Protein AF-A0ABD1SQK7-F1 (afdb_monomer)

Sequence (400 aa):
MASPSEDNLTMKVREDEMISPLNGVSSIKIAHFLRPSVTSVDGPVFEPPLDSVNPTMIDNSVPLKANFVGWRHPQKDWKTLVNRMQSLHRVAEKWCSKTNTFVFPWGEATITLEDIMILGCYVLGDSVFSPIEDLELEMIKEKLHKAQSDIIRVNAKKACQSAWMIKFMKCGSKIEHEAFHWLSRFVFPIYDGEGRTVLPIAAHLTRGTKLALAPAVLASIYKKLSSLKGALVASRKLGTRKGKVVHLVKLTVPFQLVQAWVWEIFPALRPKPNSTELGEPRLARWHGLKKVGTENVLLDIDRSAKDFIWRPYTRAENNSLPHMVYKEKDYWVLVDSCSGDEFEGLVRCCRSSELVSLEVGCIEQYLPHCVTMQFGMAQDLPGRVARVNGRFKIAWRNYT

Structure (mmCIF, N/CA/C/O backbone):
data_AF-A0ABD1SQK7-F1
#
_entry.id   AF-A0ABD1SQK7-F1
#
loop_
_atom_site.group_PDB
_atom_site.id
_atom_site.type_symbol
_atom_site.label_atom_id
_atom_site.label_alt_id
_atom_site.label_comp_id
_atom_site.label_asym_id
_atom_site.label_entity_id
_atom_site.label_seq_id
_atom_site.pdbx_PDB_ins_code
_atom_site.Cartn_x
_atom_site.Cartn_y
_atom_site.Cartn_z
_atom_site.occupancy
_atom_site.B_iso_or_equiv
_atom_site.auth_seq_id
_atom_site.auth_comp_id
_atom_site.auth_asym_id
_atom_site.auth_atom_id
_atom_site.pdbx_PDB_model_num
ATOM 1 N N . MET A 1 1 ? -21.029 -13.279 -30.216 1.00 36.22 1 MET A N 1
ATOM 2 C CA . MET A 1 1 ? -20.597 -12.395 -29.114 1.00 36.22 1 MET A CA 1
ATOM 3 C C . MET A 1 1 ? -19.850 -11.239 -29.744 1.00 36.22 1 MET A C 1
ATOM 5 O O . MET A 1 1 ? -18.933 -11.502 -30.510 1.00 36.22 1 MET A O 1
ATOM 9 N N . ALA A 1 2 ? -20.299 -10.002 -29.536 1.00 33.72 2 ALA A N 1
ATOM 10 C CA . ALA A 1 2 ? -19.579 -8.832 -30.029 1.00 33.72 2 ALA A CA 1
ATOM 11 C C . ALA A 1 2 ? -18.236 -8.729 -29.290 1.00 33.72 2 ALA A C 1
ATOM 13 O O . ALA A 1 2 ? -18.194 -8.903 -28.072 1.00 33.72 2 ALA A O 1
ATOM 14 N N . SER A 1 3 ? -17.151 -8.492 -30.025 1.00 37.22 3 SER A N 1
ATOM 15 C CA . SER A 1 3 ? -15.850 -8.153 -29.448 1.00 37.22 3 SER A CA 1
ATOM 16 C C . SER A 1 3 ? -16.005 -6.918 -28.548 1.00 37.22 3 SER A C 1
ATOM 18 O O . SER A 1 3 ? -16.675 -5.966 -28.961 1.00 37.22 3 SER A O 1
ATOM 20 N N . PRO A 1 4 ? -15.443 -6.915 -27.326 1.00 45.16 4 PRO A N 1
ATOM 21 C CA . PRO A 1 4 ? -15.523 -5.753 -26.449 1.00 45.16 4 PRO A CA 1
ATOM 22 C C . PRO A 1 4 ? -14.913 -4.531 -27.150 1.00 45.16 4 PRO A C 1
ATOM 24 O O . PRO A 1 4 ? -13.875 -4.645 -27.798 1.00 45.16 4 PRO A O 1
ATOM 27 N N . SER A 1 5 ? -15.578 -3.377 -27.041 1.00 47.38 5 SER A N 1
ATOM 28 C CA . SER A 1 5 ? -15.055 -2.093 -27.532 1.00 47.38 5 SER A CA 1
ATOM 29 C C . SER A 1 5 ? -13.648 -1.849 -26.975 1.00 47.38 5 SER A C 1
ATOM 31 O O . SER A 1 5 ? -13.435 -2.030 -25.773 1.00 47.38 5 SER A O 1
ATOM 33 N N . GLU A 1 6 ? -12.704 -1.414 -27.820 1.00 52.28 6 GLU A N 1
ATOM 34 C CA . GLU A 1 6 ? -11.308 -1.150 -27.427 1.00 52.28 6 GLU A CA 1
ATOM 35 C C . GLU A 1 6 ? -11.186 -0.136 -26.275 1.00 52.28 6 GLU A C 1
ATOM 37 O O . GLU A 1 6 ? -10.204 -0.148 -25.529 1.00 52.28 6 GLU A O 1
ATOM 42 N N . ASP A 1 7 ? -12.194 0.717 -26.081 1.00 50.75 7 ASP A N 1
ATOM 43 C CA . ASP A 1 7 ? -12.227 1.720 -25.012 1.00 50.75 7 ASP A CA 1
ATOM 44 C C . ASP A 1 7 ? -12.497 1.153 -23.615 1.00 50.75 7 ASP A C 1
ATOM 46 O O . ASP A 1 7 ? -12.173 1.804 -22.624 1.00 50.75 7 ASP A O 1
ATOM 50 N N . ASN A 1 8 ? -12.999 -0.080 -23.517 1.00 53.84 8 ASN A N 1
ATOM 51 C CA . ASN A 1 8 ? -13.243 -0.749 -22.236 1.00 53.84 8 ASN A CA 1
ATOM 52 C C . ASN A 1 8 ? -12.083 -1.659 -21.798 1.00 53.84 8 ASN A C 1
ATOM 54 O O . ASN A 1 8 ? -12.170 -2.314 -20.759 1.00 53.84 8 ASN A O 1
ATOM 58 N N . LEU A 1 9 ? -10.996 -1.722 -22.572 1.00 63.97 9 LEU A N 1
ATOM 59 C CA . LEU A 1 9 ? -9.846 -2.564 -22.261 1.00 63.97 9 LEU A CA 1
ATOM 60 C C . LEU A 1 9 ? -8.849 -1.821 -21.363 1.00 63.97 9 LEU A C 1
ATOM 62 O O . LEU A 1 9 ? -8.279 -0.795 -21.735 1.00 63.97 9 LEU A O 1
ATOM 66 N N . THR A 1 10 ? -8.570 -2.393 -20.189 1.00 70.75 10 THR A N 1
ATOM 67 C CA . THR A 1 10 ? -7.485 -1.944 -19.295 1.00 70.75 10 THR A CA 1
ATOM 68 C C . THR A 1 10 ? -6.100 -2.117 -19.935 1.00 70.75 10 THR A C 1
ATOM 70 O O . THR A 1 10 ? -5.141 -1.456 -19.542 1.00 70.75 10 THR A O 1
ATOM 73 N N . MET A 1 11 ? -5.988 -2.982 -20.944 1.00 76.94 11 MET A N 1
ATOM 74 C CA . MET A 1 11 ? -4.740 -3.367 -21.593 1.00 76.94 11 MET A CA 1
ATOM 75 C C . MET A 1 11 ? -4.825 -3.167 -23.109 1.00 76.94 11 MET A C 1
ATOM 77 O O . MET A 1 11 ? -5.835 -3.488 -23.729 1.00 76.94 11 MET A O 1
ATOM 81 N N . LYS A 1 12 ? -3.743 -2.669 -23.708 1.00 81.81 12 LYS A N 1
ATOM 82 C CA . LYS A 1 12 ? -3.559 -2.521 -25.153 1.00 81.81 12 LYS A CA 1
ATOM 83 C C . LYS A 1 12 ? -2.513 -3.520 -25.640 1.00 81.81 12 LYS A C 1
ATOM 85 O O . LYS A 1 12 ? -1.457 -3.651 -25.025 1.00 81.81 12 LYS A O 1
ATOM 90 N N . VAL A 1 13 ? -2.787 -4.180 -26.761 1.00 82.12 13 VAL A N 1
ATOM 91 C CA . VAL A 1 13 ? -1.832 -5.067 -27.438 1.00 82.12 13 VAL A CA 1
ATOM 92 C C . VAL A 1 13 ? -1.331 -4.368 -28.696 1.00 82.12 13 VAL A C 1
ATOM 94 O O . VAL A 1 13 ? -2.141 -3.908 -29.499 1.00 82.12 13 VAL A O 1
ATOM 97 N N . ARG A 1 14 ? -0.012 -4.246 -28.864 1.00 84.38 14 ARG A N 1
ATOM 98 C CA . ARG A 1 14 ? 0.596 -3.753 -30.110 1.00 84.38 14 ARG A CA 1
ATOM 99 C C . ARG A 1 14 ? 1.947 -4.415 -30.356 1.00 84.38 14 ARG A C 1
ATOM 101 O O . ARG A 1 14 ? 2.588 -4.885 -29.419 1.00 84.38 14 ARG A O 1
ATOM 108 N N . GLU A 1 15 ? 2.356 -4.453 -31.615 1.00 85.50 15 GLU A N 1
ATOM 109 C CA . GLU A 1 15 ? 3.732 -4.766 -31.988 1.00 85.50 15 GLU A CA 1
ATOM 110 C C . GLU A 1 15 ? 4.600 -3.529 -31.738 1.00 85.50 15 GLU A C 1
ATOM 112 O O . GLU A 1 15 ? 4.208 -2.419 -32.103 1.00 85.50 15 GLU A O 1
ATOM 117 N N . ASP A 1 16 ? 5.723 -3.707 -31.045 1.00 83.94 16 ASP A N 1
ATOM 118 C CA . ASP A 1 16 ? 6.603 -2.602 -30.668 1.00 83.94 16 ASP A CA 1
ATOM 119 C C . ASP A 1 16 ? 8.069 -3.043 -30.611 1.00 83.94 16 ASP A C 1
ATOM 121 O O . ASP A 1 16 ? 8.383 -4.231 -30.456 1.00 83.94 16 ASP A O 1
ATOM 125 N N . GLU A 1 17 ? 8.965 -2.068 -30.725 1.00 85.00 17 GLU A N 1
ATOM 126 C CA . GLU A 1 17 ? 10.397 -2.271 -30.566 1.00 85.00 17 GLU A CA 1
ATOM 127 C C . GLU A 1 17 ? 10.744 -2.360 -29.074 1.00 85.00 17 GLU A C 1
ATOM 129 O O . GLU A 1 17 ? 10.626 -1.397 -28.320 1.00 85.00 17 GLU A O 1
ATOM 134 N N . MET A 1 18 ? 11.186 -3.538 -28.632 1.0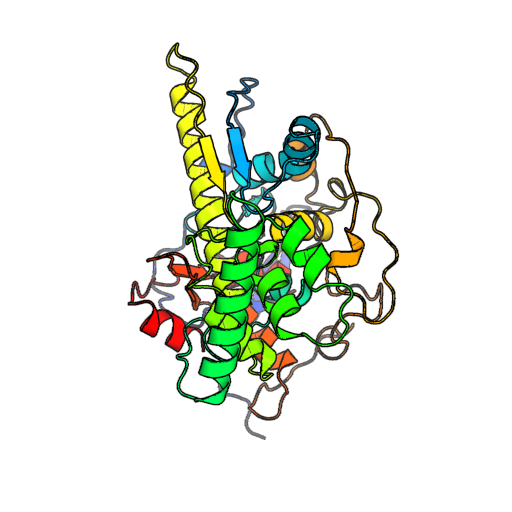0 80.56 18 MET A N 1
ATOM 135 C CA . MET A 1 18 ? 11.471 -3.812 -27.227 1.00 80.56 18 MET A CA 1
ATOM 136 C C . MET A 1 18 ? 12.958 -3.894 -26.951 1.00 80.56 18 MET A C 1
ATOM 138 O O . MET A 1 18 ? 13.645 -4.770 -27.478 1.00 80.56 18 MET A O 1
ATOM 142 N N . ILE A 1 19 ? 13.425 -3.049 -26.034 1.00 78.00 19 ILE A N 1
ATOM 143 C CA . ILE A 1 19 ? 14.800 -3.062 -25.543 1.00 78.00 19 ILE A CA 1
ATOM 144 C C . ILE A 1 19 ? 14.876 -3.943 -24.300 1.00 78.00 19 ILE A C 1
ATOM 146 O O . ILE A 1 19 ? 14.218 -3.699 -23.290 1.00 78.00 19 ILE A O 1
ATOM 150 N N . SER A 1 20 ? 15.713 -4.973 -24.357 1.00 71.12 20 SER A N 1
ATOM 151 C CA . SER A 1 20 ? 15.970 -5.822 -23.199 1.00 71.12 20 SER A CA 1
ATOM 152 C C . SER A 1 20 ? 16.756 -5.055 -22.123 1.00 71.12 20 SER A C 1
ATOM 154 O O . SER A 1 20 ? 17.874 -4.604 -22.393 1.00 71.12 20 SER A O 1
ATOM 156 N N . PRO A 1 21 ? 16.259 -4.977 -20.874 1.00 63.19 21 PRO A N 1
ATOM 157 C CA . PRO A 1 21 ? 16.953 -4.281 -19.788 1.00 63.19 21 PRO A CA 1
ATOM 158 C C . PRO A 1 21 ? 18.252 -4.982 -19.348 1.00 63.19 21 PRO A C 1
ATOM 160 O O . PRO A 1 21 ? 19.050 -4.404 -18.617 1.00 63.19 21 PRO A O 1
ATOM 163 N N . LEU A 1 22 ? 18.486 -6.227 -19.782 1.00 64.62 22 LEU A N 1
ATOM 164 C CA . LEU A 1 22 ? 19.648 -7.029 -19.380 1.00 64.62 22 LEU A CA 1
ATOM 165 C C . LEU A 1 22 ? 20.863 -6.859 -20.297 1.00 64.62 22 LEU A C 1
ATOM 167 O O . LEU A 1 22 ? 21.997 -6.980 -19.838 1.00 64.62 22 LEU A O 1
ATOM 171 N N . ASN A 1 23 ? 20.633 -6.653 -21.593 1.00 72.75 23 ASN A N 1
ATOM 172 C CA . ASN A 1 23 ? 21.688 -6.624 -22.610 1.00 72.75 23 ASN A CA 1
ATOM 173 C C . ASN A 1 23 ? 21.517 -5.496 -23.640 1.00 72.75 23 ASN A C 1
ATOM 175 O O . ASN A 1 23 ? 22.333 -5.399 -24.550 1.00 72.75 23 ASN A O 1
ATOM 179 N N . GLY A 1 24 ? 20.479 -4.662 -23.515 1.00 74.38 24 GLY A N 1
ATOM 180 C CA . GLY A 1 24 ? 20.214 -3.538 -24.415 1.00 74.38 24 GLY A CA 1
ATOM 181 C C . GLY A 1 24 ? 19.819 -3.946 -25.835 1.00 74.38 24 GLY A C 1
ATOM 182 O O . GLY A 1 24 ? 19.717 -3.088 -26.704 1.00 74.38 24 GLY A O 1
ATOM 183 N N . VAL A 1 25 ? 19.615 -5.242 -26.092 1.00 81.38 25 VAL A N 1
ATOM 184 C CA . VAL A 1 25 ? 19.269 -5.734 -27.427 1.00 81.38 25 VAL A CA 1
ATOM 185 C C . VAL A 1 25 ? 17.820 -5.384 -27.724 1.00 81.38 25 VAL A C 1
ATOM 187 O O . VAL A 1 25 ? 16.927 -5.702 -26.934 1.00 81.38 25 VAL A O 1
ATOM 190 N N . SER A 1 26 ? 17.618 -4.750 -28.874 1.00 84.44 26 SER A N 1
ATOM 191 C CA . SER A 1 26 ? 16.304 -4.446 -29.416 1.00 84.44 26 SER A CA 1
ATOM 192 C C . SER A 1 26 ? 15.722 -5.647 -30.170 1.00 84.44 26 SER A C 1
ATOM 194 O O . SER A 1 26 ? 16.440 -6.378 -30.858 1.00 84.44 26 SER A O 1
ATOM 196 N N . SER A 1 27 ? 14.417 -5.875 -30.033 1.00 85.00 27 SER A N 1
ATOM 197 C CA . SER A 1 27 ? 13.670 -6.863 -30.812 1.00 85.00 27 SER A CA 1
ATOM 198 C C . SER A 1 27 ? 12.223 -6.421 -31.000 1.00 85.00 27 SER A C 1
ATOM 200 O O . SER A 1 27 ? 11.601 -5.971 -30.042 1.00 85.00 27 SER A O 1
ATOM 202 N N . ILE A 1 28 ? 11.671 -6.602 -32.200 1.00 86.00 28 ILE A N 1
ATOM 203 C CA . ILE A 1 28 ? 10.249 -6.357 -32.467 1.00 86.00 28 ILE A CA 1
ATOM 204 C C . ILE A 1 28 ? 9.438 -7.542 -31.943 1.00 86.00 28 ILE A C 1
ATOM 206 O O . ILE A 1 28 ? 9.730 -8.693 -32.286 1.00 86.00 28 ILE A O 1
ATOM 210 N N . LYS A 1 29 ? 8.455 -7.277 -31.076 1.00 84.06 29 LYS A N 1
ATOM 211 C CA . LYS A 1 29 ? 7.579 -8.303 -30.488 1.00 84.06 29 LYS A CA 1
ATOM 212 C C . LYS A 1 29 ? 6.174 -7.757 -30.253 1.00 84.06 29 LYS A C 1
ATOM 214 O O . LYS A 1 29 ? 5.990 -6.567 -30.015 1.00 84.06 29 LYS A O 1
ATOM 219 N N . ILE A 1 30 ? 5.189 -8.655 -30.237 1.00 83.12 30 ILE A N 1
ATOM 220 C CA . ILE A 1 30 ? 3.848 -8.351 -29.725 1.00 83.12 30 ILE A CA 1
ATOM 221 C C . ILE A 1 30 ? 3.942 -8.189 -28.209 1.00 83.12 30 ILE A C 1
ATOM 223 O O . ILE A 1 30 ? 4.457 -9.071 -27.517 1.00 83.12 30 ILE A O 1
ATOM 227 N N . ALA A 1 31 ? 3.440 -7.068 -27.701 1.00 81.94 31 ALA A N 1
ATOM 228 C CA . ALA A 1 31 ? 3.527 -6.720 -26.297 1.00 81.94 31 ALA A CA 1
ATOM 229 C C . ALA A 1 31 ? 2.216 -6.181 -25.730 1.00 81.94 31 ALA A C 1
ATOM 231 O O . ALA A 1 31 ? 1.381 -5.599 -26.426 1.00 81.94 31 ALA A O 1
ATOM 232 N N . HIS A 1 32 ? 2.068 -6.386 -24.426 1.00 84.50 32 HIS A N 1
ATOM 233 C CA . HIS A 1 32 ? 0.905 -6.011 -23.639 1.00 84.50 32 HIS A CA 1
ATOM 234 C C . HIS A 1 32 ? 1.228 -4.785 -22.788 1.00 84.50 32 HIS A C 1
ATOM 236 O O . HIS A 1 32 ? 2.127 -4.846 -21.953 1.00 84.50 32 HIS A O 1
ATOM 242 N N . PHE A 1 33 ? 0.489 -3.695 -22.967 1.00 82.62 33 PHE A N 1
ATOM 243 C CA . PHE A 1 33 ? 0.696 -2.432 -22.262 1.00 82.62 33 PHE A CA 1
ATOM 244 C C . PHE A 1 33 ? -0.537 -2.044 -21.458 1.00 82.62 33 PHE A C 1
ATOM 246 O O . PHE A 1 33 ? -1.668 -2.270 -21.885 1.00 82.62 33 PHE A O 1
ATOM 253 N N . LEU A 1 34 ? -0.332 -1.401 -20.314 1.00 82.12 34 LEU A N 1
ATOM 254 C CA . LEU A 1 34 ? -1.427 -0.884 -19.500 1.00 82.12 34 LEU A CA 1
ATOM 255 C C . LEU A 1 34 ? -1.926 0.454 -20.060 1.00 82.12 34 LEU A C 1
ATOM 257 O O . LEU A 1 34 ? -1.134 1.378 -20.246 1.00 82.12 34 LEU A O 1
ATOM 261 N N . ARG A 1 35 ? -3.236 0.591 -20.295 1.00 73.94 35 ARG A N 1
ATOM 262 C CA . ARG A 1 35 ? -3.835 1.853 -20.756 1.00 73.94 35 ARG A CA 1
ATOM 263 C C . ARG A 1 35 ? -4.093 2.762 -19.544 1.00 73.94 35 ARG A C 1
ATOM 265 O O . ARG A 1 35 ? -4.826 2.363 -18.638 1.00 73.94 35 ARG A O 1
ATOM 272 N N . PRO A 1 36 ? -3.546 3.991 -19.491 1.00 62.38 36 PRO A N 1
ATOM 273 C CA . PRO A 1 36 ? -3.913 4.937 -18.445 1.00 62.38 36 PRO A CA 1
ATOM 274 C C . PRO A 1 36 ? -5.402 5.282 -18.565 1.00 62.38 36 PRO A C 1
ATOM 276 O O . PRO A 1 36 ? -5.858 5.755 -19.602 1.00 62.38 36 PRO A O 1
ATOM 279 N N . SER A 1 37 ? -6.163 5.072 -17.494 1.00 55.34 37 SER A N 1
ATOM 280 C CA . SER A 1 37 ? -7.621 5.254 -17.446 1.00 55.34 37 SER A CA 1
ATOM 281 C C . SER A 1 37 ? -8.097 6.719 -17.474 1.00 55.34 37 SER A C 1
ATOM 283 O O . SER A 1 37 ? -9.291 6.974 -17.364 1.00 55.34 37 SER A O 1
ATOM 285 N N . VAL A 1 38 ? -7.189 7.691 -17.628 1.00 50.94 38 VAL A N 1
ATOM 286 C CA . VAL A 1 38 ? -7.516 9.117 -17.795 1.00 50.94 38 VAL A CA 1
ATOM 287 C C . VAL A 1 38 ? -6.625 9.689 -18.895 1.00 50.94 38 VAL A C 1
ATOM 289 O O . VAL A 1 38 ? -5.433 9.924 -18.699 1.00 50.94 38 VAL A O 1
ATOM 292 N N . THR A 1 39 ? -7.205 9.861 -20.077 1.00 39.59 39 THR A N 1
ATOM 293 C CA . THR A 1 39 ? -6.531 10.322 -21.290 1.00 39.59 39 THR A CA 1
ATOM 294 C C . THR A 1 39 ? -6.296 11.828 -21.261 1.00 39.59 39 THR A C 1
ATOM 296 O O . THR A 1 39 ? -7.217 12.622 -21.419 1.00 39.59 39 THR A O 1
ATOM 299 N N . SER A 1 40 ? -5.032 12.214 -21.158 1.00 39.72 40 SER A N 1
ATOM 300 C CA . SER A 1 40 ? -4.490 13.287 -21.988 1.00 39.72 40 SER A CA 1
ATOM 301 C C . SER A 1 40 ? -3.200 12.743 -22.584 1.00 39.72 40 SER A C 1
ATOM 303 O O . SER A 1 40 ? -2.122 12.942 -22.030 1.00 39.72 40 SER A O 1
ATOM 305 N N . VAL A 1 41 ? -3.327 11.998 -23.683 1.00 41.28 41 VAL A N 1
ATOM 306 C CA . VAL A 1 41 ? -2.175 11.469 -24.434 1.00 41.28 41 VAL A CA 1
ATOM 307 C C . VAL A 1 41 ? -1.422 12.608 -25.151 1.00 41.28 41 VAL A C 1
ATOM 309 O O . VAL A 1 41 ? -0.256 12.447 -25.477 1.00 41.28 41 VAL A O 1
ATOM 312 N N . ASP A 1 42 ? -2.025 13.800 -25.258 1.00 40.66 42 ASP A N 1
ATOM 313 C CA . ASP A 1 42 ? -1.418 15.009 -25.846 1.00 40.66 42 ASP A CA 1
ATOM 314 C C . ASP A 1 42 ? -0.591 15.850 -24.848 1.00 40.66 42 ASP A C 1
ATOM 316 O O . ASP A 1 42 ? -0.281 17.018 -25.087 1.00 40.66 42 ASP A O 1
ATOM 320 N N . GLY A 1 43 ? -0.247 15.288 -23.684 1.00 43.56 43 GLY A N 1
ATOM 321 C CA . GLY A 1 43 ? 0.648 15.937 -22.723 1.00 43.56 43 GLY A CA 1
ATOM 322 C C . GLY A 1 43 ? 2.126 15.693 -23.058 1.00 43.56 43 GLY A C 1
ATOM 323 O O . GLY A 1 43 ? 2.451 14.641 -23.602 1.00 43.56 43 GLY A O 1
ATOM 324 N N . PRO A 1 44 ? 3.052 16.604 -22.696 1.00 41.12 44 PRO A N 1
ATOM 325 C CA . PRO A 1 44 ? 4.481 16.343 -22.852 1.00 41.12 44 PRO A CA 1
ATOM 326 C C . PRO A 1 44 ? 4.876 15.053 -22.115 1.00 41.12 44 PRO A C 1
ATOM 328 O O . PRO A 1 44 ? 4.458 14.839 -20.970 1.00 41.12 44 PRO A O 1
ATOM 331 N N . VAL A 1 45 ? 5.666 14.207 -22.787 1.00 47.38 45 VAL A N 1
ATOM 332 C CA . VAL A 1 45 ? 6.249 12.974 -22.232 1.00 47.38 45 VAL A CA 1
ATOM 333 C C . VAL A 1 45 ? 7.024 13.324 -20.963 1.00 47.38 45 VAL A C 1
ATOM 335 O O . VAL A 1 45 ? 7.727 14.335 -20.914 1.00 47.38 45 VAL A O 1
ATOM 338 N N . PHE A 1 46 ? 6.867 12.519 -19.912 1.00 46.12 46 PHE A N 1
ATOM 339 C CA . PHE A 1 46 ? 7.576 12.753 -18.662 1.00 46.12 46 PHE A CA 1
ATOM 340 C C . PHE A 1 46 ? 9.076 12.525 -18.886 1.00 46.12 46 PHE A C 1
ATOM 342 O O . PHE A 1 46 ? 9.496 11.409 -19.183 1.00 46.12 46 PHE A O 1
ATOM 349 N N . GLU A 1 47 ? 9.893 13.572 -18.754 1.00 43.34 47 GLU A N 1
ATOM 350 C CA . GLU A 1 47 ? 11.345 13.400 -18.757 1.00 43.34 47 GLU A CA 1
ATOM 351 C C . GLU A 1 47 ? 11.753 12.593 -17.512 1.00 43.34 47 GLU A C 1
ATOM 353 O O . GLU A 1 47 ? 11.362 12.957 -16.391 1.00 43.34 47 GLU A O 1
ATOM 358 N N . PRO A 1 48 ? 12.517 11.495 -17.669 1.00 39.81 48 PRO A N 1
ATOM 359 C CA . PRO A 1 48 ? 12.953 10.691 -16.538 1.00 39.81 48 PRO A CA 1
ATOM 360 C C . PRO A 1 48 ? 13.727 11.570 -15.538 1.00 39.81 48 PRO A C 1
ATOM 362 O O . PRO A 1 48 ? 14.494 12.442 -15.957 1.00 39.81 48 PRO A O 1
ATOM 365 N N . PRO A 1 49 ? 13.559 11.384 -14.213 1.00 42.09 49 PRO A N 1
ATOM 366 C CA . PRO A 1 49 ? 14.252 12.197 -13.217 1.00 42.09 49 PRO A CA 1
ATOM 367 C C . PRO A 1 49 ? 15.780 12.011 -13.290 1.00 42.09 49 PRO A C 1
ATOM 369 O O . PRO A 1 49 ? 16.347 11.138 -12.627 1.00 42.09 49 PRO A O 1
ATOM 372 N N . LEU A 1 50 ? 16.461 12.873 -14.052 1.00 35.72 50 LEU A N 1
ATOM 373 C CA . LEU A 1 50 ? 17.926 12.908 -14.200 1.00 35.72 50 LEU A CA 1
ATOM 374 C C . LEU A 1 50 ? 18.658 13.024 -12.848 1.00 35.72 50 LEU A C 1
ATOM 376 O O . LEU A 1 50 ? 19.756 12.495 -12.684 1.00 35.72 50 LEU A O 1
ATOM 380 N N . ASP A 1 51 ? 18.010 13.610 -11.838 1.00 41.16 51 ASP A N 1
ATOM 381 C CA . ASP A 1 51 ? 18.550 13.781 -10.481 1.00 41.16 51 ASP A CA 1
ATOM 382 C C . ASP A 1 51 ? 18.789 12.461 -9.714 1.00 41.16 51 ASP A C 1
ATOM 384 O O . ASP A 1 51 ? 19.409 12.469 -8.648 1.00 41.16 51 ASP A O 1
ATOM 388 N N . SER A 1 52 ? 18.280 11.324 -10.208 1.00 39.66 52 SER A N 1
ATOM 389 C CA . SER A 1 52 ? 18.412 10.007 -9.556 1.00 39.66 52 SER A CA 1
ATOM 390 C C . SER A 1 52 ? 19.507 9.109 -10.150 1.00 39.66 52 SER A C 1
ATOM 392 O O . SER A 1 52 ? 19.886 8.118 -9.522 1.00 39.66 52 SER A O 1
ATOM 394 N N . VAL A 1 53 ? 20.050 9.478 -11.317 1.00 37.19 53 VAL A N 1
ATOM 395 C CA . VAL A 1 53 ? 20.960 8.635 -12.117 1.00 37.19 53 VAL A CA 1
ATOM 396 C C . VAL A 1 53 ? 22.440 8.877 -11.789 1.00 37.19 53 VAL A C 1
ATOM 398 O O . VAL A 1 53 ? 23.279 8.044 -12.114 1.00 37.19 53 VAL A O 1
ATOM 401 N N . ASN A 1 54 ? 22.776 9.949 -11.063 1.00 32.88 54 ASN A N 1
ATOM 402 C CA . ASN A 1 54 ? 24.152 10.232 -10.644 1.00 32.88 54 ASN A CA 1
ATOM 403 C C . ASN A 1 54 ? 24.384 9.864 -9.167 1.00 32.88 54 ASN A C 1
ATOM 405 O O . ASN A 1 54 ? 24.138 10.692 -8.281 1.00 32.88 54 ASN A O 1
ATOM 409 N N . PRO A 1 55 ? 24.898 8.660 -8.850 1.00 32.16 55 PRO A N 1
ATOM 410 C CA . PRO A 1 55 ? 25.426 8.381 -7.530 1.00 32.16 55 PRO A CA 1
ATOM 411 C C . PRO A 1 55 ? 26.788 9.071 -7.428 1.00 32.16 55 PRO A C 1
ATOM 413 O O . PRO A 1 55 ? 27.826 8.484 -7.722 1.00 32.16 55 PRO A O 1
ATOM 416 N N . THR A 1 56 ? 26.824 10.338 -7.013 1.00 32.72 56 THR A N 1
ATOM 417 C CA . THR A 1 56 ? 28.084 10.878 -6.497 1.00 32.72 56 THR A CA 1
ATOM 418 C C . THR A 1 56 ? 28.369 10.120 -5.205 1.00 32.72 56 THR A C 1
ATOM 420 O O . THR A 1 56 ? 27.706 10.340 -4.189 1.00 32.72 56 THR A O 1
ATOM 423 N N . MET A 1 57 ? 29.304 9.170 -5.267 1.00 35.25 57 MET A N 1
ATOM 424 C CA . MET A 1 57 ? 29.875 8.508 -4.099 1.00 35.25 57 MET A CA 1
ATOM 425 C C . MET A 1 57 ? 30.458 9.595 -3.197 1.00 35.25 57 MET A C 1
ATOM 427 O O . MET A 1 57 ? 31.542 10.112 -3.451 1.00 35.25 57 MET A O 1
ATOM 431 N N . ILE A 1 58 ? 29.709 9.993 -2.173 1.00 34.47 58 ILE A N 1
ATOM 432 C CA . ILE A 1 58 ? 30.218 10.853 -1.115 1.00 34.47 58 ILE A CA 1
ATOM 433 C C . ILE A 1 58 ? 30.054 10.078 0.182 1.00 34.47 58 ILE A C 1
ATOM 435 O O . ILE A 1 58 ? 28.952 9.937 0.717 1.00 34.47 58 ILE A O 1
ATOM 439 N N . ASP A 1 59 ? 31.191 9.592 0.666 1.00 34.94 59 ASP A N 1
ATOM 440 C CA . ASP A 1 59 ? 31.408 8.913 1.941 1.00 34.94 59 ASP A CA 1
ATOM 441 C C . ASP A 1 59 ? 31.280 9.876 3.137 1.00 34.94 59 ASP A C 1
ATOM 443 O O . ASP A 1 59 ? 32.124 9.953 4.020 1.00 34.94 59 ASP A O 1
ATOM 447 N N . ASN A 1 60 ? 30.216 10.681 3.157 1.00 35.69 60 ASN A N 1
ATOM 448 C CA . ASN A 1 60 ? 29.906 11.560 4.276 1.00 35.69 60 ASN A CA 1
ATOM 449 C C . ASN A 1 60 ? 28.552 11.149 4.836 1.00 35.69 60 ASN A C 1
ATOM 451 O O . ASN A 1 60 ? 27.505 11.699 4.485 1.00 35.69 60 ASN A O 1
ATOM 455 N N . SER A 1 61 ? 28.574 10.157 5.725 1.00 39.16 61 SER A N 1
ATOM 456 C CA . SER A 1 61 ? 27.428 9.784 6.545 1.00 39.16 61 SER A CA 1
ATOM 457 C C . SER A 1 61 ? 27.026 10.961 7.446 1.00 39.16 61 SER A C 1
ATOM 459 O O . SER A 1 61 ? 27.453 11.065 8.598 1.00 39.16 61 SER A O 1
ATOM 461 N N . VAL A 1 62 ? 26.193 11.871 6.942 1.00 40.75 62 VAL A N 1
ATOM 462 C CA . VAL A 1 62 ? 25.461 12.804 7.802 1.00 40.75 62 VAL A CA 1
ATOM 463 C C . VAL A 1 62 ? 24.427 11.970 8.566 1.00 40.75 62 VAL A C 1
ATOM 465 O O . VAL A 1 62 ? 23.612 11.296 7.931 1.00 40.75 62 VAL A O 1
ATOM 468 N N . PRO A 1 63 ? 24.433 11.959 9.911 1.00 42.62 63 PRO A N 1
ATOM 469 C CA . PRO A 1 63 ? 23.518 11.121 10.670 1.00 42.62 63 PRO A CA 1
ATOM 470 C C . PRO A 1 63 ? 22.100 11.705 10.612 1.00 42.62 63 PRO A C 1
ATOM 472 O O . PRO A 1 63 ? 21.726 12.551 11.422 1.00 42.62 63 PRO A O 1
ATOM 475 N N . LEU A 1 64 ? 21.291 11.247 9.656 1.00 41.38 64 LEU A N 1
ATOM 476 C CA . LEU A 1 64 ? 19.836 11.387 9.707 1.00 41.38 64 LEU A CA 1
ATOM 477 C C . LEU A 1 64 ? 19.274 10.417 10.739 1.00 41.38 64 LEU A C 1
ATOM 479 O O . LEU A 1 64 ? 19.577 9.223 10.723 1.00 41.38 64 LEU A O 1
ATOM 483 N N . LYS A 1 65 ? 18.412 10.919 11.623 1.00 45.78 65 LYS A N 1
ATOM 484 C CA . LYS A 1 65 ? 17.704 10.084 12.591 1.00 45.78 65 LYS A CA 1
ATOM 485 C C . LYS A 1 65 ? 16.244 9.985 12.167 1.00 45.78 65 LYS A C 1
ATOM 487 O O . LYS A 1 65 ? 15.476 10.927 12.322 1.00 45.78 65 LYS A O 1
ATOM 492 N N . ALA A 1 66 ? 15.846 8.839 11.632 1.00 40.84 66 ALA A N 1
ATOM 493 C CA . ALA A 1 66 ? 14.444 8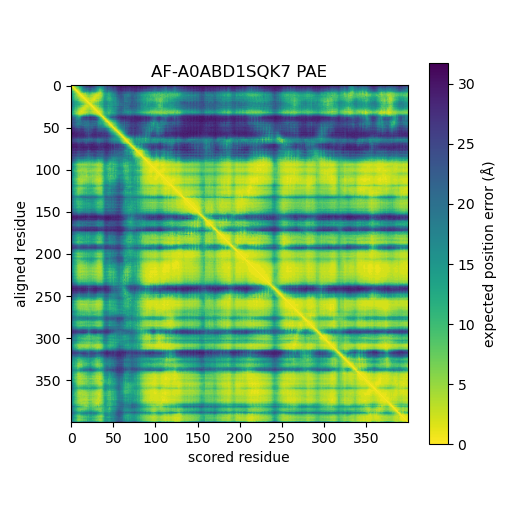.537 11.372 1.00 40.84 66 ALA A CA 1
ATOM 494 C C . ALA A 1 66 ? 13.821 7.863 12.608 1.00 40.84 66 ALA A C 1
ATOM 496 O O . ALA A 1 66 ? 14.361 6.890 13.134 1.00 40.84 66 ALA A O 1
ATOM 497 N N . ASN A 1 67 ? 12.701 8.393 13.104 1.00 43.25 67 ASN A N 1
ATOM 498 C CA . ASN A 1 67 ? 11.966 7.842 14.241 1.00 43.25 67 ASN A CA 1
ATOM 499 C C . ASN A 1 67 ? 10.680 7.167 13.757 1.00 43.25 67 ASN A C 1
ATOM 501 O O . ASN A 1 67 ? 9.715 7.848 13.411 1.00 43.25 67 ASN A O 1
ATOM 505 N N . PHE A 1 68 ? 10.673 5.837 13.746 1.00 43.78 68 PHE A N 1
ATOM 506 C CA . PHE A 1 68 ? 9.550 5.026 13.286 1.00 43.78 68 PHE A CA 1
ATOM 507 C C . PHE A 1 68 ? 8.579 4.751 14.438 1.00 43.78 68 PHE A C 1
ATOM 509 O O . PHE A 1 68 ? 8.783 3.855 15.253 1.00 43.78 68 PHE A O 1
ATOM 516 N N . VAL A 1 69 ? 7.507 5.538 14.524 1.00 43.81 69 VAL A N 1
ATOM 517 C CA . VAL A 1 69 ? 6.599 5.552 15.690 1.00 43.81 69 VAL A CA 1
ATOM 518 C C . VAL A 1 69 ? 5.523 4.467 15.620 1.00 43.81 69 VAL A C 1
ATOM 520 O O . VAL A 1 69 ? 4.793 4.260 16.589 1.00 43.81 69 VAL A O 1
ATOM 523 N N . GLY A 1 70 ? 5.490 3.702 14.522 1.00 37.69 70 GLY A N 1
ATOM 524 C CA . GLY A 1 70 ? 4.682 2.489 14.417 1.00 37.69 70 GLY A CA 1
ATOM 525 C C . GLY A 1 70 ? 4.932 1.519 15.564 1.00 37.69 70 GLY A C 1
ATOM 526 O O . GLY A 1 70 ? 3.993 0.891 16.026 1.00 37.69 70 GLY A O 1
ATOM 527 N N . TRP A 1 71 ? 6.150 1.488 16.110 1.00 36.72 71 TRP A N 1
ATOM 528 C CA . TRP A 1 71 ? 6.557 0.600 17.193 1.00 36.72 71 TRP A CA 1
ATOM 529 C C . TRP A 1 71 ? 6.696 1.362 18.512 1.00 36.72 71 TRP A C 1
ATOM 531 O O . TRP A 1 71 ? 7.791 1.718 18.941 1.00 36.72 71 TRP A O 1
ATOM 541 N N . ARG A 1 72 ? 5.572 1.627 19.189 1.00 38.72 72 ARG A N 1
ATOM 542 C CA . ARG A 1 72 ? 5.587 2.210 20.541 1.00 38.72 72 ARG A CA 1
ATOM 543 C C . ARG A 1 72 ? 5.974 1.141 21.554 1.00 38.72 72 ARG A C 1
ATOM 545 O O . ARG A 1 72 ? 5.075 0.554 22.132 1.00 38.72 72 ARG A O 1
ATOM 552 N N . HIS A 1 73 ? 7.276 0.865 21.648 1.00 32.69 73 HIS A N 1
ATOM 553 C CA . HIS A 1 73 ? 8.129 0.444 22.777 1.00 32.69 73 HIS A CA 1
ATOM 554 C C . HIS A 1 73 ? 9.461 0.009 22.127 1.00 32.69 73 HIS A C 1
ATOM 556 O O . HIS A 1 73 ? 9.508 -1.065 21.524 1.00 32.69 73 HIS A O 1
ATOM 562 N N . PRO A 1 74 ? 10.544 0.806 22.183 1.00 32.66 74 PRO A N 1
ATOM 563 C CA . PRO A 1 74 ? 11.845 0.329 21.736 1.00 32.66 74 PRO A CA 1
ATOM 564 C C . PRO A 1 74 ? 12.307 -0.762 22.710 1.00 32.66 74 PRO A C 1
ATOM 566 O O . PRO A 1 74 ? 12.786 -0.466 23.801 1.00 32.66 74 PRO A O 1
ATOM 569 N N . GLN A 1 75 ? 12.141 -2.037 22.349 1.00 36.78 75 GLN A N 1
ATOM 570 C CA . GLN A 1 75 ? 12.862 -3.107 23.035 1.00 36.78 75 GLN A CA 1
ATOM 571 C C . GLN A 1 75 ? 14.353 -2.852 22.836 1.00 36.78 75 GLN A C 1
ATOM 573 O O . GLN A 1 75 ? 14.752 -2.846 21.679 1.00 36.78 75 GLN A O 1
ATOM 578 N N . LYS A 1 76 ? 15.081 -2.578 23.937 1.00 34.78 76 LYS A N 1
ATOM 579 C CA . LYS A 1 76 ? 16.543 -2.471 24.234 1.00 34.78 76 LYS A CA 1
ATOM 580 C C . LYS A 1 76 ? 17.603 -2.250 23.125 1.00 34.78 76 LYS A C 1
ATOM 582 O O . LYS A 1 76 ? 18.774 -2.117 23.440 1.00 34.78 76 LYS A O 1
ATOM 587 N N . ASP A 1 77 ? 17.228 -2.079 21.869 1.00 38.62 77 ASP A N 1
ATOM 588 C CA . ASP A 1 77 ? 18.031 -2.436 20.705 1.00 38.62 77 ASP A CA 1
ATOM 589 C C . ASP A 1 77 ? 17.717 -1.490 19.532 1.00 38.62 77 ASP A C 1
ATOM 591 O O . ASP A 1 77 ? 17.537 -1.872 18.375 1.00 38.62 77 ASP A O 1
ATOM 595 N N . TRP A 1 78 ? 17.650 -0.190 19.833 1.00 30.95 78 TRP A N 1
ATOM 596 C CA . TRP A 1 78 ? 17.444 0.867 18.836 1.00 30.95 78 TRP A CA 1
ATOM 597 C C . TRP A 1 78 ? 18.522 0.841 17.731 1.00 30.95 78 TRP A C 1
ATOM 599 O O . TRP A 1 78 ? 18.214 1.104 16.571 1.00 30.95 78 TRP A O 1
ATOM 609 N N . LYS A 1 79 ? 19.765 0.455 18.067 1.00 34.62 79 LYS A N 1
ATOM 610 C CA . LYS A 1 79 ? 20.845 0.230 17.089 1.00 34.62 79 LYS A CA 1
ATOM 611 C C . LYS A 1 79 ? 20.496 -0.923 16.141 1.00 34.62 79 LYS A C 1
ATOM 613 O O . LYS A 1 79 ? 20.634 -0.784 14.932 1.00 34.62 79 LYS A O 1
ATOM 618 N N . THR A 1 80 ? 19.941 -2.011 16.668 1.00 39.44 80 THR A N 1
ATOM 619 C CA . THR A 1 80 ? 19.452 -3.160 15.893 1.00 39.44 80 THR A CA 1
ATOM 620 C C . THR A 1 80 ? 18.284 -2.776 14.980 1.00 39.44 80 THR A C 1
ATOM 622 O O . THR A 1 80 ? 18.189 -3.290 13.872 1.00 39.44 80 THR A O 1
ATOM 625 N N . LEU A 1 81 ? 17.409 -1.853 15.397 1.00 40.00 81 LEU A N 1
ATOM 626 C CA . LEU A 1 81 ? 16.302 -1.335 14.579 1.00 40.00 81 LEU A CA 1
ATOM 627 C C . LEU A 1 81 ? 16.785 -0.448 13.422 1.00 40.00 81 LEU A C 1
ATOM 629 O O . LEU A 1 81 ? 16.334 -0.625 12.294 1.00 40.00 81 LEU A O 1
ATOM 633 N N . VAL A 1 82 ? 17.700 0.488 13.687 1.00 39.81 82 VAL A N 1
ATOM 634 C CA . VAL A 1 82 ? 18.306 1.322 12.636 1.00 39.81 82 VAL A CA 1
ATOM 635 C C . VAL A 1 82 ? 19.056 0.444 11.639 1.00 39.81 82 VAL A C 1
ATOM 637 O O . VAL A 1 82 ? 18.863 0.617 10.442 1.00 39.81 82 VAL A O 1
ATOM 640 N N . ASN A 1 83 ? 19.800 -0.562 12.110 1.00 45.47 83 ASN A N 1
ATOM 641 C CA . ASN A 1 83 ? 20.472 -1.535 11.246 1.00 45.47 83 ASN A CA 1
ATOM 642 C C . ASN A 1 83 ? 19.478 -2.369 10.412 1.00 45.47 83 ASN A C 1
ATOM 644 O O . ASN A 1 83 ? 19.722 -2.595 9.233 1.00 45.47 83 ASN A O 1
ATOM 648 N N . ARG A 1 84 ? 18.316 -2.758 10.967 1.00 51.69 84 ARG A N 1
ATOM 649 C CA . ARG A 1 84 ? 17.238 -3.441 10.212 1.00 51.69 84 ARG A CA 1
ATOM 650 C C . ARG A 1 84 ? 16.618 -2.576 9.110 1.00 51.69 84 ARG A C 1
ATOM 652 O O . ARG A 1 84 ? 16.074 -3.121 8.159 1.00 51.69 84 ARG A O 1
ATOM 659 N N . MET A 1 85 ? 16.678 -1.253 9.252 1.00 52.53 85 MET A N 1
ATOM 660 C CA . MET A 1 85 ? 16.025 -0.276 8.369 1.00 52.53 85 MET A CA 1
ATOM 661 C C . MET A 1 85 ? 17.032 0.512 7.517 1.00 52.53 85 MET A C 1
ATOM 663 O O . MET A 1 85 ? 16.640 1.414 6.776 1.00 52.53 85 MET A O 1
ATOM 667 N N . GLN A 1 86 ? 18.328 0.183 7.599 1.00 58.41 86 GLN A N 1
ATOM 668 C CA . GLN A 1 86 ? 19.369 0.773 6.754 1.00 58.41 86 GLN A CA 1
ATOM 669 C C . GLN A 1 86 ? 19.069 0.539 5.275 1.00 58.41 86 GLN A C 1
ATOM 671 O O . GLN A 1 86 ? 19.202 1.467 4.482 1.00 58.41 86 GLN A O 1
ATOM 676 N N . SER A 1 87 ? 18.592 -0.654 4.910 1.00 59.44 87 SER A N 1
ATOM 677 C CA . SER A 1 87 ? 18.174 -0.945 3.538 1.00 59.44 87 SER A CA 1
ATOM 678 C C . SER A 1 87 ? 17.061 -0.014 3.078 1.00 59.44 87 SER A C 1
ATOM 680 O O . SER A 1 87 ? 17.175 0.574 2.015 1.00 59.44 87 SER A O 1
ATOM 682 N N . LEU A 1 88 ? 16.043 0.220 3.905 1.00 64.62 88 LEU A N 1
ATOM 683 C CA . LEU A 1 88 ? 14.951 1.138 3.593 1.00 64.62 88 LEU A CA 1
ATOM 684 C C . LEU A 1 88 ? 15.428 2.593 3.455 1.00 64.62 88 LEU A C 1
ATOM 686 O O . LEU A 1 88 ? 14.981 3.300 2.560 1.00 64.62 88 LEU A O 1
ATOM 690 N N . HIS A 1 89 ? 16.350 3.041 4.312 1.00 66.81 89 HIS A N 1
ATOM 691 C CA . HIS A 1 89 ? 16.964 4.367 4.203 1.00 66.81 89 HIS A CA 1
ATOM 692 C C . HIS A 1 89 ? 17.711 4.540 2.873 1.00 66.81 89 HIS A C 1
ATOM 694 O O . HIS A 1 89 ? 17.578 5.576 2.229 1.00 66.81 89 HIS A O 1
ATOM 700 N N . ARG A 1 90 ? 18.447 3.507 2.447 1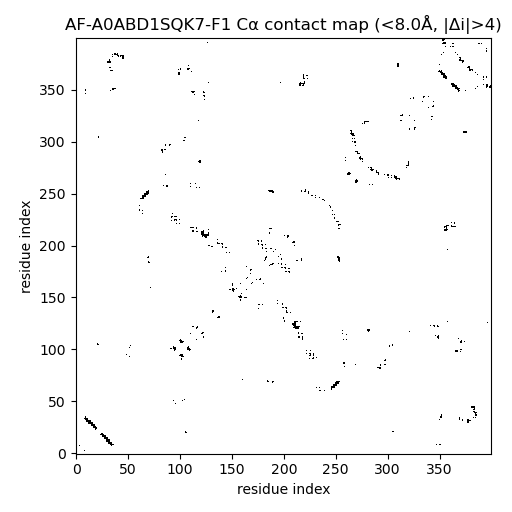.00 71.88 90 ARG A N 1
ATOM 701 C CA . ARG A 1 90 ? 19.170 3.482 1.171 1.00 71.88 90 ARG A CA 1
ATOM 702 C C . ARG A 1 90 ? 18.230 3.377 -0.031 1.00 71.88 90 ARG A C 1
ATOM 704 O O . ARG A 1 90 ? 18.362 4.155 -0.965 1.00 71.88 90 ARG A O 1
ATOM 711 N N . VAL A 1 91 ? 17.229 2.502 0.014 1.00 74.00 91 VAL A N 1
ATOM 712 C CA . VAL A 1 91 ? 16.195 2.378 -1.029 1.00 74.00 91 VAL A CA 1
ATOM 713 C C . VAL A 1 91 ? 15.420 3.694 -1.179 1.00 74.00 91 VAL A C 1
ATOM 715 O O . VAL A 1 91 ? 15.168 4.135 -2.295 1.00 74.00 91 VAL A O 1
ATOM 718 N N . ALA A 1 92 ? 15.134 4.399 -0.078 1.00 81.88 92 ALA A N 1
ATOM 719 C CA . ALA A 1 92 ? 14.500 5.718 -0.113 1.00 81.88 92 ALA A CA 1
ATOM 720 C C . ALA A 1 92 ? 15.341 6.791 -0.827 1.00 81.88 92 ALA A C 1
ATOM 722 O O . ALA A 1 92 ? 14.789 7.805 -1.252 1.00 81.88 92 ALA A O 1
ATOM 723 N N . GLU A 1 93 ? 16.649 6.588 -1.024 1.00 82.44 93 GLU A N 1
ATOM 724 C CA . GLU A 1 93 ? 17.454 7.472 -1.873 1.00 82.44 93 GLU A CA 1
ATOM 725 C C . GLU A 1 93 ? 17.039 7.391 -3.347 1.00 82.44 93 GLU A C 1
ATOM 727 O O . GLU A 1 93 ? 17.157 8.390 -4.054 1.00 82.44 93 GLU A O 1
ATOM 732 N N . LYS A 1 94 ? 16.500 6.255 -3.799 1.00 87.38 94 LYS A N 1
ATOM 733 C CA . LYS A 1 94 ? 15.996 6.051 -5.166 1.00 87.38 94 LYS A CA 1
ATOM 734 C C . LYS A 1 94 ? 14.540 6.517 -5.342 1.00 87.38 94 LYS A C 1
ATOM 736 O O . LYS A 1 94 ? 14.025 6.485 -6.451 1.00 87.38 94 LYS A O 1
ATOM 741 N N . TRP A 1 95 ? 13.869 6.967 -4.275 1.00 92.31 95 TRP A N 1
ATOM 742 C CA . TRP A 1 95 ? 12.471 7.413 -4.333 1.00 92.31 95 TRP A CA 1
ATOM 743 C C . TRP A 1 95 ? 12.294 8.706 -5.143 1.00 92.31 95 TRP A C 1
ATOM 745 O O . TRP A 1 95 ? 12.982 9.706 -4.902 1.00 92.31 95 TRP A O 1
ATOM 755 N N . CYS A 1 96 ? 11.317 8.699 -6.048 1.00 91.81 96 CYS A N 1
ATOM 756 C CA . CYS A 1 96 ? 10.840 9.835 -6.819 1.00 91.81 96 CYS A CA 1
ATOM 757 C C . CYS A 1 96 ? 9.435 10.238 -6.352 1.00 91.81 96 CYS A C 1
ATOM 759 O O . CYS A 1 96 ? 8.438 9.583 -6.648 1.00 91.81 96 CYS A O 1
ATOM 761 N N . SER A 1 97 ? 9.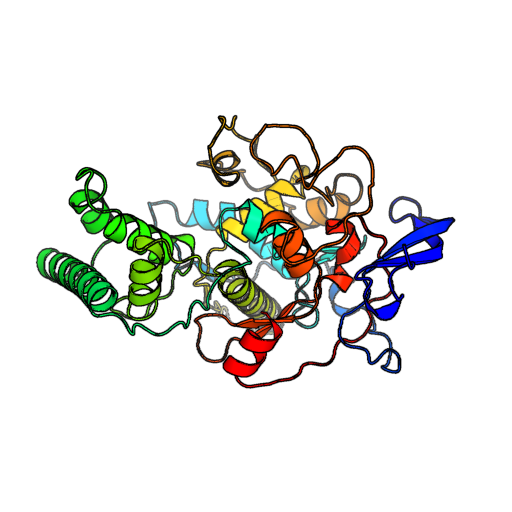333 11.382 -5.673 1.00 90.81 97 SER A N 1
ATOM 762 C CA . SER A 1 97 ? 8.052 11.900 -5.171 1.00 90.81 97 SER A CA 1
ATOM 763 C C . SER A 1 97 ? 7.096 12.386 -6.270 1.00 90.81 97 SER A C 1
ATOM 765 O O . SER A 1 97 ? 5.949 12.701 -5.971 1.00 90.81 97 SER A O 1
ATOM 767 N N . LYS A 1 98 ? 7.560 12.525 -7.523 1.00 88.12 98 LYS A N 1
ATOM 768 C CA . LYS A 1 98 ? 6.704 12.956 -8.642 1.00 88.12 98 LYS A CA 1
ATOM 769 C C . LYS A 1 98 ? 5.840 11.805 -9.159 1.00 88.12 98 LYS A C 1
ATOM 771 O O . LYS A 1 98 ? 4.661 12.009 -9.420 1.00 88.12 98 LYS A O 1
ATOM 776 N N . THR A 1 99 ? 6.434 10.622 -9.285 1.00 88.81 99 THR A N 1
ATOM 777 C CA . THR A 1 99 ? 5.798 9.400 -9.797 1.00 88.81 99 THR A CA 1
ATOM 778 C C . THR A 1 99 ? 5.341 8.464 -8.676 1.00 88.81 99 THR A C 1
ATOM 780 O O . THR A 1 99 ? 4.557 7.556 -8.927 1.00 88.81 99 THR A O 1
ATOM 783 N N . ASN A 1 100 ? 5.781 8.702 -7.432 1.00 94.38 100 ASN A N 1
ATOM 784 C CA . ASN A 1 100 ? 5.610 7.793 -6.294 1.00 94.38 100 ASN A CA 1
ATOM 785 C C . ASN A 1 100 ? 6.189 6.390 -6.571 1.00 94.38 100 ASN A C 1
ATOM 787 O O . ASN A 1 100 ? 5.593 5.361 -6.240 1.00 94.38 100 ASN A O 1
ATOM 791 N N . THR A 1 101 ? 7.380 6.366 -7.174 1.00 93.81 101 THR A N 1
ATOM 792 C CA . THR A 1 101 ? 8.129 5.152 -7.525 1.00 93.81 101 THR A CA 1
ATOM 793 C C . THR A 1 101 ? 9.583 5.239 -7.072 1.00 93.81 101 THR A C 1
ATOM 795 O O . THR A 1 101 ? 10.112 6.317 -6.789 1.00 93.81 101 THR A O 1
ATOM 798 N N . PHE A 1 102 ? 10.250 4.092 -6.977 1.00 92.31 102 PHE A N 1
ATOM 799 C CA . PHE A 1 102 ? 11.700 3.999 -6.878 1.00 92.31 102 PHE A CA 1
ATOM 800 C C . PHE A 1 102 ? 12.286 3.878 -8.285 1.00 92.31 102 PHE A C 1
ATOM 802 O O . PHE A 1 102 ? 11.872 3.014 -9.055 1.00 92.31 102 PHE A O 1
ATOM 809 N N . VAL A 1 103 ? 13.256 4.733 -8.601 1.00 90.12 103 VAL A N 1
ATOM 810 C CA . VAL A 1 103 ? 13.921 4.770 -9.907 1.00 90.12 103 VAL A CA 1
ATOM 811 C C . VAL A 1 103 ? 15.239 4.013 -9.810 1.00 90.12 103 VAL A C 1
ATOM 813 O O . VAL A 1 103 ? 16.166 4.457 -9.127 1.00 90.12 103 VAL A O 1
ATOM 816 N N . PHE A 1 104 ? 15.327 2.867 -10.482 1.00 86.94 104 PHE A N 1
ATOM 817 C CA . PHE A 1 104 ? 16.546 2.069 -10.591 1.00 86.94 104 PHE A CA 1
ATOM 818 C C . PHE A 1 104 ? 17.148 2.187 -12.002 1.00 86.94 104 PHE A C 1
ATOM 820 O O . PHE A 1 104 ? 16.425 2.505 -12.946 1.00 86.94 104 PHE A O 1
ATOM 827 N N . PRO A 1 105 ? 18.449 1.888 -12.188 1.00 83.25 105 PRO A N 1
ATOM 828 C CA . PRO A 1 105 ? 19.082 1.900 -13.513 1.00 83.25 105 PRO A CA 1
ATOM 829 C C . PRO A 1 105 ? 18.402 1.017 -14.573 1.00 83.25 105 PRO A C 1
ATOM 831 O O . PRO A 1 105 ? 18.567 1.266 -15.761 1.00 83.25 105 PRO A O 1
ATOM 834 N N . TRP A 1 106 ? 17.658 -0.012 -14.156 1.00 83.69 106 TRP A N 1
ATOM 835 C CA . TRP A 1 106 ? 16.970 -0.966 -15.036 1.00 83.69 106 TRP A CA 1
ATOM 836 C C . TRP A 1 106 ? 15.442 -0.793 -15.072 1.00 83.69 106 TRP A C 1
ATOM 838 O O . TRP A 1 106 ? 14.756 -1.650 -15.624 1.00 83.69 106 TRP A O 1
ATOM 848 N N . GLY A 1 107 ? 14.895 0.266 -14.464 1.00 85.75 107 GLY A N 1
ATOM 849 C CA . GLY A 1 107 ? 13.459 0.558 -14.500 1.00 85.75 107 GLY A CA 1
ATOM 850 C C . GLY A 1 107 ? 12.893 1.120 -13.198 1.00 85.75 107 GLY A C 1
ATOM 851 O O . GLY A 1 107 ? 13.571 1.198 -12.170 1.00 85.75 107 GLY A O 1
ATOM 852 N N . GLU A 1 108 ? 11.621 1.508 -13.245 1.00 90.75 108 GLU A N 1
ATOM 853 C CA . GLU A 1 108 ? 10.874 1.952 -12.068 1.00 90.75 108 GLU A CA 1
ATOM 854 C C . GLU A 1 108 ? 10.158 0.779 -11.392 1.00 90.75 108 GLU A C 1
ATOM 856 O O . GLU A 1 108 ? 9.612 -0.099 -12.057 1.00 90.75 108 GLU A O 1
ATOM 861 N N . ALA A 1 109 ? 10.124 0.786 -10.060 1.00 93.19 109 ALA A N 1
ATOM 862 C CA . ALA A 1 109 ? 9.285 -0.119 -9.278 1.00 93.19 109 ALA A CA 1
ATOM 863 C C . ALA A 1 109 ? 8.765 0.582 -8.020 1.00 93.19 109 ALA A C 1
ATOM 865 O O . ALA A 1 109 ? 9.374 1.526 -7.520 1.00 93.19 109 ALA A O 1
ATOM 866 N N . THR A 1 110 ? 7.643 0.135 -7.470 1.00 94.88 110 THR A N 1
ATOM 867 C CA . THR A 1 110 ? 7.078 0.671 -6.228 1.00 94.88 110 THR A CA 1
ATOM 868 C C . THR A 1 110 ? 6.285 -0.385 -5.478 1.00 94.88 110 THR A C 1
ATOM 870 O O . THR A 1 110 ? 5.923 -1.415 -6.037 1.00 94.88 110 THR A O 1
ATOM 873 N N . ILE A 1 111 ? 6.012 -0.135 -4.201 1.00 95.00 111 ILE A N 1
ATOM 874 C CA . ILE A 1 111 ? 5.011 -0.918 -3.480 1.00 95.00 111 ILE A CA 1
ATOM 875 C C . ILE A 1 111 ? 3.632 -0.516 -4.011 1.00 95.00 111 ILE A C 1
ATOM 877 O O . ILE A 1 111 ? 3.283 0.657 -3.992 1.00 95.00 111 ILE A O 1
ATOM 881 N N . THR A 1 112 ? 2.869 -1.467 -4.522 1.00 96.12 112 THR A N 1
ATOM 882 C CA . THR A 1 112 ? 1.600 -1.269 -5.231 1.00 96.12 112 THR A CA 1
ATOM 883 C C . THR A 1 112 ? 0.398 -1.653 -4.369 1.00 96.12 112 THR A C 1
ATOM 885 O O . THR A 1 112 ? 0.540 -2.158 -3.252 1.00 96.12 112 THR A O 1
ATOM 888 N N . LEU A 1 113 ? -0.818 -1.430 -4.882 1.00 95.75 113 LEU A N 1
ATOM 889 C CA . LEU A 1 113 ? -2.031 -1.940 -4.234 1.00 95.75 113 LEU A CA 1
ATOM 890 C C . LEU A 1 113 ? -2.056 -3.475 -4.189 1.00 95.75 113 LEU A C 1
ATOM 892 O O . LEU A 1 113 ? -2.550 -4.020 -3.207 1.00 95.75 113 LEU A O 1
ATOM 896 N N . GLU A 1 114 ? -1.475 -4.157 -5.183 1.00 92.88 114 GLU A N 1
ATOM 897 C CA . GLU A 1 114 ? -1.361 -5.622 -5.217 1.00 92.88 114 GLU A CA 1
ATOM 898 C C . GLU A 1 114 ? -0.492 -6.121 -4.055 1.00 92.88 114 GLU A C 1
ATOM 900 O O . GLU A 1 114 ? -0.894 -7.023 -3.319 1.00 92.88 114 GLU A O 1
ATOM 905 N N . ASP A 1 115 ? 0.650 -5.469 -3.817 1.00 92.00 115 ASP A N 1
ATOM 906 C CA . ASP A 1 115 ? 1.539 -5.805 -2.701 1.00 92.00 115 ASP A CA 1
ATOM 907 C C . ASP A 1 115 ? 0.825 -5.626 -1.350 1.00 92.00 115 ASP A C 1
ATOM 909 O O . ASP A 1 115 ? 0.867 -6.497 -0.482 1.00 92.00 115 ASP A O 1
ATOM 913 N N . ILE A 1 116 ? 0.121 -4.505 -1.163 1.00 91.50 116 ILE A N 1
ATOM 914 C CA . ILE A 1 116 ? -0.630 -4.231 0.072 1.00 91.50 116 ILE A CA 1
ATOM 915 C C . ILE A 1 116 ? -1.801 -5.211 0.242 1.00 91.50 116 ILE A C 1
ATOM 917 O O . ILE A 1 116 ? -2.092 -5.621 1.371 1.00 91.50 116 ILE A O 1
ATOM 921 N N . MET A 1 117 ? -2.433 -5.616 -0.863 1.00 87.81 117 MET A N 1
ATOM 922 C CA . MET A 1 117 ? -3.504 -6.606 -0.877 1.00 87.81 117 MET A CA 1
ATOM 923 C C . MET A 1 117 ? -3.015 -7.960 -0.366 1.00 87.81 117 MET A C 1
ATOM 925 O O . MET A 1 117 ? -3.545 -8.509 0.599 1.00 87.81 117 MET A O 1
ATOM 929 N N . ILE A 1 118 ? -1.932 -8.453 -0.960 1.00 82.50 118 ILE A N 1
ATOM 930 C CA . ILE A 1 118 ? -1.339 -9.755 -0.641 1.00 82.50 118 ILE A CA 1
ATOM 931 C C . ILE A 1 118 ? -0.747 -9.783 0.772 1.00 82.50 118 ILE A C 1
ATOM 933 O O . ILE A 1 118 ? -0.726 -10.826 1.429 1.00 82.50 118 ILE A O 1
ATOM 937 N N . LEU A 1 119 ? -0.284 -8.638 1.274 1.00 74.81 119 LEU A N 1
ATOM 938 C CA . LEU A 1 119 ? 0.211 -8.507 2.643 1.00 74.81 119 LEU A CA 1
ATOM 939 C C . LEU A 1 119 ? -0.910 -8.366 3.695 1.00 74.81 119 LEU A C 1
ATOM 941 O O . LEU A 1 119 ? -0.596 -8.290 4.885 1.00 74.81 119 LEU A O 1
ATOM 945 N N . GLY A 1 120 ? -2.189 -8.392 3.290 1.00 75.75 120 GLY A N 1
ATOM 946 C CA . GLY A 1 120 ? -3.334 -8.591 4.189 1.00 75.75 120 GLY A CA 1
ATOM 947 C C . GLY A 1 120 ? -4.272 -7.394 4.368 1.00 75.75 120 GLY A C 1
ATOM 948 O O . GLY A 1 120 ? -4.953 -7.311 5.389 1.00 75.75 120 GLY A O 1
ATOM 949 N N . CYS A 1 121 ? -4.305 -6.445 3.431 1.00 85.88 121 CYS A N 1
ATOM 950 C CA . CYS A 1 121 ? -5.301 -5.365 3.409 1.00 85.88 121 CYS A CA 1
ATOM 951 C C . CYS A 1 121 ? -6.272 -5.540 2.234 1.00 85.88 121 CYS A C 1
ATOM 953 O O . CYS A 1 121 ? -5.922 -6.112 1.216 1.00 85.88 121 CYS A O 1
ATOM 955 N N . TYR A 1 122 ? -7.486 -5.004 2.326 1.00 87.75 122 TYR A N 1
ATOM 956 C CA . TYR A 1 122 ? -8.444 -5.082 1.219 1.00 87.75 122 TYR A CA 1
ATOM 957 C C . TYR A 1 122 ? -8.345 -3.856 0.309 1.00 87.75 122 TYR A C 1
ATOM 959 O O . TYR A 1 122 ? -8.205 -2.728 0.791 1.00 87.75 122 TYR A O 1
ATOM 967 N N . VAL A 1 123 ? -8.421 -4.078 -1.004 1.00 91.19 123 VAL A N 1
ATOM 968 C CA . VAL A 1 123 ? -8.503 -3.016 -2.027 1.00 91.19 123 VAL A CA 1
ATOM 969 C C . VAL A 1 123 ? -9.950 -2.663 -2.374 1.00 91.19 123 VAL A C 1
ATOM 971 O O . VAL A 1 123 ? -10.219 -1.532 -2.773 1.00 91.19 123 VAL A O 1
ATOM 974 N N . LEU A 1 124 ? -10.880 -3.599 -2.184 1.00 90.06 124 LEU A N 1
ATOM 975 C CA . LEU A 1 124 ? -12.314 -3.397 -2.380 1.00 90.06 124 LEU A CA 1
ATOM 976 C C . LEU A 1 124 ? -13.034 -3.167 -1.050 1.00 90.06 124 LEU A C 1
ATOM 978 O O . LEU A 1 124 ? -12.499 -3.450 0.025 1.00 90.06 124 LEU A O 1
ATOM 982 N N . GLY A 1 125 ? -14.268 -2.681 -1.151 1.00 90.31 125 GLY A N 1
ATOM 983 C CA . GLY A 1 125 ? -15.150 -2.417 -0.023 1.00 90.31 125 GLY A CA 1
ATOM 984 C C . GLY A 1 125 ? -15.386 -0.932 0.222 1.00 90.31 125 GLY A C 1
ATOM 985 O O . GLY A 1 125 ? -14.988 -0.064 -0.558 1.00 90.31 125 GLY A O 1
ATOM 986 N N . ASP A 1 126 ? -16.040 -0.664 1.343 1.00 90.88 126 ASP A N 1
ATOM 987 C CA . ASP A 1 126 ? -16.462 0.665 1.744 1.00 90.88 126 ASP A CA 1
ATOM 988 C C . ASP A 1 126 ? -15.281 1.563 2.124 1.00 90.88 126 ASP A C 1
ATOM 990 O O . ASP A 1 126 ? -14.134 1.140 2.322 1.00 90.88 126 ASP A O 1
ATOM 994 N N . SER A 1 127 ? -15.582 2.853 2.246 1.00 91.75 127 SER A N 1
ATOM 995 C CA . SER A 1 127 ? -14.603 3.844 2.657 1.00 91.75 127 SER A CA 1
ATOM 996 C C . SER A 1 127 ? -14.095 3.610 4.073 1.00 91.75 127 SER A C 1
ATOM 998 O O . SER A 1 127 ? -14.867 3.412 5.004 1.00 91.75 127 SER A O 1
ATOM 1000 N N . VAL A 1 128 ? -12.792 3.804 4.289 1.00 90.69 128 VAL A N 1
ATOM 1001 C CA . VAL A 1 128 ? -12.253 3.960 5.654 1.00 90.69 128 VAL A CA 1
ATOM 1002 C C . VAL A 1 128 ? -12.809 5.202 6.368 1.00 90.69 128 VAL A C 1
ATOM 1004 O O . VAL A 1 128 ? -12.629 5.352 7.573 1.00 90.69 128 VAL A O 1
ATOM 1007 N N . PHE A 1 129 ? -13.486 6.086 5.625 1.00 89.69 129 PHE A N 1
ATOM 1008 C CA . PHE A 1 129 ? -14.212 7.254 6.120 1.00 89.69 129 PHE A CA 1
ATOM 1009 C C . PHE A 1 129 ? -15.726 7.025 6.229 1.00 89.69 129 PHE A C 1
ATOM 1011 O O . PHE A 1 129 ? -16.460 7.997 6.417 1.00 89.69 129 PHE A O 1
ATOM 1018 N N . SER A 1 130 ? -16.206 5.787 6.066 1.00 89.75 130 SER A N 1
ATOM 1019 C CA . SER A 1 130 ? -17.635 5.486 6.144 1.00 89.75 130 SER A CA 1
ATOM 1020 C C . SER A 1 130 ? -18.196 5.895 7.511 1.00 89.75 130 SER A C 1
ATOM 1022 O O . SER A 1 130 ? -17.607 5.550 8.544 1.00 89.75 130 SER A O 1
ATOM 1024 N N . PRO A 1 131 ? -19.312 6.646 7.540 1.00 88.31 131 PRO A N 1
ATOM 1025 C CA . PRO A 1 131 ? -19.918 7.093 8.786 1.00 88.31 131 PRO A CA 1
ATOM 1026 C C . PRO A 1 131 ? -20.420 5.906 9.618 1.00 88.31 131 PRO A C 1
ATOM 1028 O O . PRO A 1 131 ? -20.623 4.800 9.117 1.00 88.31 131 PRO A O 1
ATOM 1031 N N . ILE A 1 132 ? -20.607 6.143 10.915 1.00 84.81 132 ILE A N 1
ATOM 1032 C CA . ILE A 1 132 ? -21.343 5.230 11.789 1.00 84.81 132 ILE A CA 1
ATOM 1033 C C . ILE A 1 132 ? -22.781 5.724 11.828 1.00 84.81 132 ILE A C 1
ATOM 1035 O O . ILE A 1 132 ? -23.060 6.763 12.418 1.00 84.81 132 ILE A O 1
ATOM 1039 N N . GLU A 1 133 ? -23.667 5.003 11.154 1.00 84.88 133 GLU A N 1
ATOM 1040 C CA . GLU A 1 133 ? -25.090 5.359 11.052 1.00 84.88 133 GLU A CA 1
ATOM 1041 C C . GLU A 1 133 ? -25.977 4.432 11.897 1.00 84.88 133 GLU A C 1
ATOM 1043 O O . GLU A 1 133 ? -27.107 4.776 12.227 1.00 84.88 133 GLU A O 1
ATOM 1048 N N . ASP A 1 134 ? -25.451 3.268 12.281 1.00 86.62 134 ASP A N 1
ATOM 1049 C CA . ASP A 1 134 ? -26.174 2.223 13.002 1.00 86.62 134 ASP A CA 1
ATOM 1050 C C . ASP A 1 134 ? -25.934 2.303 14.519 1.00 86.62 134 ASP A C 1
ATOM 1052 O O . ASP A 1 134 ? -24.795 2.458 14.974 1.00 86.62 134 ASP A O 1
ATOM 1056 N N . LEU A 1 135 ? -27.002 2.122 15.302 1.00 87.25 135 LEU A N 1
ATOM 1057 C CA . LEU A 1 135 ? -26.962 2.024 16.762 1.00 87.25 135 LEU A CA 1
ATOM 1058 C C . LEU A 1 135 ? -26.039 0.896 17.243 1.00 87.25 135 LEU A C 1
ATOM 1060 O O . LEU A 1 135 ? -25.351 1.056 18.253 1.00 87.25 135 LEU A O 1
ATOM 1064 N N . GLU A 1 136 ? -25.984 -0.230 16.527 1.00 84.94 136 GLU A N 1
ATOM 1065 C CA . GLU A 1 136 ? -25.093 -1.338 16.882 1.00 84.94 136 GLU A CA 1
ATOM 1066 C C . GLU A 1 136 ? -23.616 -0.967 16.713 1.00 84.94 136 GLU A C 1
ATOM 1068 O O . GLU A 1 136 ? -22.797 -1.242 17.595 1.00 84.94 136 GLU A O 1
ATOM 1073 N N . LEU A 1 137 ? -23.269 -0.299 15.608 1.00 85.75 137 LEU A N 1
ATOM 1074 C CA . LEU A 1 137 ? -21.905 0.166 15.345 1.00 85.75 137 LEU A CA 1
ATOM 1075 C C . LEU A 1 137 ? -21.468 1.216 16.372 1.00 85.75 137 LEU A C 1
ATOM 1077 O O . LEU A 1 137 ? -20.330 1.171 16.847 1.00 85.75 137 LEU A O 1
ATOM 1081 N N . GLU A 1 138 ? -22.373 2.116 16.762 1.00 88.69 138 GLU A N 1
ATOM 1082 C CA . GLU A 1 138 ? -22.096 3.100 17.809 1.00 88.69 138 GLU A CA 1
ATOM 1083 C C . GLU A 1 138 ? -21.895 2.412 19.167 1.00 88.69 138 GLU A C 1
ATOM 1085 O O . GLU A 1 138 ? -20.941 2.720 19.881 1.00 88.69 138 GLU A O 1
ATOM 1090 N N . MET A 1 139 ? -22.694 1.388 19.489 1.00 87.25 139 MET A N 1
ATOM 1091 C CA . MET A 1 139 ? -22.499 0.583 20.697 1.00 87.25 139 MET A CA 1
ATOM 1092 C C . MET A 1 139 ? -21.134 -0.127 20.708 1.00 87.25 139 MET A C 1
ATOM 1094 O O . MET A 1 139 ? -20.471 -0.161 21.749 1.00 87.25 139 MET A O 1
ATOM 1098 N N . ILE A 1 140 ? -20.692 -0.704 19.585 1.00 85.75 140 ILE A N 1
ATOM 1099 C CA . ILE A 1 140 ? -19.371 -1.347 19.485 1.00 85.75 140 ILE A CA 1
ATOM 1100 C C . ILE A 1 140 ? -18.255 -0.313 19.666 1.00 85.75 140 ILE A C 1
ATOM 1102 O O . ILE A 1 140 ? -17.326 -0.532 20.449 1.00 85.75 140 ILE A O 1
ATOM 1106 N N . LYS A 1 141 ? -18.354 0.834 18.989 1.00 87.25 141 LYS A N 1
ATOM 1107 C CA . LYS A 1 141 ? -17.393 1.932 19.124 1.00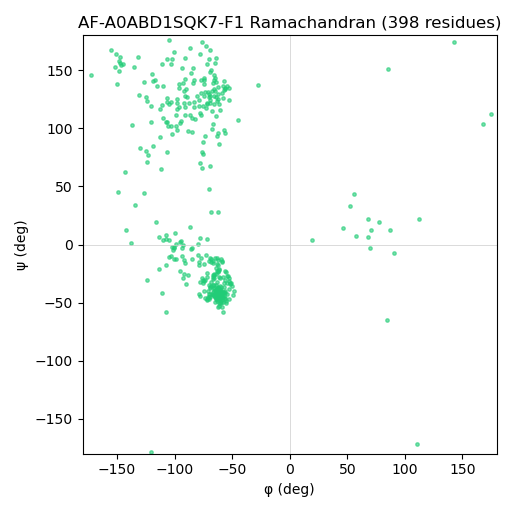 87.25 141 LYS A CA 1
ATOM 1108 C C . LYS A 1 141 ? -17.294 2.424 20.567 1.00 87.25 141 LYS A C 1
ATOM 1110 O O . LYS A 1 141 ? -16.180 2.572 21.070 1.00 87.25 141 LYS A O 1
ATOM 1115 N N . GLU A 1 142 ? -18.417 2.616 21.253 1.00 87.12 142 GLU A N 1
ATOM 1116 C CA . GLU A 1 142 ? -18.431 3.038 22.657 1.00 87.12 142 GLU A CA 1
ATOM 1117 C C . GLU A 1 142 ? -17.840 1.973 23.591 1.00 87.12 142 GLU A C 1
ATOM 1119 O O . GLU A 1 142 ? -17.069 2.298 24.500 1.00 87.12 142 GLU A O 1
ATOM 1124 N N . LYS A 1 143 ? -18.099 0.681 23.340 1.00 85.88 143 LYS A N 1
ATOM 1125 C CA . LYS A 1 143 ? -17.440 -0.425 24.063 1.00 85.88 143 LYS A CA 1
ATOM 1126 C C . LYS A 1 143 ? -15.918 -0.380 23.896 1.00 85.88 143 LYS A C 1
ATOM 1128 O O . LYS A 1 143 ? -15.189 -0.506 24.887 1.00 85.88 143 LYS A O 1
ATOM 1133 N N . LEU A 1 144 ? -15.433 -0.170 22.671 1.00 82.12 144 LEU A N 1
ATOM 1134 C CA . LEU A 1 144 ? -14.005 -0.046 22.370 1.00 82.12 144 LEU A CA 1
ATOM 1135 C C . LEU A 1 144 ? -13.379 1.179 23.038 1.00 82.12 144 LEU A C 1
ATOM 1137 O O . LEU A 1 144 ? -12.314 1.069 23.654 1.00 82.12 144 LEU A O 1
ATOM 1141 N N . HIS A 1 145 ? -14.055 2.323 22.955 1.00 83.19 145 HIS A N 1
ATOM 1142 C CA . HIS A 1 145 ? -13.615 3.570 23.563 1.00 83.19 145 HIS A CA 1
ATOM 1143 C C . HIS A 1 145 ? -13.517 3.432 25.088 1.00 83.19 145 HIS A C 1
ATOM 1145 O O . HIS A 1 145 ? -12.450 3.659 25.657 1.00 83.19 145 HIS A O 1
ATOM 1151 N N . LYS A 1 146 ? -14.569 2.926 25.746 1.00 83.38 146 LYS A N 1
ATOM 1152 C CA . LYS A 1 146 ? -14.585 2.678 27.197 1.00 83.38 146 LYS A CA 1
ATOM 1153 C C . LYS A 1 146 ? -13.443 1.768 27.641 1.00 83.38 146 LYS A C 1
ATOM 1155 O O . LYS A 1 146 ? -12.743 2.067 28.608 1.00 83.38 146 LYS A O 1
ATOM 1160 N N . ALA A 1 147 ? -13.215 0.670 26.925 1.00 78.75 147 ALA A N 1
ATOM 1161 C CA . ALA A 1 147 ? -12.116 -0.239 27.229 1.00 78.75 147 ALA A CA 1
ATOM 1162 C C . ALA A 1 147 ? -10.739 0.420 27.100 1.00 78.75 147 ALA A C 1
ATOM 1164 O O . ALA A 1 147 ? -9.844 0.138 27.903 1.00 78.75 147 ALA A O 1
ATOM 1165 N N . GLN A 1 148 ? -10.568 1.291 26.104 1.00 75.62 148 GLN A N 1
ATOM 1166 C CA . GLN A 1 148 ? -9.358 2.082 25.941 1.00 75.62 148 GLN A CA 1
ATOM 1167 C C . GLN A 1 148 ? -9.179 3.055 27.101 1.00 75.62 148 GLN A C 1
ATOM 1169 O O . GLN A 1 148 ? -8.115 3.040 27.724 1.00 75.62 148 GLN A O 1
ATOM 1174 N N . SER A 1 149 ? -10.212 3.822 27.454 1.00 77.62 149 SER A N 1
ATOM 1175 C CA . SER A 1 149 ? -10.190 4.726 28.605 1.00 77.62 149 SER A CA 1
ATOM 1176 C C . SER A 1 149 ? -9.848 3.986 29.902 1.00 77.62 149 SER A C 1
ATOM 1178 O O . SER A 1 149 ? -9.011 4.453 30.672 1.00 77.62 149 SER A O 1
ATOM 1180 N N . ASP A 1 150 ? -10.407 2.792 30.118 1.00 76.00 150 ASP A N 1
ATOM 1181 C CA . ASP A 1 150 ? -10.096 1.959 31.283 1.00 76.00 150 ASP A CA 1
ATOM 1182 C C . ASP A 1 150 ? -8.618 1.554 31.339 1.00 76.00 150 ASP A C 1
ATOM 1184 O O . ASP A 1 150 ? -8.005 1.591 32.406 1.00 76.00 150 ASP A O 1
ATOM 1188 N N . ILE A 1 151 ? -8.012 1.192 30.204 1.00 71.44 151 ILE A N 1
ATOM 1189 C CA . ILE A 1 151 ? -6.584 0.837 30.150 1.00 71.44 151 ILE A CA 1
ATOM 1190 C C . ILE A 1 151 ? -5.693 2.065 30.376 1.00 71.44 151 ILE A C 1
ATOM 1192 O O . ILE A 1 151 ? -4.644 1.943 31.017 1.00 71.44 151 ILE A O 1
ATOM 1196 N N . ILE A 1 152 ? -6.094 3.239 29.870 1.00 70.81 152 ILE A N 1
ATOM 1197 C CA . ILE A 1 152 ? -5.397 4.509 30.129 1.00 70.81 152 ILE A CA 1
ATOM 1198 C C . ILE A 1 152 ? -5.438 4.822 31.631 1.00 70.81 152 ILE A C 1
ATOM 1200 O O . ILE A 1 152 ? -4.407 5.153 32.217 1.00 70.81 152 ILE A O 1
ATOM 1204 N N . ARG A 1 153 ? -6.613 4.677 32.254 1.00 69.38 153 ARG A N 1
ATOM 1205 C CA . ARG A 1 153 ? -6.852 4.986 33.668 1.00 69.38 153 ARG A CA 1
ATOM 1206 C C . ARG A 1 153 ? -6.039 4.098 34.611 1.00 69.38 153 ARG A C 1
ATOM 1208 O O . ARG A 1 153 ? -5.442 4.612 35.549 1.00 69.38 153 ARG A O 1
ATOM 1215 N N . VAL A 1 154 ? -5.976 2.789 34.352 1.00 63.06 154 VAL A N 1
ATOM 1216 C CA . VAL A 1 154 ? -5.287 1.820 35.229 1.00 63.06 154 VAL A CA 1
ATOM 1217 C C . VAL A 1 154 ? -3.762 1.993 35.237 1.00 63.06 154 VAL A C 1
ATOM 1219 O O . VAL A 1 154 ? -3.132 1.759 36.261 1.00 63.06 154 VAL A O 1
ATOM 1222 N N . ASN A 1 155 ? -3.144 2.423 34.133 1.00 56.22 155 ASN A N 1
ATOM 1223 C CA . ASN A 1 155 ? -1.678 2.467 34.036 1.00 56.22 155 ASN A CA 1
ATOM 1224 C C . ASN A 1 155 ? -1.040 3.812 34.436 1.00 56.22 155 ASN A C 1
ATOM 1226 O O . ASN A 1 155 ? 0.182 3.934 34.341 1.00 56.22 155 ASN A O 1
ATOM 1230 N N . ALA A 1 156 ? -1.831 4.831 34.820 1.00 52.41 156 ALA A N 1
ATOM 1231 C CA . ALA A 1 156 ? -1.404 6.215 35.131 1.00 52.41 156 ALA A CA 1
ATOM 1232 C C . ALA A 1 156 ? -0.435 6.863 34.104 1.00 52.41 156 ALA A C 1
ATOM 1234 O O . ALA A 1 156 ? 0.176 7.905 34.337 1.00 52.41 156 ALA A O 1
ATOM 1235 N N . LYS A 1 157 ? -0.320 6.242 32.929 1.00 53.78 157 LYS A N 1
ATOM 1236 C CA . LYS A 1 157 ? 0.350 6.645 31.697 1.00 53.78 157 LYS A CA 1
ATOM 1237 C C . LYS A 1 157 ? -0.470 6.029 30.562 1.00 53.78 157 LYS A C 1
ATOM 1239 O O . LYS A 1 157 ? -1.089 4.982 30.744 1.00 53.78 157 LYS A O 1
ATOM 1244 N N . LYS A 1 158 ? -0.476 6.716 29.413 1.00 54.22 158 LYS A N 1
ATOM 1245 C CA . LYS A 1 158 ? -1.160 6.363 28.148 1.00 54.22 158 LYS A CA 1
ATOM 1246 C C . LYS A 1 158 ? -1.335 4.851 27.979 1.00 54.22 158 LYS A C 1
ATOM 1248 O O . LYS A 1 158 ? -0.361 4.132 28.191 1.00 54.22 158 LYS A O 1
ATOM 1253 N N . ALA A 1 159 ? -2.511 4.402 27.526 1.00 51.78 159 ALA A N 1
ATOM 1254 C CA . ALA A 1 159 ? -2.824 2.985 27.329 1.00 51.78 159 ALA A CA 1
ATOM 1255 C C . ALA A 1 159 ? -1.665 2.272 26.630 1.00 51.78 159 ALA A C 1
ATOM 1257 O O . ALA A 1 159 ? -1.376 2.514 25.454 1.00 51.78 159 ALA A O 1
ATOM 1258 N N . CYS A 1 160 ? -0.938 1.457 27.394 1.00 58.25 160 CYS A N 1
ATOM 1259 C CA . CYS A 1 160 ? 0.242 0.789 26.890 1.00 58.25 160 CYS A CA 1
ATOM 1260 C C . CYS A 1 160 ? -0.191 -0.488 26.162 1.00 58.25 160 CYS A C 1
ATOM 1262 O O . CYS A 1 160 ? -1.089 -1.210 26.594 1.00 58.25 160 CYS A O 1
ATOM 1264 N N . GLN A 1 161 ? 0.448 -0.750 25.022 1.00 58.16 161 GLN A N 1
ATOM 1265 C CA . GLN A 1 161 ? 0.193 -1.911 24.165 1.00 58.16 161 GLN A CA 1
ATOM 1266 C C . GLN A 1 161 ? 0.170 -3.224 24.963 1.00 58.16 161 GLN A C 1
ATOM 1268 O O . GLN A 1 161 ? -0.701 -4.062 24.750 1.00 58.16 161 GLN A O 1
ATOM 1273 N N . SER A 1 162 ? 1.116 -3.388 25.889 1.00 61.47 162 SER A N 1
ATOM 1274 C CA . SER A 1 162 ? 1.219 -4.563 26.753 1.00 61.47 162 SER A CA 1
ATOM 1275 C C . SER A 1 162 ? -0.023 -4.747 27.621 1.00 61.47 162 SER A C 1
ATOM 1277 O O . SER A 1 162 ? -0.515 -5.865 27.718 1.00 61.47 162 SER A O 1
ATOM 1279 N N . ALA A 1 163 ? -0.587 -3.674 28.182 1.00 66.44 163 ALA A N 1
ATOM 1280 C CA . ALA A 1 163 ? -1.816 -3.763 28.965 1.00 66.44 163 ALA A CA 1
ATOM 1281 C C . ALA A 1 163 ? -3.040 -4.120 28.109 1.00 66.44 163 ALA A C 1
ATOM 1283 O O . ALA A 1 163 ? -3.887 -4.880 28.570 1.00 66.44 163 ALA A O 1
ATOM 1284 N N . TRP A 1 164 ? -3.121 -3.639 26.861 1.00 71.75 164 TRP A N 1
ATOM 1285 C CA . TRP A 1 164 ? -4.182 -4.059 25.933 1.00 71.75 164 TRP A CA 1
ATOM 1286 C C . TRP A 1 164 ? -4.087 -5.554 25.611 1.00 71.75 164 TRP A C 1
ATOM 1288 O O . TRP A 1 164 ? -5.074 -6.276 25.708 1.00 71.75 164 TRP A O 1
ATOM 1298 N N . MET A 1 165 ? -2.881 -6.029 25.295 1.00 64.44 165 MET A N 1
ATOM 1299 C CA . MET A 1 165 ? -2.610 -7.436 24.986 1.00 64.44 165 MET A CA 1
ATOM 1300 C C . MET A 1 165 ? -2.922 -8.351 26.172 1.00 64.44 165 MET A C 1
ATOM 1302 O O . MET A 1 165 ? -3.620 -9.345 26.007 1.00 64.44 165 MET A O 1
ATOM 1306 N N . ILE A 1 166 ? -2.464 -7.990 27.376 1.00 68.50 166 ILE A N 1
ATOM 1307 C CA . ILE A 1 166 ? -2.747 -8.742 28.606 1.00 68.50 166 ILE A CA 1
ATOM 1308 C C . ILE A 1 166 ? -4.256 -8.821 28.859 1.00 68.50 166 ILE A C 1
ATOM 1310 O O . ILE A 1 166 ? -4.749 -9.875 29.249 1.00 68.50 166 ILE A O 1
ATOM 1314 N N . LYS A 1 167 ? -4.989 -7.726 28.619 1.00 70.81 167 LYS A N 1
ATOM 1315 C CA . LYS A 1 167 ? -6.426 -7.651 28.899 1.00 70.81 167 LYS A CA 1
ATOM 1316 C C . LYS A 1 167 ? -7.290 -8.397 27.880 1.00 70.81 167 LYS A C 1
ATOM 1318 O O . LYS A 1 167 ? -8.363 -8.850 28.260 1.00 70.81 167 LYS A O 1
ATOM 1323 N N . PHE A 1 168 ? -6.866 -8.499 26.615 1.00 68.81 168 PHE A N 1
ATOM 1324 C CA . PHE A 1 168 ? -7.755 -8.956 25.538 1.00 68.81 168 PHE A CA 1
ATOM 1325 C C . PHE A 1 168 ? -7.272 -10.174 24.736 1.00 68.81 168 PHE A C 1
ATOM 1327 O O . PHE A 1 168 ? -8.120 -10.971 24.350 1.00 68.81 168 PHE A O 1
ATOM 1334 N N . MET A 1 169 ? -5.965 -10.413 24.549 1.00 58.88 169 MET A N 1
ATOM 1335 C CA . MET A 1 169 ? -5.489 -11.517 23.682 1.00 58.88 169 MET A CA 1
ATOM 1336 C C . MET A 1 169 ? -5.672 -12.934 24.253 1.00 58.88 169 MET A C 1
ATOM 1338 O O . MET A 1 169 ? -5.464 -13.907 23.540 1.00 58.88 169 MET A O 1
ATOM 1342 N N . LYS A 1 170 ? -6.054 -13.085 25.527 1.00 58.47 170 LYS A N 1
ATOM 1343 C CA . LYS A 1 170 ? -6.344 -14.396 26.147 1.00 58.47 170 LYS A CA 1
ATOM 1344 C C . LYS A 1 170 ? -7.813 -14.579 26.537 1.00 58.47 170 LYS A C 1
ATOM 1346 O O . LYS A 1 170 ? -8.145 -15.560 27.192 1.00 58.47 170 LYS A O 1
ATOM 1351 N N . CYS A 1 171 ? -8.690 -13.642 26.169 1.00 55.44 171 CYS A N 1
ATOM 1352 C CA . CYS A 1 171 ? -10.084 -13.642 26.623 1.00 55.44 171 CYS A CA 1
ATOM 1353 C C . CYS A 1 171 ? -11.084 -14.227 25.613 1.00 55.44 171 CYS A C 1
ATOM 1355 O O . CYS A 1 171 ? -12.275 -14.241 25.915 1.00 55.44 171 CYS A O 1
ATOM 1357 N N . GLY A 1 172 ? -10.628 -14.694 24.443 1.00 52.09 172 GLY A N 1
ATOM 1358 C CA . GLY A 1 172 ? -11.373 -15.565 23.518 1.00 52.09 172 GLY A CA 1
ATOM 1359 C C . GLY A 1 172 ? -12.723 -15.060 22.987 1.00 52.09 172 GLY A C 1
ATOM 1360 O O . GLY A 1 172 ? -13.436 -15.836 22.367 1.00 52.09 172 GLY A O 1
ATOM 1361 N N . SER A 1 173 ? -13.116 -13.809 23.244 1.00 53.50 173 SER A N 1
ATOM 1362 C CA . SER A 1 173 ? -14.516 -13.372 23.074 1.00 53.50 173 SER A CA 1
ATOM 1363 C C . SER A 1 173 ? -14.694 -11.955 22.522 1.00 53.50 173 SER A C 1
ATOM 1365 O O . SER A 1 173 ? -15.787 -11.405 22.614 1.00 53.50 173 SER A O 1
ATOM 1367 N N . LYS A 1 174 ? -13.639 -11.320 21.995 1.00 68.81 174 LYS A N 1
ATOM 1368 C CA . LYS A 1 174 ? -13.632 -9.867 21.758 1.00 68.81 174 LYS A CA 1
ATOM 1369 C C . LYS A 1 174 ? -12.894 -9.465 20.479 1.00 68.81 174 LYS A C 1
ATOM 1371 O O . LYS A 1 174 ? -11.893 -8.747 20.531 1.00 68.81 174 LYS A O 1
ATOM 1376 N N . ILE A 1 175 ? -13.413 -9.927 19.337 1.00 65.62 175 ILE A N 1
ATOM 1377 C CA . ILE A 1 175 ? -12.894 -9.651 17.982 1.00 65.62 175 ILE A CA 1
ATOM 1378 C C . ILE A 1 175 ? -12.696 -8.143 17.769 1.00 65.62 175 ILE A C 1
ATOM 1380 O O . ILE A 1 175 ? -11.722 -7.719 17.148 1.00 65.62 175 ILE A O 1
ATOM 1384 N N . GLU A 1 176 ? -13.543 -7.304 18.369 1.00 68.81 176 GLU A N 1
ATOM 1385 C CA . GLU A 1 176 ? -13.410 -5.853 18.300 1.00 68.81 176 GLU A CA 1
ATOM 1386 C C . GLU A 1 176 ? -12.136 -5.300 18.913 1.00 68.81 176 GLU A C 1
ATOM 1388 O O . GLU A 1 176 ? -11.509 -4.388 18.358 1.00 68.81 176 GLU A O 1
ATOM 1393 N N . HIS A 1 177 ? -11.681 -5.894 20.007 1.00 70.19 177 HIS A N 1
ATOM 1394 C CA . HIS A 1 177 ? -10.459 -5.459 20.654 1.00 70.19 177 HIS A CA 1
ATOM 1395 C C . HIS A 1 177 ? -9.210 -5.917 19.895 1.00 70.19 177 HIS A C 1
ATOM 1397 O O . HIS A 1 177 ? -8.188 -5.224 19.930 1.00 70.19 177 HIS A O 1
ATOM 1403 N N . GLU A 1 178 ? -9.292 -7.044 19.189 1.00 68.06 178 GLU A N 1
ATOM 1404 C CA . GLU A 1 178 ? -8.239 -7.540 18.301 1.00 68.06 178 GLU A CA 1
ATOM 1405 C C . GLU A 1 178 ? -8.142 -6.688 17.032 1.00 68.06 178 GLU A C 1
ATOM 1407 O O . GLU A 1 178 ? -7.054 -6.209 16.706 1.00 68.06 178 GLU A O 1
ATOM 1412 N N . ALA A 1 179 ? -9.277 -6.398 16.387 1.00 70.25 179 ALA A N 1
ATOM 1413 C CA . ALA A 1 179 ? -9.353 -5.543 15.204 1.00 70.25 179 ALA A CA 1
ATOM 1414 C C . ALA A 1 179 ? -8.808 -4.133 15.488 1.00 70.25 179 ALA A C 1
ATOM 1416 O O . ALA A 1 179 ? -7.955 -3.632 14.752 1.00 70.25 179 ALA A O 1
ATOM 1417 N N . PHE A 1 180 ? -9.222 -3.511 16.598 1.00 77.88 180 PHE A N 1
ATOM 1418 C CA . PHE A 1 180 ? -8.697 -2.208 17.014 1.00 77.88 180 PHE A CA 1
ATOM 1419 C C . PHE A 1 180 ? -7.180 -2.242 17.261 1.00 77.88 180 PHE A C 1
ATOM 1421 O O . PHE A 1 180 ? -6.445 -1.340 16.839 1.00 77.88 180 PHE A O 1
ATOM 1428 N N . HIS A 1 181 ? -6.688 -3.281 17.941 1.00 74.94 181 HIS A N 1
ATOM 1429 C CA . HIS A 1 181 ? -5.260 -3.426 18.210 1.00 74.94 181 HIS A CA 1
ATOM 1430 C C . HIS A 1 181 ? -4.457 -3.577 16.921 1.00 74.94 181 HIS A C 1
ATOM 1432 O O . HIS A 1 181 ? -3.444 -2.901 16.731 1.00 74.94 181 HIS A O 1
ATOM 1438 N N . TRP A 1 182 ? -4.925 -4.444 16.026 1.00 77.38 182 TRP A N 1
ATOM 1439 C CA . TRP A 1 182 ? -4.287 -4.689 14.746 1.00 77.38 182 TRP A CA 1
ATOM 1440 C C . TRP A 1 182 ? -4.232 -3.415 13.899 1.00 77.38 182 TRP A C 1
ATOM 1442 O O . TRP A 1 182 ? -3.145 -3.008 13.476 1.00 77.38 182 TRP A O 1
ATOM 1452 N N . LEU A 1 183 ? -5.365 -2.720 13.748 1.00 80.94 183 LEU A N 1
ATOM 1453 C CA . LEU A 1 183 ? -5.444 -1.475 12.989 1.00 80.94 183 LEU A CA 1
ATOM 1454 C C . LEU A 1 183 ? -4.509 -0.405 13.553 1.00 80.94 183 LEU A C 1
ATOM 1456 O O . LEU A 1 183 ? -3.673 0.127 12.829 1.00 80.94 183 LEU A O 1
ATOM 1460 N N . SER A 1 184 ? -4.605 -0.113 14.851 1.00 77.88 184 SER A N 1
ATOM 1461 C CA . SER A 1 184 ? -3.836 0.968 15.484 1.00 77.88 184 SER A CA 1
ATOM 1462 C C . SER A 1 184 ? -2.327 0.719 15.509 1.00 77.88 184 SER A C 1
ATOM 1464 O O . SER A 1 184 ? -1.550 1.646 15.749 1.00 77.88 184 SER A O 1
ATOM 1466 N N . ARG A 1 185 ? -1.887 -0.524 15.281 1.00 73.81 185 ARG A N 1
ATOM 1467 C CA . ARG A 1 185 ? -0.481 -0.908 15.395 1.00 73.81 185 ARG A CA 1
ATOM 1468 C C . ARG A 1 185 ? 0.188 -1.243 14.073 1.00 73.81 185 ARG A C 1
ATOM 1470 O O . ARG A 1 185 ? 1.357 -0.885 13.884 1.00 73.81 185 ARG A O 1
ATOM 1477 N N . PHE A 1 186 ? -0.516 -1.961 13.207 1.00 73.38 186 PHE A N 1
ATOM 1478 C CA . PHE A 1 186 ? 0.054 -2.567 12.009 1.00 73.38 186 PHE A CA 1
ATOM 1479 C C . PHE A 1 186 ? -0.472 -1.964 10.710 1.00 73.38 186 PHE A C 1
ATOM 1481 O O . PHE A 1 186 ? 0.238 -2.053 9.714 1.00 73.38 186 PHE A O 1
ATOM 1488 N N . VAL A 1 187 ? -1.638 -1.309 10.727 1.00 81.12 187 VAL A N 1
ATOM 1489 C CA . VAL A 1 187 ? -2.272 -0.731 9.527 1.00 81.12 187 VAL A CA 1
ATOM 1490 C C . VAL A 1 187 ? -2.173 0.795 9.549 1.00 81.12 187 VAL A C 1
ATOM 1492 O O . VAL A 1 187 ? -1.533 1.406 8.696 1.00 81.12 187 VAL A O 1
ATOM 1495 N N . PHE A 1 188 ? -2.703 1.417 10.601 1.00 84.38 188 PHE A N 1
ATOM 1496 C CA . PHE A 1 188 ? -2.736 2.858 10.821 1.00 84.38 188 PHE A CA 1
ATOM 1497 C C . PHE A 1 188 ? -2.095 3.206 12.168 1.00 84.38 188 PHE A C 1
ATOM 1499 O O . PHE A 1 188 ? -2.801 3.471 13.142 1.00 84.38 188 PHE A O 1
ATOM 1506 N N . PRO A 1 189 ? -0.752 3.270 12.253 1.00 74.19 189 PRO A N 1
ATOM 1507 C CA . PRO A 1 189 ? -0.034 3.631 13.479 1.00 74.19 189 PRO A CA 1
ATOM 1508 C C . PRO A 1 189 ? -0.195 5.101 13.916 1.00 74.19 189 PRO A C 1
ATOM 1510 O O . PRO A 1 189 ? 0.696 5.675 14.545 1.00 74.19 189 PRO A O 1
ATOM 1513 N N . ILE A 1 190 ? -1.316 5.735 13.579 1.00 68.62 190 ILE A N 1
ATOM 1514 C CA . ILE A 1 190 ? -1.614 7.145 13.800 1.00 68.62 190 ILE A CA 1
ATOM 1515 C C . ILE A 1 190 ? -1.721 7.417 15.308 1.00 68.62 190 ILE A C 1
ATOM 1517 O O . ILE A 1 190 ? -2.229 6.615 16.091 1.00 68.62 190 ILE A O 1
ATOM 1521 N N . TYR A 1 191 ? -1.172 8.552 15.741 1.00 60.47 191 TYR A N 1
ATOM 1522 C CA . TYR A 1 191 ? -1.353 9.057 17.100 1.00 60.47 191 TYR A CA 1
ATOM 1523 C C . TYR A 1 191 ? -2.315 10.239 17.043 1.00 60.47 191 TYR A C 1
ATOM 1525 O O . TYR A 1 191 ? -1.891 11.342 16.714 1.00 60.47 191 TYR A O 1
ATOM 1533 N N . ASP A 1 192 ? -3.570 10.024 17.414 1.00 63.75 192 ASP A N 1
ATOM 1534 C CA . ASP A 1 192 ? -4.586 11.069 17.616 1.00 63.75 192 ASP A CA 1
ATOM 1535 C C . ASP A 1 192 ? -5.061 11.134 19.085 1.00 63.75 192 ASP A C 1
ATOM 1537 O O . ASP A 1 192 ? -6.115 11.676 19.397 1.00 63.75 192 ASP A O 1
ATOM 1541 N N . GLY A 1 193 ? -4.265 10.589 20.014 1.00 59.00 193 GLY A N 1
ATOM 1542 C CA . GLY A 1 193 ? -4.561 10.578 21.449 1.00 59.00 193 GLY A CA 1
ATOM 1543 C C . GLY A 1 193 ? -5.461 9.418 21.867 1.00 59.00 193 GLY A C 1
ATOM 1544 O O . GLY A 1 193 ? -4.992 8.540 22.588 1.00 59.00 193 GLY A O 1
ATOM 1545 N N . GLU A 1 194 ? -6.702 9.409 21.385 1.00 54.94 194 GLU A N 1
ATOM 1546 C CA . GLU A 1 194 ? -7.783 8.488 21.794 1.00 54.94 194 GLU A CA 1
ATOM 1547 C C . GLU A 1 194 ? -8.112 7.420 20.732 1.00 54.94 194 GLU A C 1
ATOM 1549 O O . GLU A 1 194 ? -9.043 6.637 20.878 1.00 54.94 194 GLU A O 1
ATOM 1554 N N . GLY A 1 195 ? -7.372 7.340 19.624 1.00 60.75 195 GLY A N 1
ATOM 1555 C CA . GLY A 1 195 ? -7.696 6.399 18.547 1.00 60.75 195 GLY A CA 1
ATOM 1556 C C . GLY A 1 195 ? -8.999 6.742 17.823 1.00 60.75 195 GLY A C 1
ATOM 1557 O O . GLY A 1 195 ? -9.575 5.854 17.199 1.00 60.75 195 GLY A O 1
ATOM 1558 N N . ARG A 1 196 ? -9.464 8.000 17.887 1.00 72.44 196 ARG A N 1
ATOM 1559 C CA . ARG A 1 196 ? -10.731 8.474 17.291 1.00 72.44 196 ARG A CA 1
ATOM 1560 C C . ARG A 1 196 ? -10.864 8.109 15.820 1.00 72.44 196 ARG A C 1
ATOM 1562 O O . ARG A 1 196 ? -11.961 7.839 15.355 1.00 72.44 196 ARG A O 1
ATOM 1569 N N . THR A 1 197 ? -9.749 8.083 15.105 1.00 81.50 197 THR A N 1
ATOM 1570 C CA . THR A 1 197 ? -9.696 7.769 13.676 1.00 81.50 197 THR A CA 1
ATOM 1571 C C . THR A 1 197 ? -9.813 6.264 13.418 1.00 81.50 197 THR A C 1
ATOM 1573 O O . THR A 1 197 ? -10.360 5.850 12.404 1.00 81.50 197 THR A O 1
ATOM 1576 N N . VAL A 1 198 ? -9.310 5.427 14.332 1.00 85.44 198 VAL A N 1
ATOM 1577 C CA . VAL A 1 198 ? -9.253 3.964 14.166 1.00 85.44 198 VAL A CA 1
ATOM 1578 C C . VAL A 1 198 ? -10.476 3.266 14.767 1.00 85.44 198 VAL A C 1
ATOM 1580 O O . VAL A 1 198 ? -10.871 2.212 14.278 1.00 85.44 198 VAL A O 1
ATOM 1583 N N . LEU A 1 199 ? -11.096 3.847 15.799 1.00 86.81 199 LEU A N 1
ATOM 1584 C CA . LEU A 1 199 ? -12.275 3.286 16.468 1.00 86.81 199 LEU A CA 1
ATOM 1585 C C . LEU A 1 199 ? -13.449 3.018 15.502 1.00 86.81 199 LEU A C 1
ATOM 1587 O O . LEU A 1 199 ? -13.966 1.902 15.538 1.00 86.81 199 LEU A O 1
ATOM 1591 N N . PRO A 1 200 ? -13.843 3.946 14.602 1.00 89.12 200 PRO A N 1
ATOM 1592 C CA . PRO A 1 200 ? -14.910 3.682 13.638 1.00 89.12 200 PRO A CA 1
ATOM 1593 C C . PRO A 1 200 ? -14.584 2.552 12.665 1.00 89.12 200 PRO A C 1
ATOM 1595 O O . PRO A 1 200 ? -15.430 1.710 12.382 1.00 89.12 200 PRO A O 1
ATOM 1598 N N . ILE A 1 201 ? -13.336 2.497 12.199 1.00 90.75 201 ILE A N 1
ATOM 1599 C CA . ILE A 1 201 ? -12.856 1.454 11.288 1.00 90.75 201 ILE A CA 1
ATOM 1600 C C . ILE A 1 201 ? -12.927 0.091 11.984 1.00 90.75 201 ILE A C 1
ATOM 1602 O O . ILE A 1 201 ? -13.417 -0.873 11.405 1.00 90.75 201 ILE A O 1
ATOM 1606 N N . ALA A 1 202 ? -12.483 0.013 13.243 1.00 88.31 202 ALA A N 1
ATOM 1607 C CA . ALA A 1 202 ? -12.556 -1.211 14.031 1.00 88.31 202 ALA A CA 1
ATOM 1608 C C . ALA A 1 202 ? -14.007 -1.681 14.211 1.00 88.31 202 ALA A C 1
ATOM 1610 O O . ALA A 1 202 ? -14.279 -2.858 14.001 1.00 88.31 202 ALA A O 1
ATOM 1611 N N . ALA A 1 203 ? -14.935 -0.771 14.528 1.00 88.62 203 ALA A N 1
ATOM 1612 C CA . ALA A 1 203 ? -16.353 -1.104 14.659 1.00 88.62 203 ALA A CA 1
ATOM 1613 C C . ALA A 1 203 ? -16.932 -1.677 13.351 1.00 88.62 203 ALA A C 1
ATOM 1615 O O . ALA A 1 203 ? -17.550 -2.740 13.364 1.00 88.62 203 ALA A O 1
ATOM 1616 N N . HIS A 1 204 ? -16.651 -1.051 12.207 1.00 89.69 204 HIS A N 1
ATOM 1617 C CA . HIS A 1 204 ? -17.068 -1.568 10.897 1.00 89.69 204 HIS A CA 1
ATOM 1618 C C . HIS A 1 204 ? -16.503 -2.962 10.602 1.00 89.69 204 HIS A C 1
ATOM 1620 O O . HIS A 1 204 ? -17.260 -3.873 10.273 1.00 89.69 204 HIS A O 1
ATOM 1626 N N . LEU A 1 205 ? -15.197 -3.175 10.799 1.00 87.50 205 LEU A N 1
ATOM 1627 C CA . LEU A 1 205 ? -14.580 -4.490 10.572 1.00 87.50 205 LEU A CA 1
ATOM 1628 C C . LEU A 1 205 ? -15.198 -5.584 11.448 1.00 87.50 205 LEU A C 1
ATOM 1630 O O . LEU A 1 205 ? -15.364 -6.715 11.004 1.00 87.50 205 LEU A O 1
ATOM 1634 N N . THR A 1 206 ? -15.565 -5.256 12.685 1.00 84.31 206 THR A N 1
ATOM 1635 C CA . THR A 1 206 ? -16.127 -6.234 13.634 1.00 84.31 206 THR A CA 1
ATOM 1636 C C . THR A 1 206 ? -17.534 -6.672 13.306 1.00 84.31 206 THR A C 1
ATOM 1638 O O . THR A 1 206 ? -17.926 -7.779 13.661 1.00 84.31 206 THR A O 1
ATOM 1641 N N . ARG A 1 207 ? -18.268 -5.829 12.581 1.00 85.25 207 ARG A N 1
ATOM 1642 C CA . ARG A 1 207 ? -19.562 -6.174 12.002 1.00 85.25 207 ARG A CA 1
ATOM 1643 C C . ARG A 1 207 ? -19.419 -7.048 10.748 1.00 85.25 207 ARG A C 1
ATOM 1645 O O . ARG A 1 207 ? -20.403 -7.592 10.263 1.00 85.25 207 ARG A O 1
ATOM 1652 N N . GLY A 1 208 ? -18.205 -7.185 10.215 1.00 83.31 208 GLY A N 1
ATOM 1653 C CA . GLY A 1 208 ? -17.951 -7.845 8.938 1.00 83.31 208 GLY A CA 1
ATOM 1654 C C . GLY A 1 208 ? -18.077 -6.913 7.731 1.00 83.31 208 GLY A C 1
ATOM 1655 O O . GLY A 1 208 ? -18.091 -7.396 6.600 1.00 83.31 208 GLY A O 1
ATOM 1656 N N . THR A 1 209 ? -18.139 -5.589 7.933 1.00 88.81 209 THR A N 1
ATOM 1657 C CA . THR A 1 209 ? -18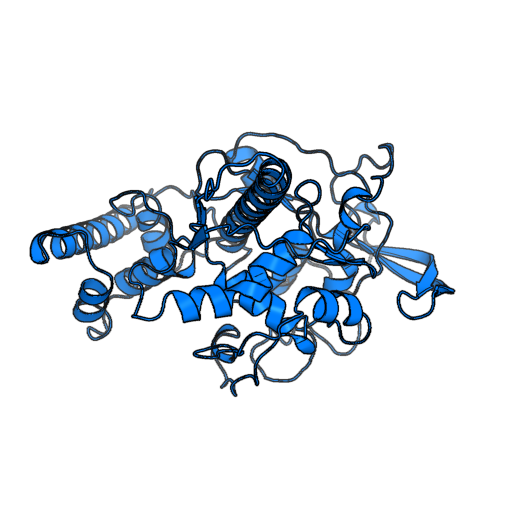.095 -4.628 6.825 1.00 88.81 209 THR A CA 1
ATOM 1658 C C . THR A 1 209 ? -16.721 -4.695 6.158 1.00 88.81 209 THR A C 1
ATOM 1660 O O . THR A 1 209 ? -15.692 -4.453 6.795 1.00 88.81 209 THR A O 1
ATOM 1663 N N . LYS A 1 210 ? -16.688 -5.005 4.858 1.00 87.69 210 LYS A N 1
ATOM 1664 C CA . LYS A 1 210 ? -15.458 -4.958 4.057 1.00 87.69 210 LYS A CA 1
ATOM 1665 C C . LYS A 1 210 ? -15.068 -3.497 3.831 1.00 87.69 210 LYS A C 1
ATOM 1667 O O . LYS A 1 210 ? -15.843 -2.745 3.252 1.00 87.69 210 LYS A O 1
ATOM 1672 N N . LEU A 1 211 ? -13.870 -3.103 4.261 1.00 92.00 211 LEU A N 1
ATOM 1673 C CA . LEU A 1 211 ? -13.333 -1.751 4.069 1.00 92.00 211 LEU A CA 1
ATOM 1674 C C . LEU A 1 211 ? -12.094 -1.783 3.174 1.00 92.00 211 LEU A C 1
ATOM 1676 O O . LEU A 1 211 ? -11.186 -2.577 3.425 1.00 92.00 211 LEU A O 1
ATOM 1680 N N . ALA A 1 212 ? -11.991 -0.855 2.221 1.00 93.50 212 ALA A N 1
ATOM 1681 C CA . ALA A 1 212 ? -10.812 -0.713 1.369 1.00 93.50 212 ALA A CA 1
ATOM 1682 C C . ALA A 1 212 ? -9.644 -0.050 2.134 1.00 93.50 212 ALA A C 1
ATOM 1684 O O . ALA A 1 212 ? -9.359 1.141 2.000 1.00 93.50 212 ALA A O 1
ATOM 1685 N N . LEU A 1 213 ? -8.956 -0.821 2.978 1.00 93.56 213 LEU A N 1
ATOM 1686 C CA . LEU A 1 213 ? -7.834 -0.352 3.803 1.00 93.56 213 LEU A CA 1
ATOM 1687 C C . LEU A 1 213 ? -6.575 -0.042 2.975 1.00 93.56 213 LEU A C 1
ATOM 1689 O O . LEU A 1 213 ? -5.836 0.893 3.295 1.00 93.56 213 LEU A O 1
ATOM 1693 N N . ALA A 1 214 ? -6.329 -0.815 1.914 1.00 94.38 214 ALA A N 1
ATOM 1694 C CA . ALA A 1 214 ? -5.127 -0.740 1.089 1.00 94.38 214 ALA A CA 1
ATOM 1695 C C . ALA A 1 214 ? -4.831 0.658 0.505 1.00 94.38 214 ALA A C 1
ATOM 1697 O O . ALA A 1 214 ? -3.711 1.136 0.709 1.00 94.38 214 ALA A O 1
ATOM 1698 N N . PRO A 1 215 ? -5.777 1.367 -0.149 1.00 95.50 215 PRO A N 1
ATOM 1699 C CA . PRO A 1 215 ? -5.522 2.709 -0.684 1.00 95.50 215 PRO A CA 1
ATOM 1700 C C . PRO A 1 215 ? -5.106 3.710 0.400 1.00 95.50 215 PRO A C 1
ATOM 1702 O O . PRO A 1 215 ? -4.191 4.507 0.188 1.00 95.50 215 PRO A O 1
ATOM 1705 N N . ALA A 1 216 ? -5.712 3.640 1.588 1.00 94.44 216 ALA A N 1
ATOM 1706 C CA . ALA A 1 216 ? -5.384 4.543 2.686 1.00 94.44 216 ALA A CA 1
ATOM 1707 C C . ALA A 1 216 ? -4.000 4.265 3.283 1.00 94.44 216 ALA A C 1
ATOM 1709 O O . ALA A 1 216 ? -3.248 5.198 3.586 1.00 94.44 216 ALA A O 1
ATOM 1710 N N . VAL A 1 217 ? -3.640 2.986 3.421 1.00 93.50 217 VAL A N 1
ATOM 1711 C CA . VAL A 1 217 ? -2.301 2.571 3.856 1.00 93.50 217 VAL A CA 1
ATOM 1712 C C . VAL A 1 217 ? -1.251 3.012 2.841 1.00 93.50 217 VAL A C 1
ATOM 1714 O O . VAL A 1 217 ? -0.253 3.631 3.221 1.00 93.50 217 VAL A O 1
ATOM 1717 N N . LEU A 1 218 ? -1.489 2.745 1.556 1.00 95.75 218 LEU A N 1
ATOM 1718 C CA . LEU A 1 218 ? -0.535 3.022 0.490 1.00 95.75 218 LEU A CA 1
ATOM 1719 C C . LEU A 1 218 ? -0.288 4.525 0.307 1.00 95.75 218 LEU A C 1
ATOM 1721 O O . LEU A 1 218 ? 0.867 4.947 0.266 1.00 95.75 218 LEU A O 1
ATOM 1725 N N . ALA A 1 219 ? -1.342 5.348 0.323 1.00 94.94 219 ALA A N 1
ATOM 1726 C CA . ALA A 1 219 ? -1.214 6.808 0.316 1.00 94.94 219 ALA A CA 1
ATOM 1727 C C . ALA A 1 219 ? -0.323 7.311 1.461 1.00 94.94 219 ALA A C 1
ATOM 1729 O O . ALA A 1 219 ? 0.541 8.170 1.281 1.00 94.94 219 ALA A O 1
ATOM 1730 N N . SER A 1 220 ? -0.497 6.741 2.655 1.00 92.50 220 SER A N 1
ATOM 1731 C CA . SER A 1 220 ? 0.310 7.094 3.820 1.00 92.50 220 SER A CA 1
ATOM 1732 C C . SER A 1 220 ? 1.784 6.721 3.625 1.00 92.50 220 SER A C 1
ATOM 1734 O O . SER A 1 220 ? 2.677 7.522 3.916 1.00 92.50 220 SER A O 1
ATOM 1736 N N . ILE A 1 221 ? 2.053 5.527 3.084 1.00 92.38 221 ILE A N 1
ATOM 1737 C CA . ILE A 1 221 ? 3.407 5.063 2.756 1.00 92.38 221 ILE A CA 1
ATOM 1738 C C . ILE A 1 221 ? 4.070 6.002 1.743 1.00 92.38 221 ILE A C 1
ATOM 1740 O O . ILE A 1 221 ? 5.171 6.485 2.014 1.00 92.38 221 ILE A O 1
ATOM 1744 N N . TYR A 1 222 ? 3.397 6.322 0.635 1.00 95.12 222 TYR A N 1
ATOM 1745 C CA . TYR A 1 222 ? 3.912 7.218 -0.406 1.00 95.12 222 TYR A CA 1
ATOM 1746 C C . TYR A 1 222 ? 4.264 8.599 0.151 1.00 95.12 222 TYR A C 1
ATOM 1748 O O . TYR A 1 222 ? 5.401 9.057 0.005 1.00 95.12 222 TYR A O 1
ATOM 1756 N N . LYS A 1 223 ? 3.353 9.220 0.914 1.00 92.25 223 LYS A N 1
ATOM 1757 C CA . LYS A 1 223 ? 3.613 10.515 1.560 1.00 92.25 223 LYS A CA 1
ATOM 1758 C C . LYS A 1 223 ? 4.842 10.471 2.469 1.00 92.25 223 LYS A C 1
ATOM 1760 O O . LYS A 1 223 ? 5.643 11.415 2.502 1.00 92.25 223 LYS A O 1
ATOM 1765 N N . LYS A 1 224 ? 5.022 9.391 3.238 1.00 88.75 224 LYS A N 1
ATOM 1766 C CA . LYS A 1 224 ? 6.176 9.256 4.141 1.00 88.75 224 LYS A CA 1
ATOM 1767 C C . LYS A 1 224 ? 7.475 8.919 3.425 1.00 88.75 224 LYS A C 1
ATOM 1769 O O . LYS A 1 224 ? 8.509 9.403 3.879 1.00 88.75 224 LYS A O 1
ATOM 1774 N N . LEU A 1 225 ? 7.449 8.164 2.330 1.00 90.50 225 LEU A N 1
ATOM 1775 C CA . LEU A 1 225 ? 8.621 7.960 1.476 1.00 90.50 225 LEU A CA 1
ATOM 1776 C C . LEU A 1 225 ? 9.067 9.286 0.848 1.00 90.50 225 LEU A C 1
ATOM 1778 O O . LEU A 1 225 ? 10.243 9.635 0.936 1.00 90.50 225 LEU A O 1
ATOM 1782 N N . SER A 1 226 ? 8.122 10.094 0.365 1.00 91.31 226 SER A N 1
ATOM 1783 C CA . SER A 1 226 ? 8.384 11.447 -0.141 1.00 91.31 226 SER A CA 1
ATOM 1784 C C . SER A 1 226 ? 8.961 12.370 0.936 1.00 91.31 226 SER A C 1
ATOM 1786 O O . SER A 1 226 ? 9.936 13.086 0.696 1.00 91.31 226 SER A O 1
ATOM 1788 N N . SER A 1 227 ? 8.415 12.311 2.155 1.00 87.69 227 SER A N 1
ATOM 1789 C CA . SER A 1 227 ? 8.933 13.064 3.307 1.00 87.69 227 SER A CA 1
ATOM 1790 C C . SER A 1 227 ? 10.348 12.621 3.695 1.00 87.69 227 SER A C 1
ATOM 1792 O O . SER A 1 227 ? 11.203 13.458 3.987 1.00 87.69 227 SER A O 1
ATOM 1794 N N . LEU A 1 228 ? 10.605 11.308 3.684 1.00 84.81 228 LEU A N 1
ATOM 1795 C CA . LEU A 1 228 ? 11.921 10.740 3.955 1.00 84.81 228 LEU A CA 1
ATOM 1796 C C . LEU A 1 228 ? 12.920 11.219 2.900 1.00 84.81 228 LEU A C 1
ATOM 1798 O O . LEU A 1 228 ? 13.908 11.843 3.271 1.00 84.81 228 LEU A O 1
ATOM 1802 N N . LYS A 1 229 ? 12.624 11.042 1.607 1.00 86.31 229 LYS A N 1
ATOM 1803 C CA . LYS A 1 229 ? 13.449 11.525 0.489 1.00 86.31 229 LYS A CA 1
ATOM 1804 C C . LYS A 1 229 ? 13.769 13.016 0.606 1.00 86.31 229 LYS A C 1
ATOM 1806 O O . LYS A 1 229 ? 14.930 13.398 0.470 1.00 86.31 229 LYS A O 1
ATOM 1811 N N . GLY A 1 230 ? 12.775 13.855 0.905 1.00 85.38 230 GLY A N 1
ATOM 1812 C CA . GLY A 1 230 ? 12.973 15.293 1.103 1.00 85.38 230 GLY A CA 1
ATOM 1813 C C . GLY A 1 230 ? 13.958 15.603 2.234 1.00 85.38 230 GLY A C 1
ATOM 1814 O O . GLY A 1 230 ? 14.859 16.426 2.067 1.00 85.38 230 GLY A O 1
ATOM 1815 N N . ALA A 1 231 ? 13.854 14.887 3.356 1.00 82.50 231 ALA A N 1
ATOM 1816 C CA . ALA A 1 231 ? 14.802 15.018 4.456 1.00 82.50 231 ALA A CA 1
ATOM 1817 C C . ALA A 1 231 ? 16.217 14.543 4.085 1.00 82.50 231 ALA A C 1
ATOM 1819 O O . ALA A 1 231 ? 17.182 15.197 4.479 1.00 82.50 231 ALA A O 1
ATOM 1820 N N . LEU A 1 232 ? 16.349 13.467 3.293 1.00 79.69 232 LEU A N 1
ATOM 1821 C CA . LEU A 1 232 ? 17.644 12.995 2.778 1.00 79.69 232 LEU A CA 1
ATOM 1822 C C . LEU A 1 232 ? 18.327 14.041 1.895 1.00 79.69 232 LEU A C 1
ATOM 1824 O O . LEU A 1 232 ? 19.532 14.268 1.990 1.00 79.69 232 LEU A O 1
ATOM 1828 N N . VAL A 1 233 ? 17.558 14.704 1.033 1.00 82.56 233 VAL A N 1
ATOM 1829 C CA . VAL A 1 233 ? 18.076 15.778 0.179 1.00 82.56 233 VAL A CA 1
ATOM 1830 C C . VAL A 1 233 ? 18.471 16.995 1.021 1.00 82.56 233 VAL A C 1
ATOM 1832 O O . VAL A 1 233 ? 19.539 17.570 0.808 1.00 82.56 233 VAL A O 1
ATOM 1835 N N . ALA A 1 234 ? 17.650 17.375 2.005 1.00 79.81 234 ALA A N 1
ATOM 1836 C CA . ALA A 1 234 ? 17.936 18.501 2.892 1.00 79.81 234 ALA A CA 1
ATOM 1837 C C . ALA A 1 234 ? 19.207 18.281 3.729 1.00 79.81 234 ALA A C 1
ATOM 1839 O O . ALA A 1 234 ? 20.033 19.188 3.838 1.00 79.81 234 ALA A O 1
ATOM 1840 N N . SER A 1 235 ? 19.420 17.076 4.266 1.00 72.94 235 SER A N 1
ATOM 1841 C CA . SER A 1 235 ? 20.625 16.772 5.046 1.00 72.94 235 SER A CA 1
ATOM 1842 C C . SER A 1 235 ? 21.902 16.822 4.206 1.00 72.94 235 SER A C 1
ATOM 1844 O O . SER A 1 235 ? 22.933 17.261 4.711 1.00 72.94 235 SER A O 1
ATOM 1846 N N . ARG A 1 236 ? 21.850 16.422 2.925 1.00 72.94 236 ARG A N 1
ATOM 1847 C CA . ARG A 1 236 ? 22.991 16.541 1.996 1.00 72.94 236 ARG A CA 1
ATOM 1848 C C . ARG A 1 236 ? 23.370 18.001 1.758 1.00 72.94 236 ARG A C 1
ATOM 185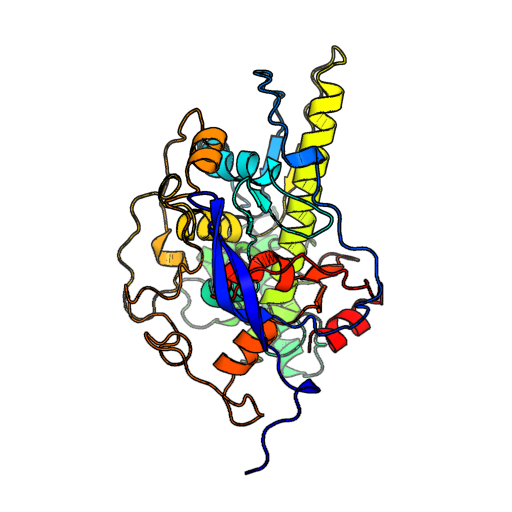0 O O . ARG A 1 236 ? 24.548 18.333 1.798 1.00 72.94 236 ARG A O 1
ATOM 1857 N N . LYS A 1 237 ? 22.375 18.878 1.581 1.00 72.56 237 LYS A N 1
ATOM 1858 C CA . LYS A 1 237 ? 22.588 20.329 1.418 1.00 72.56 237 LYS A CA 1
ATOM 1859 C C . LYS A 1 237 ? 23.151 21.000 2.674 1.00 72.56 237 LYS A C 1
ATOM 1861 O O . LYS A 1 237 ? 23.789 22.040 2.564 1.00 72.56 237 LYS A O 1
ATOM 1866 N N . LEU A 1 238 ? 22.893 20.440 3.856 1.00 60.97 238 LEU A N 1
ATOM 1867 C CA . LEU A 1 238 ? 23.344 21.006 5.128 1.00 60.97 238 LEU A CA 1
ATOM 1868 C C . LEU A 1 238 ? 24.746 20.532 5.536 1.00 60.97 238 LEU A C 1
ATOM 1870 O O . LEU A 1 238 ? 25.452 21.272 6.213 1.00 60.97 238 LEU A O 1
ATOM 1874 N N . GLY A 1 239 ? 25.180 19.350 5.080 1.00 53.78 239 GLY A N 1
ATOM 1875 C CA . GLY A 1 239 ? 26.522 18.802 5.331 1.00 53.78 239 GLY A CA 1
ATOM 1876 C C . GLY A 1 239 ? 27.687 19.670 4.828 1.00 53.78 239 GLY A C 1
ATOM 1877 O O . GLY A 1 239 ? 28.820 19.469 5.252 1.00 53.78 239 GLY A O 1
ATOM 1878 N N . THR A 1 240 ? 27.420 20.667 3.981 1.00 51.16 240 THR A N 1
ATOM 1879 C CA . THR A 1 240 ? 28.379 21.689 3.525 1.00 51.16 240 THR A CA 1
ATOM 1880 C C . THR A 1 240 ? 28.518 22.889 4.470 1.00 51.16 240 THR A C 1
ATOM 1882 O O . THR A 1 240 ? 29.471 23.654 4.336 1.00 51.16 240 THR A O 1
ATOM 1885 N N . ARG A 1 241 ? 27.628 23.074 5.457 1.00 51.19 241 ARG A N 1
ATOM 1886 C CA . ARG A 1 241 ? 27.771 24.096 6.510 1.00 51.19 241 ARG A CA 1
ATOM 1887 C C . ARG A 1 241 ? 28.242 23.427 7.801 1.00 51.19 241 ARG A C 1
ATOM 1889 O O . ARG A 1 241 ? 27.587 22.524 8.307 1.00 51.19 241 ARG A O 1
ATOM 1896 N N . LYS A 1 242 ? 29.379 23.873 8.352 1.00 41.22 242 LYS A N 1
ATOM 1897 C CA . LYS A 1 242 ? 29.922 23.399 9.640 1.00 41.22 242 LYS A CA 1
ATOM 1898 C C . LYS A 1 242 ? 28.882 23.588 10.760 1.00 41.22 242 LYS A C 1
ATOM 1900 O O . LYS A 1 242 ? 28.764 24.666 11.326 1.00 41.22 242 LYS A O 1
ATOM 1905 N N . GLY A 1 243 ? 28.120 22.538 11.061 1.00 50.41 243 GLY A N 1
ATOM 1906 C CA . GLY A 1 243 ? 27.108 22.511 12.116 1.00 50.41 243 GLY A CA 1
ATOM 1907 C C . GLY A 1 243 ? 26.346 21.187 12.097 1.00 50.41 243 GLY A C 1
ATOM 1908 O O . GLY A 1 243 ? 25.631 20.881 11.149 1.00 50.41 243 GLY A O 1
ATOM 1909 N N . LYS A 1 244 ? 26.520 20.364 13.134 1.00 45.34 244 LYS A N 1
ATOM 1910 C CA . LYS A 1 244 ? 25.977 18.998 13.225 1.00 45.34 244 LYS A CA 1
ATOM 1911 C C . LYS A 1 244 ? 24.483 19.033 13.592 1.00 45.34 244 LYS A C 1
ATOM 1913 O O . LYS A 1 244 ? 24.109 18.701 14.711 1.00 45.34 244 LYS A O 1
ATOM 1918 N N . VAL A 1 245 ? 23.620 19.475 12.676 1.00 48.03 245 VAL A N 1
ATOM 1919 C CA . VAL A 1 245 ? 22.162 19.465 12.885 1.00 48.03 245 VAL A CA 1
ATOM 1920 C C . VAL A 1 245 ? 21.602 18.110 12.454 1.00 48.03 245 VAL A C 1
ATOM 1922 O O . VAL A 1 245 ? 21.600 17.760 11.276 1.00 48.03 245 VAL A O 1
ATOM 1925 N N . VAL A 1 246 ? 21.126 17.327 13.422 1.00 53.25 246 VAL A N 1
ATOM 1926 C CA . VAL A 1 246 ? 20.432 16.058 13.168 1.00 53.25 246 VAL A CA 1
ATOM 1927 C C . VAL A 1 246 ? 18.973 16.363 12.834 1.00 53.25 246 VAL A C 1
ATOM 1929 O O . VAL A 1 246 ? 18.194 16.712 13.720 1.00 53.25 246 VAL A O 1
ATOM 1932 N N . HIS A 1 247 ? 18.576 16.211 11.568 1.00 54.75 247 HIS A N 1
ATOM 1933 C CA . HIS A 1 247 ? 17.161 16.263 11.194 1.00 54.75 247 HIS A CA 1
ATOM 1934 C C . HIS A 1 247 ? 16.448 14.986 11.659 1.00 54.75 247 HIS A C 1
ATOM 1936 O O . HIS A 1 247 ? 16.778 13.878 11.226 1.00 54.75 247 HIS A O 1
ATOM 1942 N N . LEU A 1 248 ? 15.472 15.148 12.556 1.00 53.94 248 LEU A N 1
ATOM 1943 C CA . LEU A 1 248 ? 14.619 14.067 13.041 1.00 53.94 248 LEU A CA 1
ATOM 1944 C C . LEU A 1 248 ? 13.370 13.958 12.160 1.00 53.94 248 LEU A C 1
ATOM 1946 O O . LEU A 1 248 ? 12.500 14.825 12.212 1.00 53.94 248 LEU A O 1
ATOM 1950 N N . VAL A 1 249 ? 13.242 12.874 11.394 1.00 63.16 249 VAL A N 1
ATOM 1951 C CA . VAL A 1 249 ? 12.021 12.599 10.617 1.00 63.16 249 VAL A CA 1
ATOM 1952 C C . VAL A 1 249 ? 11.156 11.616 11.388 1.00 63.16 249 VAL A C 1
ATOM 1954 O O . VAL A 1 249 ? 11.557 10.475 11.618 1.00 63.16 249 VAL A O 1
ATOM 1957 N N . LYS A 1 250 ? 9.959 12.039 11.801 1.00 65.06 250 LYS A N 1
ATOM 1958 C CA . LYS A 1 250 ? 8.996 11.159 12.471 1.00 65.06 250 LYS A CA 1
ATOM 1959 C C . LYS A 1 250 ? 8.168 10.407 11.429 1.00 65.06 250 LYS A C 1
ATOM 1961 O O . LYS A 1 250 ? 7.298 10.971 10.772 1.00 65.06 250 LYS A O 1
ATOM 1966 N N . LEU A 1 251 ? 8.418 9.114 11.311 1.00 68.94 251 LEU A N 1
ATOM 1967 C CA . LEU A 1 251 ? 7.803 8.218 10.346 1.00 68.94 251 LEU A CA 1
ATOM 1968 C C . LEU A 1 251 ? 6.743 7.370 11.052 1.00 68.94 251 LEU A C 1
ATOM 1970 O O . LEU A 1 251 ? 7.040 6.441 11.797 1.00 68.94 251 LEU A O 1
ATOM 1974 N N . THR A 1 252 ? 5.479 7.741 10.872 1.00 71.25 252 THR A N 1
ATOM 1975 C CA . THR A 1 252 ? 4.340 7.114 11.563 1.00 71.25 252 THR A CA 1
ATOM 1976 C C . THR A 1 252 ? 3.482 6.349 10.555 1.00 71.25 252 THR A C 1
ATOM 1978 O O . THR A 1 252 ? 2.356 6.743 10.286 1.00 71.25 252 THR A O 1
ATOM 1981 N N . VAL A 1 253 ? 4.047 5.299 9.946 1.00 76.31 253 VAL A N 1
ATOM 1982 C CA . VAL A 1 253 ? 3.393 4.433 8.937 1.00 76.31 253 VAL A CA 1
ATOM 1983 C C . VAL A 1 253 ? 3.911 2.996 9.033 1.00 76.31 253 VAL A C 1
ATOM 1985 O O . VAL A 1 253 ? 4.982 2.792 9.625 1.00 76.31 253 VAL A O 1
ATOM 1988 N N . PRO A 1 254 ? 3.191 1.998 8.486 1.00 77.31 254 PRO A N 1
ATOM 1989 C CA . PRO A 1 254 ? 3.590 0.595 8.559 1.00 77.31 254 PRO A CA 1
ATOM 1990 C C . PRO A 1 254 ? 4.729 0.261 7.583 1.00 77.31 254 PRO A C 1
ATOM 1992 O O . PRO A 1 254 ? 4.576 -0.533 6.662 1.00 77.31 254 PRO A O 1
ATOM 1995 N N . PHE A 1 255 ? 5.915 0.834 7.810 1.00 79.88 255 PHE A N 1
ATOM 1996 C CA . PHE A 1 255 ? 7.108 0.591 6.986 1.00 79.88 255 PHE A CA 1
ATOM 1997 C C . PHE A 1 255 ? 7.537 -0.883 6.927 1.00 79.88 255 PHE A C 1
ATOM 1999 O O . PHE A 1 255 ? 8.278 -1.249 6.019 1.00 79.88 255 PHE A O 1
ATOM 2006 N N . GLN A 1 256 ? 7.029 -1.738 7.824 1.00 78.44 256 GLN A N 1
ATOM 2007 C CA . GLN A 1 256 ? 7.186 -3.188 7.697 1.00 78.44 256 GLN A CA 1
ATOM 2008 C C . GLN A 1 256 ? 6.663 -3.734 6.358 1.00 78.44 256 GLN A C 1
ATOM 2010 O O . GLN A 1 256 ? 7.228 -4.695 5.855 1.00 78.44 256 GLN A O 1
ATOM 2015 N N . LEU A 1 257 ? 5.640 -3.110 5.760 1.00 85.31 257 LEU A N 1
ATOM 2016 C CA . LEU A 1 257 ? 5.104 -3.518 4.460 1.00 85.31 257 LEU A CA 1
ATOM 2017 C C . LEU A 1 257 ? 6.101 -3.209 3.342 1.00 85.31 257 LEU A C 1
ATOM 2019 O O . LEU A 1 257 ? 6.370 -4.067 2.513 1.00 85.31 257 LEU A O 1
ATOM 2023 N N . VAL A 1 258 ? 6.734 -2.032 3.384 1.00 87.88 258 VAL A N 1
ATOM 2024 C CA . VAL A 1 258 ? 7.805 -1.669 2.439 1.00 87.88 258 VAL A CA 1
ATOM 2025 C C . VAL A 1 258 ? 9.014 -2.582 2.616 1.00 87.88 258 VAL A C 1
ATOM 2027 O O . VAL A 1 258 ? 9.615 -3.011 1.641 1.00 87.88 258 VAL A O 1
ATOM 2030 N N . GLN A 1 259 ? 9.368 -2.917 3.856 1.00 84.50 259 GLN A N 1
ATOM 2031 C CA . GLN A 1 259 ? 10.464 -3.841 4.130 1.00 84.50 259 GLN A CA 1
ATOM 2032 C C . GLN A 1 259 ? 10.171 -5.256 3.610 1.00 84.50 259 GLN A C 1
ATOM 2034 O O . GLN A 1 259 ? 11.040 -5.857 2.985 1.00 84.50 259 GLN A O 1
ATOM 2039 N N . ALA A 1 260 ? 8.963 -5.776 3.848 1.00 84.50 260 ALA A N 1
ATOM 2040 C CA . ALA A 1 260 ? 8.537 -7.066 3.317 1.00 84.50 260 ALA A CA 1
ATOM 2041 C C . ALA A 1 260 ? 8.549 -7.054 1.784 1.00 84.50 260 ALA A C 1
ATOM 2043 O O . ALA A 1 260 ? 9.141 -7.940 1.184 1.00 84.50 260 ALA A O 1
ATOM 2044 N N . TRP A 1 261 ? 8.009 -6.004 1.162 1.00 90.19 261 TRP A N 1
ATOM 2045 C CA . TRP A 1 261 ? 8.062 -5.795 -0.285 1.00 90.19 261 TRP A CA 1
ATOM 2046 C C . TRP A 1 261 ? 9.499 -5.814 -0.832 1.00 90.19 261 TRP A C 1
ATOM 2048 O O . TRP A 1 261 ? 9.795 -6.575 -1.750 1.00 90.19 261 TRP A O 1
ATOM 2058 N N . VAL A 1 262 ? 10.433 -5.082 -0.209 1.00 87.69 262 VAL A N 1
ATOM 2059 C CA . VAL A 1 262 ? 11.861 -5.122 -0.581 1.00 87.69 262 VAL A CA 1
ATOM 2060 C C . VAL A 1 262 ? 12.415 -6.550 -0.509 1.00 87.69 262 VAL A C 1
ATOM 2062 O O . VAL A 1 262 ? 13.184 -6.953 -1.377 1.00 87.69 262 VAL A O 1
ATOM 2065 N N . TRP A 1 263 ? 12.040 -7.334 0.502 1.00 86.12 263 TRP A N 1
ATOM 2066 C CA . TRP A 1 263 ? 12.482 -8.725 0.637 1.00 86.12 263 TRP A CA 1
ATOM 2067 C C . TRP A 1 263 ? 11.842 -9.686 -0.370 1.00 86.12 263 TRP A C 1
ATOM 2069 O O . TRP A 1 263 ? 12.463 -10.684 -0.736 1.00 86.12 263 TRP A O 1
ATOM 2079 N N . GLU A 1 264 ? 10.634 -9.398 -0.840 1.00 87.31 264 GLU A N 1
ATOM 2080 C CA . GLU A 1 264 ? 9.989 -10.169 -1.903 1.00 87.31 264 GLU A CA 1
ATOM 2081 C C . GLU A 1 264 ? 10.710 -9.963 -3.247 1.00 87.31 264 GLU A C 1
ATOM 2083 O O . GLU A 1 264 ? 10.980 -10.945 -3.942 1.00 87.31 264 GLU A O 1
ATOM 2088 N N . ILE A 1 265 ? 11.095 -8.722 -3.576 1.00 87.81 265 ILE A N 1
ATOM 2089 C CA . ILE A 1 265 ? 11.613 -8.361 -4.911 1.00 87.81 265 ILE A CA 1
ATOM 2090 C C . ILE A 1 265 ? 13.146 -8.358 -5.036 1.00 87.81 265 ILE A C 1
ATOM 2092 O O . ILE A 1 265 ? 13.660 -8.512 -6.142 1.00 87.81 265 ILE A O 1
ATOM 2096 N N . PHE A 1 266 ? 13.888 -8.205 -3.929 1.00 86.56 266 PHE A N 1
ATOM 2097 C CA . PHE A 1 266 ? 15.357 -8.222 -3.914 1.00 86.56 266 PHE A CA 1
ATOM 2098 C C . PHE A 1 266 ? 15.899 -9.458 -3.175 1.00 86.56 266 PHE A C 1
ATOM 2100 O O . PHE A 1 266 ? 16.144 -9.401 -1.960 1.00 86.56 266 PHE A O 1
ATOM 2107 N N . PRO A 1 267 ? 16.188 -10.569 -3.883 1.00 85.56 267 PRO A N 1
ATOM 2108 C CA . PRO A 1 267 ? 16.839 -11.744 -3.301 1.00 85.56 267 PRO A CA 1
ATOM 2109 C C . PRO A 1 267 ? 18.137 -11.415 -2.557 1.00 85.56 267 PRO A C 1
ATOM 2111 O O . PRO A 1 267 ? 18.371 -11.928 -1.463 1.00 85.56 267 PRO A O 1
ATOM 2114 N N . ALA A 1 268 ? 18.933 -10.485 -3.091 1.00 80.31 268 ALA A N 1
ATOM 2115 C CA . ALA A 1 268 ? 20.178 -10.037 -2.476 1.00 80.31 268 ALA A CA 1
ATOM 2116 C C . ALA A 1 268 ? 19.977 -9.365 -1.106 1.00 80.31 268 ALA A C 1
ATOM 2118 O O . ALA A 1 268 ? 20.885 -9.376 -0.278 1.00 80.31 268 ALA A O 1
ATOM 2119 N N . LEU A 1 269 ? 18.789 -8.823 -0.805 1.00 78.81 269 LEU A N 1
ATOM 2120 C CA . LEU A 1 269 ? 18.506 -8.079 0.431 1.00 78.81 269 LEU A CA 1
ATOM 2121 C C . LEU A 1 269 ? 17.677 -8.858 1.453 1.00 78.81 269 LEU A C 1
ATOM 2123 O O . LEU A 1 269 ? 17.583 -8.430 2.606 1.00 78.81 269 LEU A O 1
ATOM 2127 N N . ARG A 1 270 ? 17.103 -10.004 1.078 1.00 81.81 270 ARG A N 1
ATOM 2128 C CA . ARG A 1 270 ? 16.231 -10.764 1.979 1.00 81.81 270 ARG A CA 1
ATOM 2129 C C . ARG A 1 270 ? 17.001 -11.712 2.907 1.00 81.81 270 ARG A C 1
ATOM 2131 O O . ARG A 1 270 ? 18.080 -12.191 2.539 1.00 81.81 270 ARG A O 1
ATOM 2138 N N . PRO A 1 271 ? 16.510 -11.942 4.135 1.00 83.69 271 PRO A N 1
ATOM 2139 C CA . PRO A 1 271 ? 16.931 -13.058 4.978 1.00 83.69 271 PRO A CA 1
ATOM 2140 C C . PRO A 1 271 ? 16.367 -14.386 4.441 1.00 83.69 271 PRO A C 1
ATOM 2142 O O . PRO A 1 271 ? 15.515 -14.391 3.552 1.00 83.69 271 PRO A O 1
ATOM 2145 N N . LYS A 1 272 ? 16.816 -15.520 4.994 1.00 85.12 272 LYS A N 1
ATOM 2146 C CA . LYS A 1 272 ? 16.219 -16.826 4.678 1.00 85.12 272 LYS A CA 1
ATOM 2147 C C . LYS A 1 272 ? 14.742 -16.820 5.113 1.00 85.12 272 LYS A C 1
ATOM 2149 O O . LYS A 1 272 ? 14.508 -16.596 6.298 1.00 85.12 272 LYS A O 1
ATOM 2154 N N . PRO A 1 273 ? 13.777 -17.034 4.200 1.00 85.31 273 PRO A N 1
ATOM 2155 C CA . PRO A 1 273 ? 12.358 -16.978 4.536 1.00 85.31 273 PRO A CA 1
ATOM 2156 C C . PRO A 1 273 ? 11.946 -18.138 5.448 1.00 85.31 273 PRO A C 1
ATOM 2158 O O . PRO A 1 273 ? 12.507 -19.233 5.353 1.00 85.31 273 PRO A O 1
ATOM 2161 N N . ASN A 1 274 ? 10.942 -17.902 6.294 1.00 80.00 274 ASN A N 1
ATOM 2162 C CA . ASN A 1 274 ? 10.294 -18.964 7.062 1.00 80.00 274 ASN A CA 1
ATOM 2163 C C . ASN A 1 274 ? 9.437 -19.850 6.143 1.00 80.00 274 ASN A C 1
ATOM 2165 O O . ASN A 1 274 ? 8.955 -19.392 5.101 1.00 80.00 274 ASN A O 1
ATOM 2169 N N . SER A 1 275 ? 9.213 -21.101 6.557 1.00 78.94 275 SER A N 1
ATOM 2170 C CA . SER A 1 275 ? 8.107 -21.895 6.011 1.00 78.94 275 SER A CA 1
ATOM 2171 C C . SER A 1 275 ? 6.789 -21.233 6.409 1.00 78.94 275 SER A C 1
ATOM 2173 O O . SER A 1 275 ? 6.701 -20.665 7.495 1.00 78.94 275 SER A O 1
ATOM 2175 N N . THR A 1 276 ? 5.798 -21.264 5.525 1.00 67.62 276 THR A N 1
ATOM 2176 C CA . THR A 1 276 ? 4.476 -20.674 5.767 1.00 67.62 276 THR A CA 1
ATOM 2177 C C . THR A 1 276 ? 3.446 -21.770 5.576 1.00 67.62 276 THR A C 1
ATOM 2179 O O . THR A 1 276 ? 3.435 -22.410 4.523 1.00 67.62 276 THR A O 1
ATOM 2182 N N . GLU A 1 277 ? 2.635 -22.015 6.597 1.00 67.56 277 GLU A N 1
ATOM 2183 C CA . GLU A 1 277 ? 1.587 -23.034 6.561 1.00 67.56 277 GLU A CA 1
ATOM 2184 C C . GLU A 1 277 ? 0.360 -22.551 5.772 1.00 67.56 277 GLU A C 1
ATOM 2186 O O . GLU A 1 277 ? 0.191 -21.362 5.481 1.00 67.56 277 GLU A O 1
ATOM 2191 N N . LEU A 1 278 ? -0.513 -23.488 5.390 1.00 65.56 278 LEU A N 1
ATOM 2192 C CA . LEU A 1 278 ? -1.760 -23.160 4.702 1.00 65.56 278 LEU A CA 1
ATOM 2193 C C . LEU A 1 278 ? -2.641 -22.285 5.610 1.00 65.56 278 LEU A C 1
ATOM 2195 O O . LEU A 1 278 ? -2.960 -22.672 6.729 1.00 65.56 278 LEU A O 1
ATOM 2199 N N . GLY A 1 279 ? -3.056 -21.121 5.107 1.00 62.69 279 GLY A N 1
ATOM 2200 C CA . GLY A 1 279 ? -3.883 -20.163 5.849 1.00 62.69 279 GLY A CA 1
ATOM 2201 C C . GLY A 1 279 ? -3.096 -19.113 6.640 1.00 62.69 279 GLY A C 1
ATOM 2202 O O . GLY A 1 279 ? -3.695 -18.152 7.122 1.00 62.69 279 GLY A O 1
ATOM 2203 N N . GLU A 1 280 ? -1.769 -19.223 6.734 1.00 67.12 280 GLU A N 1
ATOM 2204 C CA . GLU A 1 280 ? -0.956 -18.154 7.310 1.00 67.12 280 GLU A CA 1
ATOM 2205 C C . GLU A 1 280 ? -0.825 -16.960 6.346 1.00 67.12 280 GLU A C 1
ATOM 2207 O O . GLU A 1 280 ? -0.682 -17.134 5.129 1.00 67.12 280 GLU A O 1
ATOM 2212 N N . PRO A 1 281 ? -0.823 -15.717 6.867 1.00 74.25 281 PRO A N 1
ATOM 2213 C CA . PRO A 1 281 ? -0.648 -14.536 6.035 1.00 74.25 281 PRO A CA 1
ATOM 2214 C C . PRO A 1 281 ? 0.754 -14.521 5.426 1.00 74.25 281 PRO A C 1
ATOM 2216 O O . PRO A 1 281 ? 1.734 -14.855 6.093 1.00 74.25 281 PRO A O 1
ATOM 2219 N N . ARG A 1 282 ? 0.895 -14.016 4.194 1.00 78.00 282 ARG A N 1
ATOM 2220 C CA . ARG A 1 282 ? 2.198 -13.965 3.504 1.00 78.00 282 ARG A CA 1
ATOM 2221 C C . ARG A 1 282 ? 3.285 -13.254 4.316 1.00 78.00 282 ARG A C 1
ATOM 2223 O O . ARG A 1 282 ? 4.451 -13.641 4.280 1.00 78.00 282 ARG A O 1
ATOM 2230 N N . LEU A 1 283 ? 2.904 -12.252 5.107 1.00 78.12 283 LEU A N 1
ATOM 2231 C CA . LEU A 1 283 ? 3.821 -11.522 5.981 1.00 78.12 283 LEU A CA 1
ATOM 2232 C C . LEU A 1 283 ? 4.478 -12.416 7.061 1.00 78.12 283 LEU A C 1
ATOM 2234 O O . LEU A 1 283 ? 5.570 -12.088 7.529 1.00 78.12 283 LEU A O 1
ATOM 2238 N N . ALA A 1 284 ? 3.874 -13.556 7.428 1.00 76.19 284 ALA A N 1
ATOM 2239 C CA . ALA A 1 284 ? 4.434 -14.525 8.378 1.00 76.19 284 ALA A CA 1
ATOM 2240 C C . ALA A 1 284 ? 5.774 -15.115 7.902 1.00 76.19 284 ALA A C 1
ATOM 2242 O O . ALA A 1 284 ? 6.666 -15.373 8.717 1.00 76.19 284 ALA A O 1
ATOM 2243 N N . ARG A 1 285 ? 5.984 -15.194 6.578 1.00 78.50 285 ARG A N 1
ATOM 2244 C CA . ARG A 1 285 ? 7.258 -15.584 5.947 1.00 78.50 285 ARG A CA 1
ATOM 2245 C C . ARG A 1 285 ? 8.451 -14.771 6.453 1.00 78.50 285 ARG A C 1
ATOM 2247 O O . ARG A 1 285 ? 9.579 -15.262 6.476 1.00 78.50 285 ARG A O 1
ATOM 2254 N N . TRP A 1 286 ? 8.190 -13.536 6.872 1.00 81.25 286 TRP A N 1
ATOM 2255 C CA . TRP A 1 286 ? 9.184 -12.559 7.301 1.00 81.25 286 TRP A CA 1
ATOM 2256 C C . TRP A 1 286 ? 9.226 -12.364 8.826 1.00 81.25 286 TRP A C 1
ATOM 2258 O O . TRP A 1 286 ? 9.973 -11.519 9.330 1.00 81.25 286 TRP A O 1
ATOM 2268 N N . HIS A 1 287 ? 8.435 -13.135 9.580 1.00 77.38 287 HIS A N 1
ATOM 2269 C CA . HIS A 1 287 ? 8.299 -12.985 11.024 1.00 77.38 287 HIS A CA 1
ATOM 2270 C C . HIS A 1 287 ? 9.620 -13.231 11.764 1.00 77.38 287 HIS A C 1
ATOM 2272 O O . HIS A 1 287 ? 10.295 -14.238 11.562 1.00 77.38 287 HIS A O 1
ATOM 2278 N N . GLY A 1 288 ? 9.991 -12.298 12.647 1.00 69.81 288 GLY A N 1
ATOM 2279 C CA . GLY A 1 288 ? 11.171 -12.418 13.510 1.00 69.81 288 GLY A CA 1
ATOM 2280 C C . GLY A 1 288 ? 12.523 -12.335 12.789 1.00 69.81 288 GLY A C 1
ATOM 2281 O O . GLY A 1 288 ? 13.561 -12.323 13.456 1.00 69.81 288 GLY A O 1
ATOM 2282 N N . LEU A 1 289 ? 12.533 -12.225 11.457 1.00 73.25 289 LEU A N 1
ATOM 2283 C CA . LEU A 1 289 ? 13.757 -12.276 10.673 1.00 73.25 289 LEU A CA 1
ATOM 2284 C C . LEU A 1 289 ? 14.569 -10.986 10.788 1.00 73.25 289 LEU A C 1
ATOM 2286 O O . LEU A 1 289 ? 14.054 -9.864 10.824 1.00 73.25 289 LEU A O 1
ATOM 2290 N N . LYS A 1 290 ? 15.889 -11.162 10.840 1.00 67.56 290 LYS A N 1
ATOM 2291 C CA . LYS A 1 290 ? 16.871 -10.079 10.845 1.00 67.56 290 LYS A CA 1
ATOM 2292 C C . LYS A 1 290 ? 17.914 -10.403 9.790 1.00 67.56 290 LYS A C 1
ATOM 2294 O O . LYS A 1 290 ? 18.492 -11.485 9.822 1.00 67.56 290 LYS A O 1
ATOM 2299 N N . LYS A 1 291 ? 18.188 -9.456 8.898 1.00 65.12 291 LYS A N 1
ATOM 2300 C CA . LYS A 1 291 ? 19.405 -9.492 8.092 1.00 65.12 291 LYS A CA 1
ATOM 2301 C C . LYS A 1 291 ? 20.431 -8.576 8.748 1.00 65.12 291 LYS A C 1
ATOM 2303 O O . LYS A 1 291 ? 20.117 -7.425 9.048 1.00 65.12 291 LYS A O 1
ATOM 2308 N N . VAL A 1 292 ? 21.616 -9.108 9.036 1.00 56.59 292 VAL A N 1
ATOM 2309 C CA . VAL A 1 292 ? 22.761 -8.300 9.474 1.00 56.59 292 VAL A CA 1
ATOM 2310 C C . VAL A 1 292 ? 23.200 -7.474 8.266 1.00 56.59 292 VAL A C 1
ATOM 2312 O O . VAL A 1 292 ? 23.315 -8.023 7.172 1.00 56.59 292 VAL A O 1
ATOM 2315 N N . GLY A 1 293 ? 23.316 -6.156 8.442 1.00 56.25 293 GLY A N 1
ATOM 2316 C CA . GLY A 1 293 ? 23.537 -5.217 7.342 1.00 56.25 293 GLY A CA 1
ATOM 2317 C C . GLY A 1 293 ? 24.795 -5.556 6.546 1.00 56.25 293 GLY A C 1
ATOM 2318 O O . GLY A 1 293 ? 25.845 -5.804 7.133 1.00 56.25 293 GLY A O 1
ATOM 2319 N N . THR A 1 294 ? 24.680 -5.565 5.218 1.00 52.88 294 THR A N 1
ATOM 2320 C CA . THR A 1 294 ? 25.837 -5.469 4.327 1.00 52.88 294 THR A CA 1
ATOM 2321 C C . THR A 1 294 ? 26.290 -4.011 4.294 1.00 52.88 294 THR A C 1
ATOM 2323 O O . THR A 1 294 ? 25.461 -3.100 4.306 1.00 52.88 294 THR A O 1
ATOM 2326 N N . GLU A 1 295 ? 27.600 -3.761 4.267 1.00 57.12 295 GLU A N 1
ATOM 2327 C CA . GLU A 1 295 ? 28.141 -2.391 4.266 1.00 57.12 295 GLU A CA 1
ATOM 2328 C C . GLU A 1 295 ? 27.691 -1.578 3.030 1.00 57.12 295 GLU A C 1
ATOM 2330 O O . GLU A 1 295 ? 27.623 -0.352 3.092 1.00 57.12 295 GLU A O 1
ATOM 2335 N N . ASN A 1 296 ? 27.272 -2.247 1.943 1.00 66.00 296 ASN A N 1
ATOM 2336 C CA . ASN A 1 296 ? 27.056 -1.648 0.623 1.00 66.00 296 ASN A CA 1
ATOM 2337 C C . ASN A 1 296 ? 25.664 -1.896 0.003 1.00 66.00 296 ASN A C 1
ATOM 2339 O O . ASN A 1 296 ? 25.551 -2.132 -1.198 1.00 66.00 296 ASN A O 1
ATOM 2343 N N . VAL A 1 297 ? 24.582 -1.761 0.780 1.00 70.88 297 VAL A N 1
ATOM 2344 C CA . VAL A 1 297 ? 23.199 -2.013 0.304 1.00 70.88 297 VAL A CA 1
ATOM 2345 C C . VAL A 1 297 ? 22.833 -1.295 -1.012 1.00 70.88 297 VAL A C 1
ATOM 2347 O O . VAL A 1 297 ? 22.110 -1.858 -1.824 1.00 70.88 297 VAL A O 1
ATOM 2350 N N . LEU A 1 298 ? 23.321 -0.071 -1.258 1.00 71.38 298 LEU A N 1
ATOM 2351 C CA . LEU A 1 298 ? 23.059 0.637 -2.525 1.00 71.38 298 LEU A CA 1
ATOM 2352 C C . LEU A 1 298 ? 23.721 -0.029 -3.732 1.00 71.38 298 LEU A C 1
ATOM 2354 O O . LEU A 1 298 ? 23.098 -0.117 -4.783 1.00 71.38 298 LEU A O 1
ATOM 2358 N N . LEU A 1 299 ? 24.962 -0.500 -3.584 1.00 74.81 299 LEU A N 1
ATOM 2359 C CA . LEU A 1 299 ? 25.660 -1.211 -4.655 1.00 74.81 299 LEU A CA 1
ATOM 2360 C C . LEU A 1 299 ? 25.026 -2.579 -4.896 1.00 74.81 299 LEU A C 1
ATOM 2362 O O . LEU A 1 299 ? 24.919 -2.999 -6.044 1.00 74.81 299 LEU A O 1
ATOM 2366 N N . ASP A 1 300 ? 24.586 -3.248 -3.826 1.00 75.75 300 ASP A N 1
ATOM 2367 C CA . ASP A 1 300 ? 23.854 -4.511 -3.925 1.00 75.75 300 ASP A CA 1
ATOM 2368 C C . ASP A 1 300 ? 22.561 -4.304 -4.720 1.00 75.75 300 ASP A C 1
ATOM 2370 O O . ASP A 1 300 ? 22.288 -5.066 -5.643 1.00 75.75 300 ASP A O 1
ATOM 2374 N N . ILE A 1 301 ? 21.809 -3.234 -4.428 1.00 78.44 301 ILE A N 1
ATOM 2375 C CA . ILE A 1 301 ? 20.636 -2.828 -5.213 1.00 78.44 301 ILE A CA 1
ATOM 2376 C C . ILE A 1 301 ? 21.052 -2.584 -6.656 1.00 78.44 301 ILE A C 1
ATOM 2378 O O . ILE A 1 301 ? 20.554 -3.279 -7.529 1.00 78.44 301 ILE A O 1
ATOM 2382 N N . ASP A 1 302 ? 21.997 -1.674 -6.909 1.00 78.62 302 ASP A N 1
ATOM 2383 C CA . ASP A 1 302 ? 22.353 -1.241 -8.264 1.00 78.62 302 ASP A CA 1
ATOM 2384 C C . ASP A 1 302 ? 22.891 -2.383 -9.155 1.00 78.62 302 ASP A C 1
ATOM 2386 O O . ASP A 1 302 ? 22.809 -2.314 -10.380 1.00 78.62 302 ASP A O 1
ATOM 2390 N N . ARG A 1 303 ? 23.399 -3.467 -8.555 1.00 80.88 303 ARG A N 1
ATOM 2391 C CA . ARG A 1 303 ? 23.851 -4.683 -9.256 1.00 80.88 303 ARG A CA 1
ATOM 2392 C C . ARG A 1 303 ? 22.785 -5.777 -9.365 1.00 80.88 303 ARG A C 1
ATOM 2394 O O . ARG A 1 303 ? 22.991 -6.739 -10.099 1.00 80.88 303 ARG A O 1
ATOM 2401 N N . SER A 1 304 ? 21.651 -5.638 -8.680 1.00 80.44 304 SER A N 1
ATOM 2402 C CA . SER A 1 304 ? 20.591 -6.654 -8.613 1.00 80.44 304 SER A CA 1
ATOM 2403 C C . SER A 1 304 ? 19.691 -6.709 -9.851 1.00 80.44 304 SER A C 1
ATOM 2405 O O . SER A 1 304 ? 18.735 -7.474 -9.839 1.00 80.44 304 SER A O 1
ATOM 2407 N N . ALA A 1 305 ? 19.970 -5.960 -10.926 1.00 80.75 305 ALA A N 1
ATOM 2408 C CA . ALA A 1 305 ? 19.138 -5.938 -12.139 1.00 80.75 305 ALA A CA 1
ATOM 2409 C C . ALA A 1 305 ? 18.779 -7.343 -12.663 1.00 80.75 305 ALA A C 1
ATOM 2411 O O . ALA A 1 305 ? 17.647 -7.585 -13.070 1.00 80.75 305 ALA A O 1
ATOM 2412 N N . LYS A 1 306 ? 19.739 -8.279 -12.619 1.00 81.62 306 LYS A N 1
ATOM 2413 C CA . LYS A 1 306 ? 19.560 -9.662 -13.093 1.00 81.62 306 LYS A CA 1
ATOM 2414 C C . LYS A 1 306 ? 18.709 -10.525 -12.161 1.00 81.62 306 LYS A C 1
ATOM 2416 O O . LYS A 1 306 ? 18.018 -11.421 -12.632 1.00 81.62 306 LYS A O 1
ATOM 2421 N N . ASP A 1 307 ? 18.764 -10.243 -10.864 1.00 85.69 307 ASP A N 1
ATOM 2422 C CA . ASP A 1 307 ? 18.117 -11.040 -9.818 1.00 85.69 307 ASP A CA 1
ATOM 2423 C C . ASP A 1 307 ? 16.814 -10.399 -9.315 1.00 85.69 307 ASP A C 1
ATOM 2425 O O . ASP A 1 307 ? 16.138 -10.962 -8.451 1.00 85.69 307 ASP A O 1
ATOM 2429 N N . PHE A 1 308 ? 16.458 -9.217 -9.829 1.00 88.12 308 PHE A N 1
ATOM 2430 C CA . PHE A 1 308 ? 15.254 -8.487 -9.457 1.00 88.12 308 PHE A CA 1
ATOM 2431 C C . PHE A 1 308 ? 14.001 -9.278 -9.848 1.00 88.12 308 PHE A C 1
ATOM 2433 O O . PHE A 1 308 ? 13.822 -9.680 -10.999 1.00 88.12 308 PHE A O 1
ATOM 2440 N N . ILE A 1 309 ? 13.105 -9.488 -8.885 1.00 90.31 309 ILE A N 1
ATOM 2441 C CA . ILE A 1 309 ? 11.869 -10.239 -9.101 1.00 90.31 309 ILE A CA 1
ATOM 2442 C C . ILE A 1 309 ? 10.720 -9.255 -9.316 1.00 90.31 309 ILE A C 1
ATOM 2444 O O . ILE A 1 309 ? 10.170 -8.721 -8.358 1.00 90.31 309 ILE A O 1
ATOM 2448 N N . TRP A 1 310 ? 10.317 -9.068 -10.575 1.00 90.00 310 TRP A N 1
ATOM 2449 C CA . TRP A 1 310 ? 9.179 -8.213 -10.939 1.00 90.00 310 TRP A CA 1
ATOM 2450 C C . TRP A 1 310 ? 7.846 -8.716 -10.390 1.00 90.00 310 TRP A C 1
ATOM 2452 O O . TRP A 1 310 ? 7.028 -7.927 -9.936 1.00 90.00 310 TRP A O 1
ATOM 2462 N N . ARG A 1 311 ? 7.644 -10.037 -10.410 1.00 88.94 311 ARG A N 1
ATOM 2463 C CA . ARG A 1 311 ? 6.387 -10.687 -10.023 1.00 88.94 311 ARG A CA 1
ATOM 2464 C C . ARG A 1 311 ? 6.640 -11.694 -8.898 1.00 88.94 311 ARG A C 1
ATOM 2466 O O . ARG A 1 311 ? 6.710 -12.896 -9.156 1.00 88.94 311 ARG A O 1
ATOM 2473 N N . PRO A 1 312 ? 6.826 -11.247 -7.644 1.00 86.12 312 PRO A N 1
ATOM 2474 C CA . PRO A 1 312 ? 7.111 -12.152 -6.525 1.00 86.12 312 PRO A CA 1
ATOM 2475 C C . PRO A 1 312 ? 5.937 -13.084 -6.183 1.00 86.12 312 PRO A C 1
ATOM 2477 O O . PRO A 1 312 ? 6.102 -14.071 -5.462 1.00 86.12 312 PRO A O 1
ATOM 2480 N N . TYR A 1 313 ? 4.749 -12.783 -6.705 1.00 82.75 313 TYR A N 1
ATOM 2481 C CA . TYR A 1 313 ? 3.490 -13.440 -6.375 1.00 82.75 313 TYR A CA 1
ATOM 2482 C C . TYR A 1 313 ? 3.034 -14.480 -7.399 1.00 82.75 313 TYR A C 1
ATOM 2484 O O . TYR A 1 313 ? 2.044 -15.151 -7.166 1.00 82.75 313 TYR A O 1
ATOM 2492 N N . THR A 1 314 ? 3.751 -14.667 -8.508 1.00 77.44 314 THR A N 1
ATOM 2493 C CA . THR A 1 314 ? 3.385 -15.680 -9.516 1.00 77.44 314 THR A CA 1
ATOM 2494 C C . THR A 1 314 ? 4.034 -17.037 -9.280 1.00 77.44 314 THR A C 1
ATOM 2496 O O . THR A 1 314 ? 3.625 -18.027 -9.879 1.00 77.44 314 THR A O 1
ATOM 2499 N N . ARG A 1 315 ? 5.068 -17.108 -8.435 1.00 67.31 315 ARG A N 1
ATOM 2500 C CA . ARG A 1 315 ? 5.764 -18.366 -8.159 1.00 67.31 315 ARG A CA 1
ATOM 2501 C C . ARG A 1 315 ? 4.902 -19.223 -7.241 1.00 67.31 315 ARG A C 1
ATOM 2503 O O . ARG A 1 315 ? 4.611 -18.817 -6.115 1.00 67.31 315 ARG A O 1
ATOM 2510 N N . ALA A 1 316 ? 4.529 -20.404 -7.729 1.00 53.94 316 ALA A N 1
ATOM 2511 C CA . ALA A 1 316 ? 3.814 -21.439 -6.993 1.00 53.94 316 ALA A CA 1
ATOM 2512 C C . ALA A 1 316 ? 4.727 -22.052 -5.921 1.00 53.94 316 ALA A C 1
ATOM 2514 O O . ALA A 1 316 ? 5.176 -23.185 -6.030 1.00 53.94 316 ALA A O 1
ATOM 2515 N N . GLU A 1 317 ? 5.080 -21.263 -4.910 1.00 53.78 317 GLU A N 1
ATOM 2516 C CA . GLU A 1 317 ? 5.924 -21.737 -3.820 1.00 53.78 317 GLU A CA 1
ATOM 2517 C C . GLU A 1 317 ? 5.141 -22.036 -2.550 1.00 53.78 317 GLU A C 1
ATOM 2519 O O . GLU A 1 317 ? 5.760 -22.634 -1.691 1.00 53.78 317 GLU A O 1
ATOM 2524 N N . ASN A 1 318 ? 3.848 -21.676 -2.423 1.00 47.97 318 ASN A N 1
ATOM 2525 C CA . ASN A 1 318 ? 2.912 -22.158 -1.388 1.00 47.97 318 ASN A CA 1
ATOM 2526 C C . ASN A 1 318 ? 1.464 -21.676 -1.657 1.00 47.97 318 ASN A C 1
ATOM 2528 O O . ASN A 1 318 ? 1.257 -20.556 -2.121 1.00 47.97 318 ASN A O 1
ATOM 2532 N N . ASN A 1 319 ? 0.474 -22.509 -1.314 1.00 46.78 319 ASN A N 1
ATOM 2533 C CA . ASN A 1 319 ? -0.983 -22.404 -1.550 1.00 46.78 319 ASN A CA 1
ATOM 2534 C C . ASN A 1 319 ? -1.726 -21.201 -0.899 1.00 46.78 319 ASN A C 1
ATOM 2536 O O . ASN A 1 319 ? -2.906 -21.311 -0.580 1.00 46.78 319 ASN A O 1
ATOM 2540 N N . SER A 1 320 ? -1.070 -20.063 -0.655 1.00 50.44 320 SER A N 1
ATOM 2541 C CA . SER A 1 320 ? -1.671 -18.888 0.008 1.00 50.44 320 SER A CA 1
ATOM 2542 C C . SER A 1 320 ? -2.104 -17.767 -0.942 1.00 50.44 320 SER A C 1
ATOM 2544 O O . SER A 1 320 ? -2.640 -16.756 -0.494 1.00 50.44 320 SER A O 1
ATOM 2546 N N . LEU A 1 321 ? -1.865 -17.919 -2.245 1.00 55.66 321 LEU A N 1
ATOM 2547 C CA . LEU A 1 321 ? -2.279 -16.951 -3.258 1.00 55.66 321 LEU A CA 1
ATOM 2548 C C . LEU A 1 321 ? -3.646 -17.326 -3.839 1.00 55.66 321 LEU A C 1
ATOM 2550 O O . LEU A 1 321 ? -3.952 -18.519 -3.918 1.00 55.66 321 LEU A O 1
ATOM 2554 N N . PRO A 1 322 ? -4.437 -16.349 -4.316 1.00 54.53 322 PRO A N 1
ATOM 2555 C CA . PRO A 1 322 ? -5.631 -16.641 -5.091 1.00 54.53 322 PRO A CA 1
ATOM 2556 C C . PRO A 1 322 ? -5.224 -17.375 -6.373 1.00 54.53 322 PRO A C 1
ATOM 2558 O O . PRO A 1 322 ? -4.794 -16.776 -7.361 1.00 54.53 322 PRO A O 1
ATOM 2561 N N . HIS A 1 323 ? -5.303 -18.707 -6.345 1.00 55.19 323 HIS A N 1
ATOM 2562 C CA . HIS A 1 323 ? -4.874 -19.589 -7.437 1.00 55.19 323 HIS A CA 1
ATOM 2563 C C . HIS A 1 323 ? -5.698 -19.345 -8.721 1.00 55.19 323 HIS A C 1
ATOM 2565 O O . HIS A 1 323 ? -5.340 -19.811 -9.811 1.00 55.19 323 HIS A O 1
ATOM 2571 N N . MET A 1 324 ? -6.817 -18.620 -8.617 1.00 59.78 324 MET A N 1
ATOM 2572 C CA . MET A 1 324 ? -7.570 -18.173 -9.781 1.00 59.78 324 MET A CA 1
ATOM 2573 C C . MET A 1 324 ? -6.817 -17.089 -10.551 1.00 59.78 324 MET A C 1
ATOM 2575 O O . MET A 1 324 ? -6.684 -17.227 -11.761 1.00 59.78 324 MET A O 1
ATOM 2579 N N . VAL A 1 325 ? -6.246 -16.087 -9.880 1.00 67.56 325 VAL A N 1
ATOM 2580 C CA . VAL A 1 325 ? -5.638 -14.920 -10.539 1.00 67.56 325 VAL A CA 1
ATOM 2581 C C . VAL A 1 325 ? -4.297 -15.252 -11.202 1.00 67.56 325 VAL A C 1
ATOM 2583 O O . VAL A 1 325 ? -4.077 -14.901 -12.360 1.00 67.56 325 VAL A O 1
ATOM 2586 N N . TYR A 1 326 ? -3.406 -15.967 -10.511 1.00 73.75 326 TYR A N 1
ATOM 2587 C CA . TYR A 1 326 ? -2.067 -16.271 -11.029 1.00 73.75 326 TYR A CA 1
ATOM 2588 C C . TYR A 1 326 ? -2.024 -17.672 -11.648 1.00 73.75 326 TYR A C 1
ATOM 2590 O O . TYR A 1 326 ? -1.893 -18.676 -10.948 1.00 73.75 326 TYR A O 1
ATOM 2598 N N . LYS A 1 327 ? -2.145 -17.738 -12.978 1.00 69.69 327 LYS A N 1
ATOM 2599 C CA . LYS A 1 327 ? -1.999 -18.969 -13.771 1.00 69.69 327 LYS A CA 1
ATOM 2600 C C . LYS A 1 327 ? -0.643 -19.009 -14.470 1.00 69.69 327 LYS A C 1
ATOM 2602 O O . LYS A 1 327 ? -0.048 -17.975 -14.750 1.00 69.69 327 LYS A O 1
ATOM 2607 N N . GLU A 1 328 ? -0.180 -20.218 -14.785 1.00 69.12 328 GLU A N 1
ATOM 2608 C CA . GLU A 1 328 ? 1.051 -20.427 -15.564 1.00 69.12 328 GLU A CA 1
ATOM 2609 C C . GLU A 1 328 ? 0.933 -19.935 -17.013 1.00 69.12 328 GLU A C 1
ATOM 2611 O O . GLU A 1 328 ? 1.940 -19.612 -17.637 1.00 69.12 328 GLU A O 1
ATOM 2616 N N . LYS A 1 329 ? -0.291 -19.900 -17.552 1.00 69.94 329 LYS A N 1
ATOM 2617 C CA . LYS A 1 329 ? -0.589 -19.440 -18.910 1.00 69.94 329 LYS A CA 1
ATOM 2618 C C . LYS A 1 329 ? -1.483 -18.213 -18.868 1.00 69.94 329 LYS A C 1
ATOM 2620 O O . LYS A 1 329 ? -2.422 -18.168 -18.073 1.00 69.94 329 LYS A O 1
ATOM 2625 N N . ASP A 1 330 ? -1.212 -17.279 -19.770 1.00 73.88 330 ASP A N 1
ATOM 2626 C CA . ASP A 1 330 ? -2.024 -16.084 -19.961 1.00 73.88 330 ASP A CA 1
ATOM 2627 C C . ASP A 1 330 ? -3.416 -16.457 -20.481 1.00 73.88 330 ASP A C 1
ATOM 2629 O O . ASP A 1 330 ? -3.580 -17.362 -21.304 1.00 73.88 330 ASP A O 1
ATOM 2633 N N . TYR A 1 331 ? -4.430 -15.751 -19.991 1.00 76.06 331 TYR A N 1
ATOM 2634 C CA . TYR A 1 331 ? -5.813 -15.921 -20.408 1.00 76.06 331 TYR A CA 1
ATOM 2635 C C . TYR A 1 331 ? -6.571 -14.604 -20.245 1.00 76.06 331 TYR A C 1
ATOM 2637 O O . TYR A 1 331 ? -6.226 -13.765 -19.414 1.00 76.06 331 TYR A O 1
ATOM 2645 N N . TRP A 1 332 ? -7.603 -14.423 -21.063 1.00 77.25 332 TRP A N 1
ATOM 2646 C CA . TRP A 1 332 ? -8.462 -13.247 -21.006 1.00 77.25 332 TRP A CA 1
ATOM 2647 C C . TRP A 1 332 ? -9.632 -13.499 -20.064 1.00 77.25 332 TRP A C 1
ATOM 2649 O O . TRP A 1 332 ? -10.289 -14.537 -20.147 1.00 77.25 332 TRP A O 1
ATOM 2659 N N . VAL A 1 333 ? -9.909 -12.524 -19.202 1.00 74.62 333 VAL A N 1
ATOM 2660 C CA . VAL A 1 333 ? -11.066 -12.525 -18.305 1.00 74.62 333 VAL A CA 1
ATOM 2661 C C . VAL A 1 333 ? -11.848 -11.249 -18.542 1.00 74.62 333 VAL A C 1
ATOM 2663 O O . VAL A 1 333 ? -11.286 -10.155 -18.494 1.00 74.62 333 VAL A O 1
ATOM 2666 N N . LEU A 1 334 ? -13.145 -11.392 -18.804 1.00 76.69 334 LEU A N 1
ATOM 2667 C CA . LEU A 1 334 ? -14.064 -10.268 -18.733 1.00 76.69 334 LEU A CA 1
ATOM 2668 C C . LEU A 1 334 ? -14.377 -10.036 -17.259 1.00 76.69 334 LEU A C 1
ATOM 2670 O O . LEU A 1 334 ? -14.887 -10.944 -16.615 1.00 76.69 334 LEU A O 1
ATOM 2674 N N . VAL A 1 335 ? -14.047 -8.853 -16.743 1.00 74.81 335 VAL A N 1
ATOM 2675 C CA . VAL A 1 335 ? -14.357 -8.476 -15.362 1.00 74.81 335 VAL A CA 1
ATOM 2676 C C . VAL A 1 335 ? -15.664 -7.693 -15.355 1.00 74.81 335 VAL A C 1
ATOM 2678 O O . VAL A 1 335 ? -15.718 -6.536 -15.767 1.00 74.81 335 VAL A O 1
ATOM 2681 N N . ASP A 1 336 ? -16.719 -8.357 -14.912 1.00 72.44 336 ASP A N 1
ATOM 2682 C CA . ASP A 1 336 ? -18.049 -7.819 -14.657 1.00 72.44 336 ASP A CA 1
ATOM 2683 C C . ASP A 1 336 ? -18.440 -8.014 -13.180 1.00 72.44 336 ASP A C 1
ATOM 2685 O O . ASP A 1 336 ? -17.683 -8.561 -12.374 1.00 72.44 336 ASP A O 1
ATOM 2689 N N . SER A 1 337 ? -19.650 -7.593 -12.810 1.00 64.38 337 SER A N 1
ATOM 2690 C CA . SER A 1 337 ? -20.183 -7.751 -11.450 1.00 64.38 337 SER A CA 1
ATOM 2691 C C . SER A 1 337 ? -20.293 -9.209 -10.970 1.00 64.38 337 SER A C 1
ATOM 2693 O O . SER A 1 337 ? -20.539 -9.439 -9.790 1.00 64.38 337 SER A O 1
ATOM 2695 N N . CYS A 1 338 ? -20.147 -10.197 -11.857 1.00 57.94 338 CYS A N 1
ATOM 2696 C CA . CYS A 1 338 ? -20.211 -11.625 -11.548 1.00 57.94 338 CYS A CA 1
ATOM 2697 C C . CYS A 1 338 ? -18.822 -12.279 -11.455 1.00 57.94 338 CYS A C 1
ATOM 2699 O O . CYS A 1 338 ? -18.723 -13.451 -11.095 1.00 57.94 338 CYS A O 1
ATOM 2701 N N . SER A 1 339 ? -17.753 -11.537 -11.753 1.00 62.31 339 SER A N 1
ATOM 2702 C CA . SER A 1 339 ? -16.393 -12.070 -11.894 1.00 62.31 339 SER A CA 1
ATOM 2703 C C . SER A 1 339 ? -15.673 -12.319 -10.565 1.00 62.31 339 SER A C 1
ATOM 2705 O O . SER A 1 339 ? -14.630 -12.962 -10.550 1.00 62.31 339 SER A O 1
ATOM 2707 N N . GLY A 1 340 ? -16.242 -11.870 -9.444 1.00 71.88 340 GLY A N 1
ATOM 2708 C CA . GLY A 1 340 ? -15.702 -12.065 -8.098 1.00 71.88 340 GLY A CA 1
ATOM 2709 C C . GLY A 1 340 ? -14.671 -11.010 -7.678 1.00 71.88 340 GLY A C 1
ATOM 2710 O O . GLY A 1 340 ? -13.936 -10.456 -8.498 1.00 71.88 340 GLY A O 1
ATOM 2711 N N . ASP A 1 341 ? -14.608 -10.762 -6.365 1.00 79.44 341 ASP A N 1
ATOM 2712 C CA . ASP A 1 341 ? -13.803 -9.708 -5.725 1.00 79.44 341 ASP A CA 1
ATOM 2713 C C . ASP A 1 341 ? -12.304 -9.745 -6.099 1.00 79.44 341 ASP A C 1
ATOM 2715 O O . ASP A 1 341 ? -11.625 -8.721 -6.071 1.00 79.44 341 ASP A O 1
ATOM 2719 N N . GLU A 1 342 ? -11.759 -10.914 -6.446 1.00 77.44 342 GLU A N 1
ATOM 2720 C CA . GLU A 1 342 ? -10.331 -11.081 -6.748 1.00 77.44 342 GLU A CA 1
ATOM 2721 C C . GLU A 1 342 ? -9.923 -10.384 -8.054 1.00 77.44 342 GLU A C 1
ATOM 2723 O O . GLU A 1 342 ? -8.917 -9.671 -8.095 1.00 77.44 342 GLU A O 1
ATOM 2728 N N . PHE A 1 343 ? -10.718 -10.548 -9.117 1.00 82.00 343 PHE A N 1
ATOM 2729 C CA . PHE A 1 343 ? -10.433 -9.938 -10.416 1.00 82.00 343 PHE A CA 1
ATOM 2730 C C . PHE A 1 343 ? -10.718 -8.437 -10.404 1.00 82.00 343 PHE A C 1
ATOM 2732 O O . PHE A 1 343 ? -9.914 -7.662 -10.923 1.00 82.00 343 PHE A O 1
ATOM 2739 N N . GLU A 1 344 ? -11.804 -8.005 -9.756 1.00 84.94 344 GLU A N 1
ATOM 2740 C CA . GLU A 1 344 ? -12.072 -6.575 -9.567 1.00 84.94 344 GLU A CA 1
ATOM 2741 C C . GLU A 1 344 ? -10.963 -5.916 -8.729 1.00 84.94 344 GLU A C 1
ATOM 2743 O O . GLU A 1 344 ? -10.493 -4.823 -9.057 1.00 84.94 344 GLU A O 1
ATOM 2748 N N . GLY A 1 345 ? -10.468 -6.605 -7.696 1.00 86.31 345 GLY A N 1
ATOM 2749 C CA . GLY A 1 345 ? -9.338 -6.148 -6.896 1.00 86.31 345 GLY A CA 1
ATOM 2750 C C . GLY A 1 345 ? -8.064 -5.973 -7.722 1.00 86.31 345 GLY A C 1
ATOM 2751 O O . GLY A 1 345 ? -7.384 -4.953 -7.591 1.00 86.31 345 GLY A O 1
ATOM 2752 N N . LEU A 1 346 ? -7.764 -6.907 -8.629 1.00 86.88 346 LEU A N 1
ATOM 2753 C CA . LEU A 1 346 ? -6.623 -6.781 -9.537 1.00 86.88 346 LEU A CA 1
ATOM 2754 C C . LEU A 1 346 ? -6.803 -5.618 -10.527 1.00 86.88 346 LEU A C 1
ATOM 2756 O O . LEU A 1 346 ? -5.880 -4.824 -10.705 1.00 86.88 346 LEU A O 1
ATOM 2760 N N . VAL A 1 347 ? -7.996 -5.448 -11.108 1.00 87.12 347 VAL A N 1
ATOM 2761 C CA . VAL A 1 347 ? -8.304 -4.293 -11.972 1.00 87.12 347 VAL A CA 1
ATOM 2762 C C . VAL A 1 347 ? -8.088 -2.983 -11.213 1.00 87.12 347 VAL A C 1
ATOM 2764 O O . VAL A 1 347 ? -7.484 -2.050 -11.747 1.00 87.12 347 VAL A O 1
ATOM 2767 N N . ARG A 1 348 ? -8.504 -2.920 -9.942 1.00 89.44 348 ARG A N 1
ATOM 2768 C CA . ARG A 1 348 ? -8.270 -1.765 -9.065 1.00 89.44 348 ARG A CA 1
ATOM 2769 C C . ARG A 1 348 ? -6.774 -1.500 -8.865 1.00 89.44 348 ARG A C 1
ATOM 2771 O O . ARG A 1 348 ? -6.355 -0.345 -8.908 1.00 89.44 348 ARG A O 1
ATOM 2778 N N . CYS A 1 349 ? -5.962 -2.549 -8.723 1.00 92.44 349 CYS A N 1
ATOM 2779 C CA . CYS A 1 349 ? -4.502 -2.443 -8.638 1.00 92.44 349 CYS A CA 1
ATOM 2780 C C . CYS A 1 349 ? -3.855 -1.926 -9.930 1.00 92.44 349 CYS A C 1
ATOM 2782 O O . CYS A 1 349 ? -2.813 -1.279 -9.866 1.00 92.44 349 CYS A O 1
ATOM 2784 N N . CYS A 1 350 ? -4.461 -2.162 -11.089 1.00 90.25 350 CYS A N 1
ATOM 2785 C CA . CYS A 1 350 ? -3.942 -1.711 -12.379 1.00 90.25 350 CYS A CA 1
ATOM 2786 C C . CYS A 1 350 ? -4.519 -0.354 -12.829 1.00 90.25 350 CYS A C 1
ATOM 2788 O O . CYS A 1 350 ? -4.107 0.184 -13.853 1.00 90.25 350 CYS A O 1
ATOM 2790 N N . ARG A 1 351 ? -5.451 0.249 -12.083 1.00 88.62 351 ARG A N 1
ATOM 2791 C CA . ARG A 1 351 ? -6.068 1.529 -12.459 1.00 88.62 351 ARG A CA 1
ATOM 2792 C C . ARG A 1 351 ? -5.313 2.713 -11.861 1.00 88.62 351 ARG A C 1
ATOM 2794 O O . ARG A 1 351 ? -5.063 2.754 -10.660 1.00 88.62 351 ARG A O 1
ATOM 2801 N N . SER A 1 352 ? -5.007 3.722 -12.676 1.00 90.31 352 SER A N 1
ATOM 2802 C CA . SER A 1 352 ? -4.502 4.998 -12.153 1.00 90.31 352 SER A CA 1
ATOM 2803 C C . SER A 1 352 ? -5.577 5.679 -11.301 1.00 90.31 352 SER A C 1
ATOM 2805 O O . SER A 1 352 ? -6.727 5.793 -11.729 1.00 90.31 352 SER A O 1
ATOM 2807 N N . SER A 1 353 ? -5.211 6.152 -10.108 1.00 92.12 353 SER A N 1
ATOM 2808 C CA . SER A 1 353 ? -6.159 6.758 -9.162 1.00 92.12 353 SER A CA 1
ATOM 2809 C C . SER A 1 353 ? -5.492 7.734 -8.189 1.00 92.12 353 SER A C 1
ATOM 2811 O O . SER A 1 353 ? -4.271 7.764 -8.046 1.00 92.12 353 SER A O 1
ATOM 2813 N N . GLU A 1 354 ? -6.301 8.511 -7.471 1.00 93.38 354 GLU A N 1
ATOM 2814 C CA . GLU A 1 354 ? -5.866 9.287 -6.307 1.00 93.38 354 GLU A CA 1
ATOM 2815 C C . GLU A 1 354 ? -6.219 8.518 -5.027 1.00 93.38 354 GLU A C 1
ATOM 2817 O O . GLU A 1 354 ? -7.379 8.192 -4.783 1.00 93.38 354 GLU A O 1
ATOM 2822 N N . LEU A 1 355 ? -5.215 8.210 -4.210 1.00 94.88 355 LEU A N 1
ATOM 2823 C CA . LEU A 1 355 ? -5.358 7.458 -2.970 1.00 94.88 355 LEU A CA 1
ATOM 2824 C C . LEU A 1 355 ? -5.456 8.413 -1.783 1.00 94.88 355 LEU A C 1
ATOM 2826 O O . LEU A 1 355 ? -4.653 9.338 -1.656 1.00 94.88 355 LEU A O 1
ATOM 2830 N N . VAL A 1 356 ? -6.405 8.162 -0.885 1.00 93.00 356 VAL A N 1
ATOM 2831 C CA . VAL A 1 356 ? -6.671 9.021 0.275 1.00 93.00 356 VAL A CA 1
ATOM 2832 C C . VAL A 1 356 ? -6.273 8.304 1.557 1.00 93.00 356 VAL A C 1
ATOM 2834 O O . VAL A 1 356 ? -6.839 7.265 1.881 1.00 93.00 356 VAL A O 1
ATOM 2837 N N . SER A 1 357 ? -5.345 8.884 2.317 1.00 91.06 357 SER A N 1
ATOM 2838 C CA . SER A 1 357 ? -4.976 8.402 3.657 1.00 91.06 357 SER A CA 1
ATOM 2839 C C . SER A 1 357 ? -5.809 9.078 4.745 1.00 91.06 357 SER A C 1
ATOM 2841 O O . SER A 1 357 ? -6.337 10.171 4.563 1.00 91.06 357 SER A O 1
ATOM 2843 N N . LEU A 1 358 ? -5.858 8.445 5.917 1.00 88.62 358 LEU A N 1
ATOM 2844 C CA . LEU A 1 358 ? -6.432 9.000 7.145 1.00 88.62 358 LEU A CA 1
ATOM 2845 C C . LEU A 1 358 ? -5.685 10.247 7.661 1.00 88.62 358 LEU A C 1
ATOM 2847 O O . LEU A 1 358 ? -6.202 10.977 8.504 1.00 88.62 358 LEU A O 1
ATOM 2851 N N . GLU A 1 359 ? -4.458 10.500 7.193 1.00 85.00 359 GLU A N 1
ATOM 2852 C CA . GLU A 1 359 ? -3.747 11.740 7.508 1.00 85.00 359 GLU A CA 1
ATOM 2853 C C . GLU A 1 359 ? -4.404 12.932 6.796 1.00 85.00 359 GLU A C 1
ATOM 2855 O O .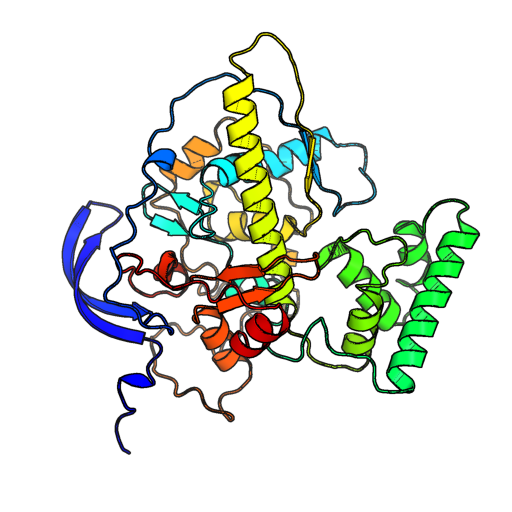 GLU A 1 359 ? -4.601 12.917 5.581 1.00 85.00 359 GLU A O 1
ATOM 2860 N N . VAL A 1 360 ? -4.696 13.998 7.548 1.00 82.88 360 VAL A N 1
ATOM 2861 C CA . VAL A 1 360 ? -5.379 15.192 7.030 1.00 82.88 360 VAL A CA 1
ATOM 2862 C C . VAL A 1 360 ? -4.669 15.738 5.785 1.00 82.88 360 VAL A C 1
ATOM 2864 O O . VAL A 1 360 ? -3.467 16.018 5.803 1.00 82.88 360 VAL A O 1
ATOM 2867 N N . GLY A 1 361 ? -5.426 15.872 4.691 1.00 84.38 361 GLY A N 1
ATOM 2868 C CA . GLY A 1 361 ? -4.941 16.392 3.409 1.00 84.38 361 GLY A CA 1
ATOM 2869 C C . GLY A 1 361 ? -3.990 15.463 2.644 1.00 84.38 361 GLY A C 1
ATOM 2870 O O . GLY A 1 361 ? -3.339 15.912 1.707 1.00 84.38 361 GLY A O 1
ATOM 2871 N N . CYS A 1 362 ? -3.857 14.192 3.033 1.00 90.19 362 CYS A N 1
ATOM 2872 C CA . CYS A 1 362 ? -3.004 13.232 2.336 1.00 90.19 362 CYS A CA 1
ATOM 2873 C C . CYS A 1 362 ? -3.742 12.585 1.157 1.00 90.19 362 CYS A C 1
ATOM 2875 O O . CYS A 1 362 ? -4.458 11.598 1.337 1.00 90.19 362 CYS A O 1
ATOM 2877 N N . ILE A 1 363 ? -3.523 13.133 -0.039 1.00 93.44 363 ILE A N 1
ATOM 2878 C CA . ILE A 1 363 ? -3.960 12.561 -1.315 1.00 93.44 363 ILE A CA 1
ATOM 2879 C C . ILE A 1 363 ? -2.718 12.318 -2.174 1.00 93.44 363 ILE A C 1
ATOM 2881 O O . ILE A 1 363 ? -1.988 13.259 -2.485 1.00 93.44 363 ILE A O 1
ATOM 2885 N N . GLU A 1 364 ? -2.476 11.065 -2.544 1.00 94.31 364 GLU A N 1
ATOM 2886 C CA . GLU A 1 364 ? -1.310 10.656 -3.330 1.00 94.31 364 GLU A CA 1
ATOM 2887 C C . GLU A 1 364 ? -1.730 10.038 -4.660 1.00 94.31 364 GLU A C 1
ATOM 2889 O O . GLU A 1 364 ? -2.698 9.284 -4.725 1.00 94.31 364 GLU A O 1
ATOM 2894 N N . GLN A 1 365 ? -0.996 10.335 -5.734 1.00 93.25 365 GLN A N 1
ATOM 2895 C CA . GLN A 1 365 ? -1.230 9.673 -7.016 1.00 93.25 365 GLN A CA 1
ATOM 2896 C C . GLN A 1 365 ? -0.708 8.241 -6.995 1.00 93.25 365 GLN A C 1
ATOM 2898 O O . GLN A 1 365 ? 0.403 7.979 -6.527 1.00 93.25 365 GLN A O 1
ATOM 2903 N N . TYR A 1 366 ? -1.506 7.350 -7.569 1.00 94.56 366 TYR A N 1
ATOM 2904 C CA . TYR A 1 366 ? -1.160 5.974 -7.865 1.00 94.56 366 TYR A CA 1
ATOM 2905 C C . TYR A 1 366 ? -1.104 5.787 -9.378 1.00 94.56 366 TYR A C 1
ATOM 2907 O O . TYR A 1 366 ? -2.102 5.990 -10.072 1.00 94.56 366 TYR A O 1
ATOM 2915 N N . LEU A 1 367 ? 0.089 5.459 -9.879 1.00 92.50 367 LEU A N 1
ATOM 2916 C CA . LEU A 1 367 ? 0.424 5.426 -11.303 1.00 92.50 367 LEU A CA 1
ATOM 2917 C C . LEU A 1 367 ? 0.966 4.033 -11.679 1.00 92.50 367 LEU A C 1
ATOM 2919 O O . LEU A 1 367 ? 2.159 3.882 -11.933 1.00 92.50 367 LEU A O 1
ATOM 2923 N N . PRO A 1 368 ? 0.115 2.991 -11.709 1.00 92.56 368 PRO A N 1
ATOM 2924 C CA . PRO A 1 368 ? 0.549 1.620 -11.993 1.00 92.56 368 PRO A CA 1
ATOM 2925 C C . PRO A 1 368 ? 1.137 1.451 -13.404 1.00 92.56 368 PRO A C 1
ATOM 2927 O O . PRO A 1 368 ? 1.950 0.560 -13.629 1.00 92.56 368 PRO A O 1
ATOM 2930 N N . HIS A 1 369 ? 0.798 2.342 -14.342 1.00 88.31 369 HIS A N 1
ATOM 2931 C CA . HIS A 1 369 ? 1.370 2.359 -15.693 1.00 88.31 369 HIS A CA 1
ATOM 2932 C C . HIS A 1 369 ? 2.859 2.745 -15.729 1.00 88.31 369 HIS A C 1
ATOM 2934 O O . HIS A 1 369 ? 3.521 2.494 -16.728 1.00 88.31 369 HIS A O 1
ATOM 2940 N N . CYS A 1 370 ? 3.408 3.316 -14.650 1.00 88.88 370 CYS A N 1
ATOM 2941 C CA . CYS A 1 370 ? 4.850 3.538 -14.515 1.00 88.88 370 CYS A CA 1
ATOM 2942 C C . CYS A 1 370 ? 5.606 2.261 -14.108 1.00 88.88 370 CYS A C 1
ATOM 2944 O O . CYS A 1 370 ? 6.827 2.229 -14.198 1.00 88.88 370 CYS A O 1
ATOM 2946 N N . VAL A 1 371 ? 4.904 1.222 -13.640 1.00 92.38 371 VAL A N 1
ATOM 2947 C CA . VAL A 1 371 ? 5.491 0.004 -13.051 1.00 92.38 371 VAL A CA 1
ATOM 2948 C C . VAL A 1 371 ? 4.840 -1.272 -13.597 1.00 92.38 371 VAL A C 1
ATOM 2950 O O . VAL A 1 371 ? 4.690 -2.272 -12.899 1.00 92.38 371 VAL A O 1
ATOM 2953 N N . THR A 1 372 ? 4.439 -1.255 -14.868 1.00 90.31 372 THR A N 1
ATOM 2954 C CA . THR A 1 372 ? 3.660 -2.327 -15.517 1.00 90.31 372 THR A CA 1
ATOM 2955 C C . THR A 1 372 ? 4.324 -3.701 -15.482 1.00 90.31 372 THR A C 1
ATOM 2957 O O . THR A 1 372 ? 3.627 -4.716 -15.425 1.00 90.31 372 THR A O 1
ATOM 2960 N N . MET A 1 373 ? 5.657 -3.755 -15.429 1.00 90.06 373 MET A N 1
ATOM 2961 C CA . MET A 1 373 ? 6.396 -5.013 -15.296 1.00 90.06 373 MET A CA 1
ATOM 2962 C C . MET A 1 373 ? 6.068 -5.758 -13.997 1.00 90.06 373 MET A C 1
ATOM 2964 O O . MET A 1 373 ? 6.088 -6.990 -13.991 1.00 90.06 373 MET A O 1
ATOM 2968 N N . GLN A 1 374 ? 5.678 -5.053 -12.925 1.00 91.62 374 GLN A N 1
ATOM 2969 C CA . GLN A 1 374 ? 5.206 -5.686 -11.685 1.00 91.62 374 GLN A CA 1
ATOM 2970 C C . GLN A 1 374 ? 3.889 -6.453 -11.877 1.00 91.62 374 GLN A C 1
ATOM 2972 O O . GLN A 1 374 ? 3.658 -7.454 -11.206 1.00 91.62 374 GLN A O 1
ATOM 2977 N N . PHE A 1 375 ? 3.089 -6.064 -12.873 1.00 88.69 375 PHE A N 1
ATOM 2978 C CA . PHE A 1 375 ? 1.853 -6.747 -13.263 1.00 88.69 375 PHE A CA 1
ATOM 2979 C C . PHE A 1 375 ? 2.060 -7.756 -14.406 1.00 88.69 375 PHE A C 1
ATOM 2981 O O . PHE A 1 375 ? 1.110 -8.387 -14.862 1.00 88.69 375 PHE A O 1
ATOM 2988 N N . GLY A 1 376 ? 3.302 -7.946 -14.869 1.00 86.56 376 GLY A N 1
ATOM 2989 C CA . GLY A 1 376 ? 3.625 -8.828 -15.996 1.00 86.56 376 GLY A CA 1
ATOM 2990 C C . GLY A 1 376 ? 3.312 -8.254 -17.372 1.00 86.56 376 GLY A C 1
ATOM 2991 O O . GLY A 1 376 ? 3.207 -9.010 -18.332 1.00 86.56 376 GLY A O 1
ATOM 2992 N N . MET A 1 377 ? 3.178 -6.935 -17.464 1.00 86.50 377 MET A N 1
ATOM 2993 C CA . MET A 1 377 ? 2.988 -6.207 -18.714 1.00 86.50 377 MET A CA 1
ATOM 2994 C C . MET A 1 377 ? 4.301 -5.541 -19.146 1.00 86.50 377 MET A C 1
ATOM 2996 O O . MET A 1 377 ? 5.201 -5.319 -18.334 1.00 86.50 377 MET A O 1
ATOM 3000 N N . ALA A 1 378 ? 4.418 -5.204 -20.426 1.00 85.69 378 ALA A N 1
ATOM 3001 C CA . ALA A 1 378 ? 5.529 -4.412 -20.929 1.00 85.69 378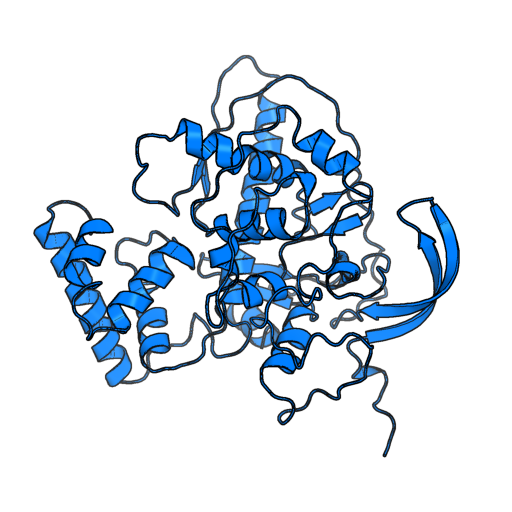 ALA A CA 1
ATOM 3002 C C . ALA A 1 378 ? 5.446 -2.965 -20.420 1.00 85.69 378 ALA A C 1
ATOM 3004 O O . ALA A 1 378 ? 4.358 -2.427 -20.179 1.00 85.69 378 ALA A O 1
ATOM 3005 N N . GLN A 1 379 ? 6.604 -2.337 -20.228 1.00 83.25 379 GLN A N 1
ATOM 3006 C CA . GLN A 1 379 ? 6.704 -0.943 -19.804 1.00 83.25 379 GLN A CA 1
ATOM 3007 C C . GLN A 1 379 ? 6.758 -0.023 -21.014 1.00 83.25 379 GLN A C 1
ATOM 3009 O O . GLN A 1 379 ? 7.672 -0.121 -21.825 1.00 83.25 379 GLN A O 1
ATOM 3014 N N . ASP A 1 380 ? 5.762 0.858 -21.117 1.00 77.19 380 ASP A N 1
ATOM 3015 C CA . ASP A 1 380 ? 5.780 1.974 -22.062 1.00 77.19 380 ASP A CA 1
ATOM 3016 C C . ASP A 1 380 ? 6.490 3.182 -21.431 1.00 77.19 380 ASP A C 1
ATOM 3018 O O . ASP A 1 380 ? 6.724 3.228 -20.215 1.00 77.19 380 ASP A O 1
ATOM 3022 N N . LEU A 1 381 ? 6.784 4.195 -22.245 1.00 74.56 381 LEU A N 1
ATOM 3023 C CA . LEU A 1 381 ? 7.170 5.503 -21.734 1.00 74.56 381 LEU A CA 1
ATOM 3024 C C . LEU A 1 381 ? 6.044 6.041 -20.834 1.00 74.56 381 LEU A C 1
ATOM 3026 O O . LEU A 1 381 ? 4.887 6.100 -21.264 1.00 74.56 381 LEU A O 1
ATOM 3030 N N . PRO A 1 382 ? 6.341 6.435 -19.582 1.00 69.81 382 PRO A N 1
ATOM 3031 C CA . PRO A 1 382 ? 5.308 6.867 -18.656 1.00 69.81 382 PRO A CA 1
ATOM 3032 C C . PRO A 1 382 ? 4.628 8.143 -19.170 1.00 69.81 382 PRO A C 1
ATOM 3034 O O . PRO A 1 382 ? 5.210 9.231 -19.201 1.00 69.81 382 PRO A O 1
ATOM 3037 N N . GLY A 1 383 ? 3.368 7.996 -19.582 1.00 70.50 383 GLY A N 1
ATOM 3038 C CA . GLY A 1 383 ? 2.501 9.107 -19.961 1.00 70.50 383 GLY A CA 1
ATOM 3039 C C . GLY A 1 383 ? 2.095 9.957 -18.754 1.00 70.50 383 GLY A C 1
ATOM 3040 O O . GLY A 1 383 ? 2.128 9.520 -17.603 1.00 70.50 383 GLY A O 1
ATOM 3041 N N . ARG A 1 384 ? 1.673 11.201 -18.996 1.00 76.50 384 ARG A N 1
ATOM 3042 C CA . ARG A 1 384 ? 1.216 12.086 -17.920 1.00 76.50 384 ARG A CA 1
ATOM 3043 C C . ARG A 1 384 ? -0.245 11.806 -17.567 1.00 76.50 384 ARG A C 1
ATOM 3045 O O . ARG A 1 384 ? -1.141 12.081 -18.357 1.00 76.50 384 ARG A O 1
ATOM 3052 N N . VAL A 1 385 ? -0.499 11.388 -16.328 1.00 80.56 385 VAL A N 1
ATOM 3053 C CA . VAL A 1 385 ? -1.856 11.372 -15.755 1.00 80.56 385 VAL A CA 1
ATOM 3054 C C . VAL A 1 385 ? -2.075 12.641 -14.936 1.00 80.56 385 VAL A C 1
ATOM 3056 O O . VAL A 1 385 ? -1.373 12.900 -13.953 1.00 80.56 385 VAL A O 1
ATOM 3059 N N . ALA A 1 386 ? -3.046 13.456 -15.347 1.00 79.88 386 ALA A N 1
ATOM 3060 C CA . ALA A 1 386 ? -3.376 14.696 -14.655 1.00 79.88 386 ALA A CA 1
ATOM 3061 C C . ALA A 1 386 ? -3.857 14.421 -13.219 1.00 79.88 386 ALA A C 1
ATOM 3063 O O . ALA A 1 386 ? -4.681 13.536 -12.983 1.00 79.88 386 ALA A O 1
ATOM 3064 N N . ARG A 1 387 ? -3.355 15.203 -12.253 1.00 82.12 387 ARG A N 1
ATOM 3065 C CA . ARG A 1 387 ? -3.949 15.261 -10.910 1.00 82.12 387 ARG A CA 1
ATOM 3066 C C . ARG A 1 387 ? -5.285 15.979 -10.999 1.00 82.12 387 ARG A C 1
ATOM 3068 O O . ARG A 1 387 ? -5.346 17.075 -11.552 1.00 82.12 387 ARG A O 1
ATOM 3075 N N . VAL A 1 388 ? -6.319 15.395 -10.406 1.00 77.44 388 VAL A N 1
ATOM 3076 C CA . VAL A 1 388 ? -7.618 16.056 -10.250 1.00 77.44 388 VAL A CA 1
ATOM 3077 C C . VAL A 1 388 ? -7.509 17.129 -9.165 1.00 77.44 388 VAL A C 1
ATOM 3079 O O . VAL A 1 388 ? -8.178 18.155 -9.255 1.00 77.44 388 VAL A O 1
ATOM 3082 N N . ASN A 1 389 ? -6.635 16.927 -8.163 1.00 70.62 389 ASN A N 1
ATOM 3083 C CA . ASN A 1 389 ? -6.469 17.824 -7.008 1.00 70.62 389 ASN A CA 1
ATOM 3084 C C . ASN A 1 389 ? -7.811 18.117 -6.304 1.00 70.62 389 ASN A C 1
ATOM 3086 O O . ASN A 1 389 ? -8.051 19.216 -5.798 1.00 70.62 389 ASN A O 1
ATOM 3090 N N . GLY A 1 390 ? -8.713 17.132 -6.301 1.00 73.75 390 GLY A N 1
ATOM 3091 C CA . GLY A 1 390 ? -10.038 17.254 -5.708 1.00 73.75 390 GLY A CA 1
ATOM 3092 C C . GLY A 1 390 ? -10.018 17.168 -4.179 1.00 73.75 390 GLY A C 1
ATOM 3093 O O . GLY A 1 390 ? -9.009 16.867 -3.543 1.00 73.75 390 GLY A O 1
ATOM 3094 N N . ARG A 1 391 ? -11.182 17.385 -3.555 1.00 83.88 391 ARG A N 1
ATOM 3095 C CA . ARG A 1 391 ? -11.381 17.037 -2.136 1.00 83.88 391 ARG A CA 1
ATOM 3096 C C . ARG A 1 391 ? -11.291 15.519 -1.959 1.00 83.88 391 ARG A C 1
ATOM 3098 O O . ARG A 1 391 ? -11.630 14.774 -2.874 1.00 83.88 391 ARG A O 1
ATOM 3105 N N . PHE A 1 392 ? -10.968 15.063 -0.749 1.00 83.75 392 PHE A N 1
ATOM 3106 C CA . PHE A 1 392 ? -10.847 13.633 -0.433 1.00 83.75 392 PHE A CA 1
ATOM 3107 C C . PHE A 1 392 ? -12.073 12.796 -0.851 1.00 83.75 392 PHE A C 1
ATOM 3109 O O . PHE A 1 392 ? -11.914 11.672 -1.308 1.00 83.75 392 PHE A O 1
ATOM 3116 N N . LYS A 1 393 ? -13.292 13.358 -0.780 1.00 85.75 393 LYS A N 1
ATOM 3117 C CA . LYS A 1 393 ? -14.523 12.696 -1.254 1.00 85.75 393 LYS A CA 1
ATOM 3118 C C . LYS A 1 393 ? -14.510 12.409 -2.760 1.00 85.75 393 LYS A C 1
ATOM 3120 O O . LYS A 1 393 ? -15.007 11.375 -3.184 1.00 85.75 393 LYS A O 1
ATOM 3125 N N . ILE A 1 394 ? -13.953 13.321 -3.561 1.00 86.31 394 ILE A N 1
ATOM 3126 C CA . ILE A 1 394 ? -13.839 13.166 -5.018 1.00 86.31 394 ILE A CA 1
ATOM 3127 C C . ILE A 1 394 ? -12.785 12.109 -5.334 1.00 86.31 394 ILE A C 1
ATOM 3129 O O . ILE A 1 394 ? -13.063 11.200 -6.107 1.00 86.31 394 ILE A O 1
ATOM 3133 N N . ALA A 1 395 ? -11.617 12.194 -4.690 1.00 87.50 395 ALA A N 1
ATOM 3134 C CA . ALA A 1 395 ? -10.558 11.199 -4.841 1.00 87.50 395 ALA A CA 1
ATOM 3135 C C . ALA A 1 395 ? -11.058 9.792 -4.474 1.00 87.50 395 ALA A C 1
ATOM 3137 O O . ALA A 1 395 ? -10.855 8.858 -5.239 1.00 87.50 395 ALA A O 1
ATOM 3138 N N . TRP A 1 396 ? -11.807 9.656 -3.373 1.00 87.50 396 TRP A N 1
ATOM 3139 C CA . TRP A 1 396 ? -12.393 8.375 -2.978 1.00 87.50 396 TRP A CA 1
ATOM 3140 C C . TRP A 1 396 ? -13.432 7.859 -3.977 1.00 87.50 396 TRP A C 1
ATOM 3142 O O . TRP A 1 396 ? -13.374 6.700 -4.366 1.00 87.50 396 TRP A O 1
ATOM 3152 N N . ARG A 1 397 ? -14.338 8.724 -4.453 1.00 85.50 397 ARG A N 1
ATOM 3153 C CA . ARG A 1 397 ? -15.329 8.350 -5.474 1.00 85.50 397 ARG A CA 1
ATOM 3154 C C . ARG A 1 397 ? -14.677 7.901 -6.784 1.00 85.50 397 ARG A C 1
ATOM 3156 O O . ARG A 1 397 ? -15.194 7.006 -7.430 1.00 85.50 397 ARG A O 1
ATOM 3163 N N . ASN A 1 398 ? -13.560 8.523 -7.161 1.00 84.75 398 ASN A N 1
ATOM 3164 C CA . ASN A 1 398 ? -12.777 8.148 -8.339 1.00 84.75 398 ASN A CA 1
ATOM 3165 C C . ASN A 1 398 ? -11.891 6.919 -8.092 1.00 84.75 398 ASN A C 1
ATOM 3167 O O . ASN A 1 398 ? -11.374 6.344 -9.049 1.00 84.75 398 ASN A O 1
ATOM 3171 N N . TYR A 1 399 ? -11.636 6.557 -6.833 1.00 86.88 399 TYR A N 1
ATOM 3172 C CA . TYR A 1 399 ? -10.964 5.314 -6.482 1.00 86.88 399 TYR A CA 1
ATOM 3173 C C . TYR A 1 399 ? -11.925 4.138 -6.582 1.00 86.88 399 TYR A C 1
ATOM 3175 O O . TYR A 1 399 ? -11.512 3.132 -7.145 1.00 86.88 399 TYR A O 1
ATOM 3183 N N . THR A 1 400 ? -13.160 4.275 -6.079 1.00 76.19 400 THR A N 1
ATOM 3184 C CA . THR A 1 400 ? -14.267 3.313 -6.248 1.00 76.19 400 THR A CA 1
ATOM 3185 C C . THR A 1 400 ? -14.778 3.267 -7.682 1.00 76.19 400 THR A C 1
ATOM 3187 O O . THR A 1 400 ? -15.323 2.209 -8.055 1.00 76.19 400 THR A O 1
#

Organism: NCBI:txid205694

Secondary structure (DSSP, 8-state):
-PPPPGGG-SEEEEEEEEE-TTT--EEEEEEEEEPPSS--TTSPP----GGGT-----------EEEETTSSS--S-HHHHHHHHHHHHHHGGGEETTTTEEEETTEEE---HHHHHHTT--SSSB-TT----SHHHHHHHHHHHHHHHHHHHHTSSS--HHHHHHHHTTSSS-HHHHHHHHIIIII-----SS-TTHHHHHHHHHTT--B-HHHHHHHHHHHHHHHHHHHHHHHHHHTTSS-----EEEE-S-HHHHHHHHHHH-GGGPPPPPP--TT--GGGGGTT--PPPPTTHHHHHHHGGGT--S-TTSS-SSTTS-TTT--SS-------TTS-HHHHHHHHHHS-EEEE-SSTT-EEEE-GGGSGGGGTPBPPP-PPPPP----HHHHHHHH-

Radius of gyration: 22.24 Å; Cα contacts (8 Å, |Δi|>4): 555; chains: 1; bounding box: 58×47×68 Å

Solvent-accessible surface area (backbone atoms only — not comparable to full-atom values): 23966 Å² total; per-residue (Å²): 131,82,79,77,61,78,87,78,44,64,57,46,79,48,74,45,82,41,66,39,79,87,76,66,52,72,45,79,42,81,41,44,31,63,47,68,80,58,84,46,84,89,48,74,72,60,76,74,71,68,86,65,74,65,80,75,89,66,97,66,86,71,69,70,44,74,44,64,53,32,58,84,68,81,70,96,41,63,69,59,51,51,47,63,41,44,57,56,60,50,53,33,68,34,48,36,73,89,62,59,29,30,55,49,101,72,49,51,43,60,92,46,54,58,57,39,32,61,61,72,33,36,68,52,64,44,59,75,78,59,78,83,86,48,73,67,44,48,51,44,31,49,53,53,50,52,53,47,53,50,44,24,63,73,61,84,45,74,59,46,66,66,60,52,46,70,69,50,76,80,61,90,78,53,65,48,62,53,43,36,51,46,38,45,44,60,52,48,20,66,84,72,89,77,43,73,79,45,40,59,46,19,26,40,49,61,75,65,50,56,42,22,47,21,44,25,42,49,23,44,46,49,56,47,48,37,51,49,33,51,50,57,54,50,52,61,69,42,71,79,46,98,64,96,75,64,58,74,45,79,40,56,40,47,57,67,56,58,52,50,48,48,38,56,28,30,64,92,72,36,58,89,69,50,87,68,62,87,83,52,60,63,57,57,29,57,60,95,68,73,53,82,70,66,99,50,54,60,59,55,54,75,65,31,70,87,62,49,39,56,54,64,78,64,63,91,79,63,89,70,60,69,68,80,79,56,60,98,61,91,79,92,76,83,80,55,99,83,54,48,72,68,56,53,36,51,52,56,40,58,45,54,35,42,20,51,22,92,54,90,90,41,70,31,71,42,51,36,50,56,31,22,45,51,77,75,29,48,71,63,84,45,69,48,68,81,80,80,86,62,58,67,70,53,30,48,60,64,57,106

InterPro domains:
  IPR019557 Aminotransferase-like, plant mobile domain [PF10536] (88-389)
  IPR044824 Protein MAINTENANCE OF MERISTEMS-like [PTHR46033] (31-389)

pLDDT: mean 72.93, std 17.49, range [30.95, 96.12]

Mean predicted aligned error: 11.89 Å

Foldseek 3Di:
DDDPDPLPDQKDWDFDWDQDLPPRDTDTDTFIAGDANFDPLVDPFDDPPPVQPDPPPDPDCQDAAEAALLDPDPDPCVVLVCQQCVLVLLQLLQADLVQLWRQASSATDHCFLVLLVLQPFAQDFDELPDDDPDPQLVVLLVVLLVVLVVQCVVVVHHNDLVSLCVVPVPPPPCQLSVLLSCCCRQQFVDPPPRCPSSSSVSSCVVVVGRYNSSLQQSLLVSVLSVVSNVVVVVSVVCVPPPDSDHDYHYRRHNCLSVSVVCQLFQVLPHDQFDDADPPGRPSNRCPPDGDRDDPCSNVSRNPCSVVTDLASPLDPPDDSDPCVPRDPDDDDDDDDPVRDSVVVSVSLRSHWAWGHHPPPPRTGTDQCLSSCVSVVGDHDRRRDDDDPSDPPVVRVVRSD